Protein AF-A0A7X8IBM8-F1 (afdb_monomer_lite)

pLDDT: mean 83.25, std 12.47, range [42.53, 97.38]

Foldseek 3Di:
DDDDDDDDDDPVVVVVVVVVVVVVVVLVVVLVQLQDAQAEAEADPDLPPPPSNLVSNLVSLVRLNYAYEHEAPAVVSLVSVCVSNVVVVRVRYHYHYDPPDDDDVVNVVVVVVVVCLVPLPDDDDPLQFFFFWADWDFQKTKTKGDLVNPDQWDQDPNDIDGGDDQQAWKWFDDGSKTFIKGFNDKDKDFQDDPDPDDDDDPSSVRIIIMTIIGGQAMAHSLATDGPHGDTDDGGTIMGHDDLSSVLRNQEQDPDQLQWFFQAADPVGRVHTRIHGPCVAVVDDDDQDDDPPPCSVVSVLSVLLRVCVSPVPPPVCVVDDDDDDDPPPSDPVGRDPPDDDFDFDLPDQPGGADEDALVCLLDLVNLCVQLVADPPARSVLVPQLSVQLVCLVVLVVVALQSNLVSVLVLLVVLLLLCQVVFHAPVVNLVLCLVLVVLWFPDSVLVVVLVVQQPQPWDQDPVVRGTTSPPDDPVRCCVRPSVSVSVCSHSVGTDSHFSLSSSLSSSSSSLSVCVSVVVHDCVNHVSSNVSCVVCSSSNSSHYGHDHDD

Sequence (547 aa):
TEQLQIVNPTKEKFDTTIMNIAYHELIRIFSNELEKENSVLLVYGFSFKDEHILEITKRSIVNPTLQIYIFCYDDISAEEMMHHFQVAKNHNIFLVRMQNEEFQLNRLNDILQSIIEDKGIIVLNEFMKLGQVVEVRGQKIRARVFENKNGPILLYKGDIIKNVSVGSFIKIPKGFISIIGKIEGEHISELREQNAAQRFQKESDSIERMIDISVLGVMEHGVFMKGMVEIPLVFSDVYILEEYELQRVFSFFEDKQNAVALGNIAEYKDYKLYVDAQLLFGSHIGIFG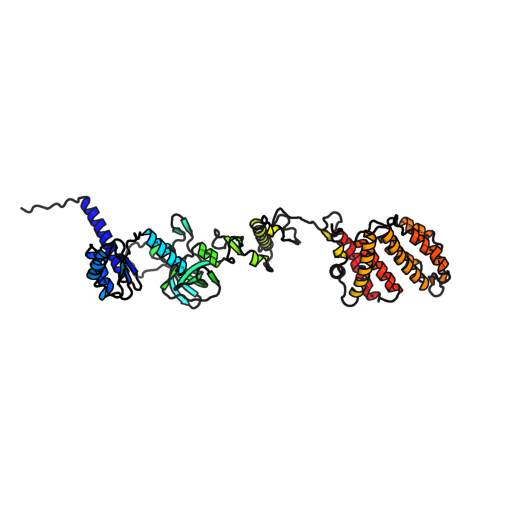NTGSGKSNTLATLYTALFQQYGDRKNFKKSKFLIFDFNGEYEDAFTENKQVYHLSTRCNNKDKICIPLSVLEDMEFWSVLCEISEKTQVPFLERVLKDYQQISHCSFSGKKYLARLLQERVKEVLLYCYRQGRMWEEIRENLTELLGIVLKDMVLLQEQYKNMRIHCQWNELSAKESFSDMEESTFAAQTIEPLMKLLSQENLKDGDGFGFFDFAMKYRFWSETLRRRTQVDFIEPMIKRFEARLPYIRRLFVPVVEV

Radius of gyration: 47.09 Å; chains: 1; bounding box: 102×63×159 Å

Structure (mmCIF, N/CA/C/O backbone):
data_AF-A0A7X8IBM8-F1
#
_entry.id   AF-A0A7X8IBM8-F1
#
loop_
_atom_site.group_PDB
_atom_site.id
_atom_site.type_symbol
_atom_site.label_atom_id
_atom_site.label_alt_id
_atom_site.label_comp_id
_atom_site.label_asym_id
_atom_site.label_entity_id
_atom_site.label_seq_id
_atom_site.pdbx_PDB_ins_code
_atom_site.Cartn_x
_atom_site.Cartn_y
_atom_site.Cartn_z
_atom_site.occupancy
_atom_site.B_iso_or_equiv
_atom_site.auth_seq_id
_atom_site.auth_comp_id
_atom_site.auth_asym_id
_atom_site.auth_atom_id
_atom_site.pdbx_PDB_model_num
ATOM 1 N N . THR A 1 1 ? -41.666 -8.740 99.788 1.00 45.66 1 THR A N 1
ATOM 2 C CA . THR A 1 1 ? -40.910 -9.836 99.148 1.00 45.66 1 THR A CA 1
ATOM 3 C C . THR A 1 1 ? -41.082 -9.689 97.653 1.00 45.66 1 THR A C 1
ATOM 5 O O . THR A 1 1 ? -42.002 -10.256 97.088 1.00 45.66 1 THR A O 1
ATOM 8 N N . GLU A 1 2 ? -40.251 -8.859 97.025 1.00 44.38 2 GLU A N 1
ATOM 9 C CA . GLU A 1 2 ? -40.175 -8.750 95.564 1.00 44.38 2 GLU A CA 1
ATOM 10 C C . GLU A 1 2 ? -38.858 -9.386 95.134 1.00 44.38 2 GLU A C 1
ATOM 12 O O . GLU A 1 2 ? -37.776 -8.935 95.511 1.00 44.38 2 GLU A O 1
ATOM 17 N N . GLN A 1 3 ? -38.962 -10.513 94.437 1.00 42.53 3 GLN A N 1
ATOM 18 C CA . GLN A 1 3 ? -37.823 -11.254 93.921 1.00 42.53 3 GLN A CA 1
ATOM 19 C C . GLN A 1 3 ? -37.391 -10.578 92.614 1.00 42.53 3 GLN A C 1
ATOM 21 O O . GLN A 1 3 ? -38.126 -10.607 91.629 1.00 42.53 3 GLN A O 1
ATOM 26 N N . LEU A 1 4 ? -36.213 -9.949 92.611 1.00 44.28 4 LEU A N 1
ATOM 27 C CA . LEU A 1 4 ? -35.575 -9.446 91.393 1.00 44.28 4 LEU A CA 1
ATOM 28 C C . LEU A 1 4 ? -35.364 -10.612 90.415 1.00 44.28 4 LEU A C 1
ATOM 30 O O . LEU A 1 4 ? -34.523 -11.481 90.650 1.00 44.28 4 LEU A O 1
ATOM 34 N N . GLN A 1 5 ? -36.116 -10.630 89.311 1.00 49.06 5 GLN A N 1
ATOM 35 C CA . GLN A 1 5 ? -35.815 -11.499 88.178 1.00 49.06 5 GLN A CA 1
ATOM 36 C C . GLN A 1 5 ? -34.605 -10.939 87.429 1.00 49.06 5 GLN A C 1
ATOM 38 O O . GLN A 1 5 ? -34.706 -9.989 86.655 1.00 49.06 5 GLN A O 1
ATOM 43 N N . ILE A 1 6 ? -33.445 -11.544 87.664 1.00 57.69 6 ILE A N 1
ATOM 44 C CA . ILE A 1 6 ? -32.247 -11.307 86.864 1.00 57.69 6 ILE A CA 1
ATOM 45 C C . ILE A 1 6 ? -32.352 -12.179 85.612 1.00 57.69 6 ILE A C 1
ATOM 47 O O . ILE A 1 6 ? -32.253 -13.404 85.681 1.00 57.69 6 ILE A O 1
ATOM 51 N N . VAL A 1 7 ? -32.558 -11.544 84.458 1.00 51.00 7 VAL A N 1
ATOM 52 C CA . VAL A 1 7 ? -32.446 -12.198 83.150 1.00 51.00 7 VAL A CA 1
ATOM 53 C C . VAL A 1 7 ? -30.972 -12.197 82.758 1.00 51.00 7 VAL A C 1
ATOM 55 O O . VAL A 1 7 ? -30.441 -11.175 82.327 1.00 51.00 7 VAL A O 1
ATOM 58 N N . ASN A 1 8 ? -30.299 -13.336 82.912 1.00 49.78 8 ASN A N 1
ATOM 59 C CA . ASN A 1 8 ? -28.924 -13.486 82.442 1.00 49.78 8 ASN A CA 1
ATOM 60 C C . ASN A 1 8 ? -28.885 -13.551 80.902 1.00 49.78 8 ASN A C 1
ATOM 62 O O . ASN A 1 8 ? -29.673 -14.293 80.309 1.00 49.78 8 ASN A O 1
ATOM 66 N N . PRO A 1 9 ? -27.980 -12.812 80.233 1.00 44.06 9 PRO A N 1
ATOM 67 C CA . PRO A 1 9 ? -27.778 -12.936 78.796 1.00 44.06 9 PRO A CA 1
ATOM 68 C C . PRO A 1 9 ? -27.162 -14.305 78.478 1.00 44.06 9 PRO A C 1
ATOM 70 O O . PRO A 1 9 ? -25.995 -14.561 78.766 1.00 44.06 9 PRO A O 1
ATOM 73 N N . THR A 1 10 ? -27.947 -15.201 77.885 1.00 52.28 10 THR A N 1
ATOM 74 C CA . THR A 1 10 ? -27.441 -16.420 77.247 1.00 52.28 10 THR A CA 1
ATOM 75 C C . THR A 1 10 ? -27.032 -16.101 75.810 1.00 52.28 10 THR A C 1
ATOM 77 O O . THR A 1 10 ? -27.712 -15.342 75.117 1.00 52.28 10 THR A O 1
ATOM 80 N N . LYS A 1 11 ? -25.916 -16.680 75.339 1.00 54.44 11 LYS A N 1
ATOM 81 C CA . LYS A 1 11 ? -25.445 -16.552 73.942 1.00 54.44 11 LYS A CA 1
ATOM 82 C C . LYS A 1 11 ? -26.532 -16.909 72.912 1.00 54.44 11 LYS A C 1
ATOM 84 O O . LYS A 1 11 ? -26.568 -16.319 71.843 1.00 54.44 11 LYS A O 1
ATOM 89 N N . GLU A 1 12 ? -27.478 -17.764 73.290 1.00 52.88 12 GLU A N 1
ATOM 90 C CA . GLU A 1 12 ? -28.636 -18.169 72.482 1.00 52.88 12 GLU A CA 1
ATOM 91 C C . GLU A 1 12 ? -29.575 -17.010 72.098 1.00 52.88 12 GLU A C 1
ATOM 93 O O . GLU A 1 12 ? -30.192 -17.057 71.033 1.00 52.88 12 GLU A O 1
ATOM 98 N N . LYS A 1 13 ? -29.672 -15.945 72.915 1.00 48.03 13 LYS A N 1
ATOM 99 C CA . LYS A 1 13 ? -30.491 -14.759 72.593 1.00 48.03 13 LYS A CA 1
ATOM 100 C C . LYS A 1 13 ? -29.912 -13.928 71.445 1.00 48.03 13 LYS A C 1
ATOM 102 O O . LYS A 1 13 ? -30.668 -13.256 70.751 1.00 48.03 13 LYS A O 1
ATOM 107 N N . PHE A 1 14 ? -28.595 -13.951 71.236 1.00 50.69 14 PHE A N 1
ATOM 108 C CA . PHE A 1 14 ? -27.966 -13.220 70.131 1.00 50.69 14 PHE A CA 1
ATOM 109 C C . PHE A 1 14 ? -28.212 -13.915 68.790 1.00 50.69 14 PHE A C 1
ATOM 111 O O . PHE A 1 14 ? -28.621 -13.252 67.839 1.00 50.69 14 PHE A O 1
ATOM 118 N N . ASP A 1 15 ? -28.068 -15.241 68.740 1.00 52.94 15 ASP A N 1
ATOM 119 C CA . ASP A 1 15 ? -28.271 -16.019 67.511 1.00 52.94 15 ASP A CA 1
ATOM 120 C C . ASP A 1 15 ? -29.730 -15.963 67.034 1.00 52.94 15 ASP A C 1
ATOM 122 O O . ASP A 1 15 ? -29.995 -15.751 65.851 1.00 52.94 15 ASP A O 1
ATOM 126 N N . THR A 1 16 ? -30.693 -16.050 67.959 1.00 51.81 16 THR A N 1
ATOM 127 C CA . THR A 1 16 ? -32.125 -15.912 67.633 1.00 51.81 16 THR A CA 1
ATOM 128 C C . THR A 1 16 ? -32.498 -14.505 67.172 1.00 51.81 16 THR A C 1
ATOM 130 O O . THR A 1 16 ? -33.312 -14.359 66.263 1.00 51.81 16 THR A O 1
ATOM 133 N N . THR A 1 17 ? -31.899 -13.457 67.746 1.00 57.38 17 THR A N 1
ATOM 134 C CA . THR A 1 17 ? -32.217 -12.072 67.359 1.00 57.38 17 THR A CA 1
ATOM 135 C C . THR A 1 17 ? -31.638 -11.727 65.985 1.00 57.38 17 THR A C 1
ATOM 137 O O . THR A 1 17 ? -32.329 -11.120 65.174 1.00 57.38 17 THR A O 1
ATOM 140 N N . ILE A 1 18 ? -30.408 -12.159 65.684 1.00 54.19 18 ILE A N 1
ATOM 141 C CA . ILE A 1 18 ? -29.760 -11.918 64.384 1.00 54.19 18 ILE A CA 1
ATOM 142 C C . ILE A 1 18 ? -30.466 -12.695 63.263 1.00 54.19 18 ILE A C 1
ATOM 144 O O . ILE A 1 18 ? -30.759 -12.115 62.218 1.00 54.19 18 ILE A O 1
ATOM 148 N N . MET A 1 19 ? -30.804 -13.972 63.493 1.00 58.53 19 MET A N 1
ATOM 149 C CA . MET A 1 19 ? -31.553 -14.780 62.520 1.00 58.53 19 MET A CA 1
ATOM 150 C C . MET A 1 19 ? -32.950 -14.208 62.251 1.00 58.53 19 MET A C 1
ATOM 152 O O . MET A 1 19 ? -33.365 -14.140 61.097 1.00 58.53 19 MET A O 1
ATOM 156 N N . ASN A 1 20 ? -33.649 -13.726 63.285 1.00 66.25 20 ASN A N 1
ATOM 157 C CA . ASN A 1 20 ? -34.955 -13.086 63.110 1.00 66.25 20 ASN A CA 1
ATOM 158 C C . ASN A 1 20 ? -34.853 -11.759 62.345 1.00 66.25 20 ASN A C 1
ATOM 160 O O . ASN A 1 20 ? -35.690 -11.497 61.487 1.00 66.25 20 ASN A O 1
ATOM 164 N N . ILE A 1 21 ? -33.830 -10.934 62.601 1.00 70.56 21 ILE A N 1
ATOM 165 C CA . ILE A 1 21 ? -33.627 -9.677 61.860 1.00 70.56 21 ILE A CA 1
ATOM 166 C C . ILE A 1 21 ? -33.384 -9.961 60.375 1.00 70.56 21 ILE A C 1
ATOM 168 O O . ILE A 1 21 ? -34.076 -9.390 59.534 1.00 70.56 21 ILE A O 1
ATOM 172 N N . ALA A 1 22 ? -32.468 -10.880 60.052 1.00 71.69 22 ALA A N 1
ATOM 173 C CA . ALA A 1 22 ? -32.176 -11.242 58.667 1.00 71.69 22 ALA A CA 1
ATOM 174 C C . ALA A 1 22 ? -33.413 -11.816 57.954 1.00 71.69 22 ALA A C 1
ATOM 176 O O . ALA A 1 22 ? -33.700 -11.451 56.816 1.00 71.69 22 ALA A O 1
ATOM 177 N N . TYR A 1 23 ? -34.190 -12.662 58.637 1.00 77.75 23 TYR A N 1
ATOM 178 C CA . TYR A 1 23 ? -35.437 -13.206 58.101 1.00 77.75 23 TYR A CA 1
ATOM 179 C C . TYR A 1 23 ? -36.471 -12.109 57.801 1.00 77.75 23 TYR A C 1
ATOM 181 O O . TYR A 1 23 ? -37.045 -12.073 56.713 1.00 77.75 23 TYR A O 1
ATOM 189 N N . HIS A 1 24 ? -36.672 -11.167 58.728 1.00 79.75 24 HIS A N 1
ATOM 190 C CA . HIS A 1 24 ? -37.595 -10.048 58.531 1.00 79.75 24 HIS A CA 1
ATOM 191 C C . HIS A 1 24 ? -37.150 -9.098 57.411 1.00 79.75 24 HIS A C 1
ATOM 193 O O . HIS A 1 24 ? -37.994 -8.614 56.655 1.00 79.75 24 HIS A O 1
ATOM 199 N N . GLU A 1 25 ? -35.847 -8.845 57.266 1.00 80.62 2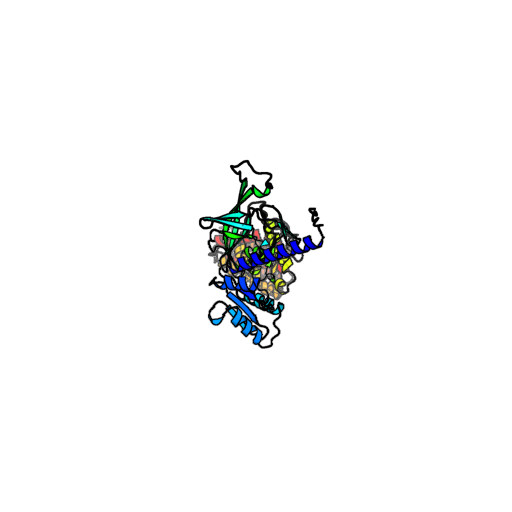5 GLU A N 1
ATOM 200 C CA . GLU A 1 25 ? -35.316 -8.056 56.150 1.00 80.62 25 GLU A CA 1
ATOM 201 C C . GLU A 1 25 ? -35.527 -8.755 54.804 1.00 80.62 25 GLU A C 1
ATOM 203 O O . GLU A 1 25 ? -35.998 -8.117 53.863 1.00 80.62 25 GLU A O 1
ATOM 208 N N . LEU A 1 26 ? -35.267 -10.064 54.718 1.00 84.19 26 LEU A N 1
ATOM 209 C CA . LEU A 1 26 ? -35.503 -10.846 53.500 1.00 84.19 26 LEU A CA 1
ATOM 210 C C . LEU A 1 26 ? -36.981 -10.857 53.103 1.00 84.19 26 LEU A C 1
ATOM 212 O O . LEU A 1 26 ? -37.301 -10.671 51.932 1.00 84.19 26 LEU A O 1
ATOM 216 N N . ILE A 1 27 ? -37.885 -11.001 54.074 1.00 85.56 27 ILE A N 1
ATOM 217 C CA . ILE A 1 27 ? -39.331 -10.902 53.846 1.00 85.56 27 ILE A CA 1
ATOM 218 C C . ILE A 1 27 ? -39.717 -9.520 53.314 1.00 85.56 27 ILE A C 1
ATOM 220 O O . ILE A 1 27 ? -40.533 -9.406 52.398 1.00 85.56 27 ILE A O 1
ATOM 224 N N . ARG A 1 28 ? -39.135 -8.457 53.877 1.00 84.38 28 ARG A N 1
ATOM 225 C CA . ARG A 1 28 ? -39.401 -7.090 53.428 1.00 84.38 28 ARG A CA 1
ATOM 226 C C . ARG A 1 28 ? -38.908 -6.866 52.000 1.00 84.38 28 ARG A C 1
ATOM 228 O O . ARG A 1 28 ? -39.635 -6.279 51.207 1.00 84.38 28 ARG A O 1
ATOM 235 N N . ILE A 1 29 ? -37.707 -7.344 51.666 1.00 87.50 29 ILE A N 1
ATOM 236 C CA . ILE A 1 29 ? -37.170 -7.296 50.299 1.00 87.50 29 ILE A CA 1
ATOM 237 C C . ILE A 1 29 ? -38.101 -8.060 49.357 1.00 87.50 29 ILE A C 1
ATOM 239 O O . ILE A 1 29 ? -38.530 -7.502 48.355 1.00 87.50 29 ILE A O 1
ATOM 243 N N . PHE A 1 30 ? -38.483 -9.288 49.715 1.00 90.69 30 PHE A N 1
ATOM 244 C CA . PHE A 1 30 ? -39.409 -10.103 48.932 1.00 90.69 30 PHE A CA 1
ATOM 245 C C . PHE A 1 30 ? -40.734 -9.376 48.659 1.00 90.69 30 PHE A C 1
ATOM 247 O O . PHE A 1 30 ? -41.139 -9.269 47.506 1.00 90.69 30 PHE A O 1
ATOM 254 N N . SER A 1 31 ? -41.364 -8.800 49.688 1.00 90.62 31 SER A N 1
ATOM 255 C CA . SER A 1 31 ? -42.599 -8.016 49.535 1.00 90.62 31 SER A CA 1
ATOM 256 C C . SER A 1 31 ? -42.416 -6.829 48.587 1.00 90.62 31 SER A C 1
ATOM 258 O O . SER A 1 31 ? -43.234 -6.631 47.693 1.00 90.62 31 SER A O 1
ATOM 260 N N . ASN A 1 32 ? -41.331 -6.065 48.752 1.00 88.44 32 ASN A N 1
ATOM 261 C CA . ASN A 1 32 ? -41.049 -4.899 47.917 1.00 88.44 32 ASN A CA 1
ATOM 262 C C . ASN A 1 32 ? -40.820 -5.279 46.445 1.00 88.44 32 ASN A C 1
ATOM 264 O O . ASN A 1 32 ? -41.217 -4.532 45.556 1.00 88.44 32 ASN A O 1
ATOM 268 N N . GLU A 1 33 ? -40.171 -6.414 46.167 1.00 90.00 33 GLU A N 1
ATOM 269 C CA . GLU A 1 33 ? -39.935 -6.875 44.793 1.00 90.00 33 GLU A CA 1
ATOM 270 C C . GLU A 1 33 ? -41.238 -7.268 44.084 1.00 90.00 33 GLU A C 1
ATOM 272 O O . GLU A 1 33 ? -41.413 -6.946 42.910 1.00 90.00 33 GLU A O 1
ATOM 277 N N . LEU A 1 34 ? -42.181 -7.902 44.789 1.00 90.56 34 LEU A N 1
ATOM 278 C CA . LEU A 1 34 ? -43.474 -8.285 44.209 1.00 90.56 34 LEU A CA 1
ATOM 279 C C . LEU A 1 34 ? -44.393 -7.085 43.917 1.00 90.56 34 LEU A C 1
ATOM 281 O O . LEU A 1 34 ? -45.302 -7.177 43.091 1.00 90.56 34 LEU A O 1
ATOM 285 N N . GLU A 1 35 ? -44.165 -5.948 44.574 1.00 86.38 35 GLU A N 1
ATOM 286 C CA . GLU A 1 35 ? -44.898 -4.703 44.316 1.00 86.38 35 GLU A CA 1
ATOM 287 C C . GLU A 1 35 ? -44.386 -3.942 43.081 1.00 86.38 35 GLU A C 1
ATOM 289 O O . GLU A 1 35 ? -45.078 -3.052 42.587 1.00 86.38 35 GLU A O 1
ATOM 294 N N . LYS A 1 36 ? -43.210 -4.291 42.537 1.00 85.62 36 LYS A N 1
ATOM 295 C CA . LYS A 1 36 ? -42.666 -3.636 41.337 1.00 85.62 36 LYS A CA 1
ATOM 296 C C . LYS A 1 36 ? -43.452 -4.004 40.083 1.00 85.62 36 LYS A C 1
ATOM 298 O O . LYS A 1 36 ? -43.853 -5.156 39.894 1.00 85.62 36 LYS A O 1
ATOM 303 N N . GLU A 1 37 ? -43.614 -3.036 39.185 1.00 82.44 37 GLU A N 1
ATOM 304 C CA . GLU A 1 37 ? -44.228 -3.277 37.880 1.00 82.44 37 GLU A CA 1
ATOM 305 C C . GLU A 1 37 ? -43.366 -4.199 36.999 1.00 82.44 37 GLU A C 1
ATOM 307 O O . GLU A 1 37 ? -42.137 -4.136 37.033 1.00 82.44 37 GLU A O 1
ATOM 312 N N . ASN A 1 38 ? -44.018 -5.030 36.180 1.00 81.81 38 ASN A N 1
ATOM 313 C CA . ASN A 1 38 ? -43.404 -5.987 35.246 1.00 81.81 38 ASN A CA 1
ATOM 314 C C . ASN A 1 38 ? -42.442 -6.989 35.910 1.00 81.81 38 ASN A C 1
ATOM 316 O O . ASN A 1 38 ? -41.437 -7.393 35.321 1.00 81.81 38 ASN A O 1
ATOM 320 N N . SER A 1 39 ? -42.746 -7.389 37.142 1.00 85.88 39 SER A N 1
ATOM 321 C CA . SER A 1 39 ? -41.994 -8.396 37.884 1.00 85.88 39 SER A CA 1
ATOM 322 C C . SER A 1 39 ? -42.478 -9.814 37.563 1.00 85.88 39 SER A C 1
ATOM 324 O O . SER A 1 39 ? -43.640 -10.047 37.221 1.00 85.88 39 SER A O 1
ATOM 326 N N . VAL A 1 40 ? -41.573 -10.789 37.677 1.00 87.75 40 VAL A N 1
ATOM 327 C CA . VAL A 1 40 ? -41.899 -12.214 37.544 1.00 87.75 40 VAL A CA 1
ATOM 328 C C . VAL A 1 40 ? -41.408 -12.958 38.779 1.00 87.75 40 VAL A C 1
ATOM 330 O O . VAL A 1 40 ? -40.221 -12.917 39.097 1.00 87.75 40 VAL A O 1
ATOM 333 N N . LEU A 1 41 ? -42.310 -13.668 39.455 1.00 89.75 41 LEU A N 1
ATOM 334 C CA . LEU A 1 41 ? -41.982 -14.590 40.537 1.00 89.75 41 LEU A CA 1
ATOM 335 C C . LEU A 1 41 ? -41.945 -16.021 39.993 1.00 89.75 41 LEU A C 1
ATOM 337 O O . LEU A 1 41 ? -42.967 -16.551 39.559 1.00 89.75 41 LEU A O 1
ATOM 341 N N . LEU A 1 42 ? -40.778 -16.662 40.056 1.00 87.50 42 LEU A N 1
ATOM 342 C CA . LEU A 1 42 ? -40.610 -18.082 39.744 1.00 87.50 42 LEU A CA 1
ATOM 343 C C . LEU A 1 42 ? -40.516 -18.876 41.049 1.00 87.50 42 LEU A C 1
ATOM 345 O O . LEU A 1 42 ? -39.606 -18.655 41.846 1.00 87.50 42 LEU A O 1
ATOM 349 N N . VAL A 1 43 ? -41.441 -19.809 41.267 1.00 86.38 43 VAL A N 1
ATOM 350 C CA . VAL A 1 43 ? -41.480 -20.643 42.474 1.00 86.38 43 VAL A CA 1
ATOM 351 C C . VAL A 1 43 ? -41.124 -22.073 42.113 1.00 86.38 43 VAL A C 1
ATOM 353 O O . VAL A 1 43 ? -41.872 -22.746 41.405 1.00 86.38 43 VAL A O 1
ATOM 356 N N . TYR A 1 44 ? -39.997 -22.543 42.639 1.00 82.44 44 TYR A N 1
ATOM 357 C CA . TYR A 1 44 ? -39.470 -23.875 42.375 1.00 82.44 44 TYR A CA 1
ATOM 358 C C . TYR A 1 44 ? -39.180 -24.625 43.680 1.00 82.44 44 TYR A C 1
ATOM 360 O O . TYR A 1 44 ? -38.534 -24.078 44.571 1.00 82.44 44 TYR A O 1
ATOM 368 N N . GLY A 1 45 ? -39.653 -25.871 43.806 1.00 73.31 45 GLY A N 1
ATOM 369 C CA . GLY A 1 45 ? -39.371 -26.731 44.968 1.00 73.31 45 GLY A CA 1
ATOM 370 C C . GLY A 1 45 ? -39.916 -26.220 46.310 1.00 73.31 45 GLY A C 1
ATOM 371 O O . GLY A 1 45 ? -39.529 -26.724 47.363 1.00 73.31 45 GLY A O 1
ATOM 372 N N . PHE A 1 46 ? -40.803 -25.221 46.292 1.00 77.19 46 PHE A N 1
ATOM 373 C CA . PHE A 1 46 ? -41.340 -24.579 47.486 1.00 77.19 46 PHE A CA 1
ATOM 374 C C . PHE A 1 46 ? -42.856 -24.760 47.562 1.00 77.19 46 PHE A C 1
ATOM 376 O O . PHE A 1 46 ? -43.601 -24.282 46.714 1.00 77.19 46 PHE A O 1
ATOM 383 N N . SER A 1 47 ? -43.317 -25.439 48.612 1.00 77.12 47 SER A N 1
ATOM 384 C CA . SER A 1 47 ? -44.732 -25.797 48.799 1.00 77.12 47 SER A CA 1
ATOM 385 C C . SER A 1 47 ? -45.602 -24.696 49.425 1.00 77.12 47 SER A C 1
ATOM 387 O O . SER A 1 47 ? -46.740 -24.970 49.786 1.00 77.12 47 SER A O 1
ATOM 389 N N . PHE A 1 48 ? -45.072 -23.484 49.644 1.00 86.81 48 PHE A N 1
ATOM 390 C CA . PHE A 1 48 ? -45.784 -22.403 50.351 1.00 86.81 48 PHE A CA 1
ATOM 391 C C . PHE A 1 48 ? -46.398 -22.819 51.703 1.00 86.81 48 PHE A C 1
ATOM 393 O O . PHE A 1 48 ? -47.465 -22.351 52.088 1.00 86.81 48 PHE A O 1
ATOM 400 N N . LYS A 1 49 ? -45.712 -23.699 52.443 1.00 82.44 49 LYS A N 1
ATOM 401 C CA . LYS A 1 49 ? -46.122 -24.095 53.803 1.00 82.44 49 LYS A CA 1
ATOM 402 C C . LYS A 1 49 ? -45.879 -22.999 54.841 1.00 82.44 49 LYS A C 1
ATOM 404 O O . LYS A 1 49 ? -46.475 -23.045 55.908 1.00 82.44 49 LYS A O 1
ATOM 409 N N . ASP A 1 50 ? -45.002 -22.045 54.536 1.00 85.88 50 ASP A N 1
ATOM 410 C CA . ASP A 1 50 ? -44.797 -20.862 55.367 1.00 85.88 50 ASP A CA 1
ATOM 411 C C . ASP A 1 50 ? -45.953 -19.870 55.163 1.00 85.88 50 ASP A C 1
ATOM 413 O O . ASP A 1 50 ? -46.160 -19.360 54.056 1.00 85.88 50 ASP A O 1
ATOM 417 N N . GLU A 1 51 ? -46.707 -19.606 56.233 1.00 82.81 51 GLU A N 1
ATOM 418 C CA . GLU A 1 51 ? -47.885 -18.736 56.195 1.00 82.81 51 GLU A CA 1
ATOM 419 C C . GLU A 1 51 ? -47.535 -17.282 55.844 1.00 82.81 51 GLU A C 1
ATOM 421 O O . GLU A 1 51 ? -48.300 -16.637 55.125 1.00 82.81 51 GLU A O 1
ATOM 426 N N . HIS A 1 52 ? -46.373 -16.772 56.271 1.00 83.38 52 HIS A N 1
ATOM 427 C CA . HIS A 1 52 ? -45.971 -15.388 56.013 1.00 83.38 52 HIS A CA 1
ATOM 428 C C . HIS A 1 52 ? -45.652 -15.162 54.534 1.00 83.38 52 HIS A C 1
ATOM 430 O O . HIS A 1 52 ? -46.140 -14.201 53.935 1.00 83.38 52 HIS A O 1
ATOM 436 N N . ILE A 1 53 ? -44.869 -16.056 53.924 1.00 87.81 53 ILE A N 1
ATOM 437 C CA . ILE A 1 53 ? -44.529 -15.969 52.494 1.00 87.81 53 ILE A CA 1
ATOM 438 C C . ILE A 1 53 ? -45.787 -16.146 51.639 1.00 87.81 53 ILE A C 1
ATOM 440 O O . ILE A 1 53 ? -45.990 -15.404 50.671 1.00 87.81 53 ILE A O 1
ATOM 444 N N . LEU A 1 54 ? -46.655 -17.096 52.004 1.00 88.38 54 LEU A N 1
ATOM 445 C CA . LEU A 1 54 ? -47.925 -17.322 51.321 1.00 88.38 54 LEU A CA 1
ATOM 446 C C . LEU A 1 54 ? -48.826 -16.080 51.385 1.00 88.38 54 LEU A C 1
ATOM 448 O O . LEU A 1 54 ? -49.390 -15.680 50.367 1.00 88.38 54 LEU A O 1
ATOM 452 N N . GLU A 1 55 ? -48.956 -15.451 52.553 1.00 87.12 55 GLU A N 1
ATOM 453 C CA . GLU A 1 55 ? -49.812 -14.278 52.727 1.00 87.12 55 GLU A CA 1
ATOM 454 C C . GLU A 1 55 ? -49.283 -13.049 51.975 1.00 87.12 55 GLU A C 1
ATOM 456 O O . GLU A 1 55 ? -50.061 -12.365 51.307 1.00 87.12 55 GLU A O 1
ATOM 461 N N . ILE A 1 56 ? -47.972 -12.795 52.013 1.00 89.81 56 ILE A N 1
ATOM 462 C CA . ILE A 1 56 ? -47.346 -11.699 51.256 1.00 89.81 56 ILE A CA 1
ATOM 463 C C . ILE A 1 56 ? -47.554 -11.904 49.762 1.00 89.81 56 ILE A C 1
ATOM 465 O O . ILE A 1 56 ? -48.064 -11.011 49.090 1.00 89.81 56 ILE A O 1
ATOM 469 N N . THR A 1 57 ? -47.272 -13.109 49.264 1.00 90.19 57 THR A N 1
ATOM 470 C CA . THR A 1 57 ? -47.483 -13.438 47.850 1.00 90.19 57 THR A CA 1
ATOM 471 C C . THR A 1 57 ? -48.943 -13.214 47.457 1.00 90.19 57 THR A C 1
ATOM 473 O O . THR A 1 57 ? -49.205 -12.606 46.424 1.00 90.19 57 THR A O 1
ATOM 476 N N . LYS A 1 58 ? -49.909 -13.618 48.301 1.00 87.88 58 LYS A N 1
ATOM 477 C CA . LYS A 1 58 ? -51.340 -13.381 48.049 1.00 87.88 58 LYS A CA 1
ATOM 478 C C . LYS A 1 58 ? -51.707 -11.902 47.985 1.00 87.88 58 LYS A C 1
ATOM 480 O O . LYS A 1 58 ? -52.513 -11.519 47.140 1.00 87.88 58 LYS A O 1
ATOM 485 N N . ARG A 1 59 ? -51.146 -11.079 48.873 1.00 86.38 59 ARG A N 1
ATOM 486 C CA . ARG A 1 59 ? -51.391 -9.628 48.892 1.00 86.38 59 ARG A CA 1
ATOM 487 C C . ARG A 1 59 ? -50.824 -8.952 47.642 1.00 86.38 59 ARG A C 1
ATOM 489 O O . ARG A 1 59 ? -51.472 -8.061 47.101 1.00 86.38 59 ARG A O 1
ATOM 496 N N . SER A 1 60 ? -49.684 -9.420 47.139 1.00 88.56 60 SER A N 1
ATOM 497 C CA . SER A 1 60 ? -49.036 -8.850 45.955 1.00 88.56 60 SER A CA 1
ATOM 498 C C . SER A 1 60 ? -49.697 -9.219 44.621 1.00 88.56 60 SER A C 1
ATOM 500 O O . SER A 1 60 ? -49.442 -8.542 43.632 1.00 88.56 60 SER A O 1
ATOM 502 N N . ILE A 1 61 ? -50.601 -10.213 44.568 1.00 85.75 61 ILE A N 1
ATOM 503 C CA . ILE A 1 61 ? -51.361 -10.575 43.343 1.00 85.75 61 ILE A CA 1
ATOM 504 C C . ILE A 1 61 ? -52.180 -9.397 42.796 1.00 85.75 61 ILE A C 1
ATOM 506 O O . ILE A 1 61 ? -52.497 -9.364 41.608 1.00 85.75 61 ILE A O 1
ATOM 510 N N . VAL A 1 62 ? -52.497 -8.412 43.644 1.00 83.94 62 VAL A N 1
ATOM 511 C CA . VAL A 1 62 ? -53.177 -7.172 43.242 1.00 83.94 62 VAL A CA 1
ATOM 512 C C . VAL A 1 62 ? -52.368 -6.384 42.203 1.00 83.94 62 VAL A C 1
ATOM 514 O O . VAL A 1 62 ? -52.961 -5.632 41.434 1.00 83.94 62 VAL A O 1
ATOM 517 N N . ASN A 1 63 ? -51.045 -6.569 42.134 1.00 84.81 63 ASN A N 1
ATOM 518 C CA . ASN A 1 63 ? -50.213 -6.012 41.074 1.00 84.81 63 ASN A CA 1
ATOM 519 C C . ASN A 1 63 ? -50.556 -6.684 39.723 1.00 84.81 63 ASN A C 1
ATOM 521 O O . ASN A 1 63 ? -50.209 -7.850 39.514 1.00 84.81 63 ASN A O 1
ATOM 525 N N . PRO A 1 64 ? -51.186 -5.968 38.769 1.00 80.38 64 PRO A N 1
ATOM 526 C CA . PRO A 1 64 ? -51.663 -6.565 37.520 1.00 80.38 64 PRO A CA 1
ATOM 527 C C . PRO A 1 64 ? -50.529 -6.957 36.563 1.00 80.38 64 PRO A C 1
ATOM 529 O O . PRO A 1 64 ? -50.760 -7.698 35.611 1.00 80.38 64 PRO A O 1
ATOM 532 N N . THR A 1 65 ? -49.318 -6.449 36.796 1.00 87.00 65 THR A N 1
ATOM 533 C CA . THR A 1 65 ? -48.138 -6.710 35.959 1.00 87.00 65 THR A CA 1
ATOM 534 C C . THR A 1 65 ? -47.206 -7.769 36.546 1.00 87.00 65 THR A C 1
ATOM 536 O O . THR A 1 65 ? -46.321 -8.244 35.837 1.00 87.00 65 THR A O 1
ATOM 539 N N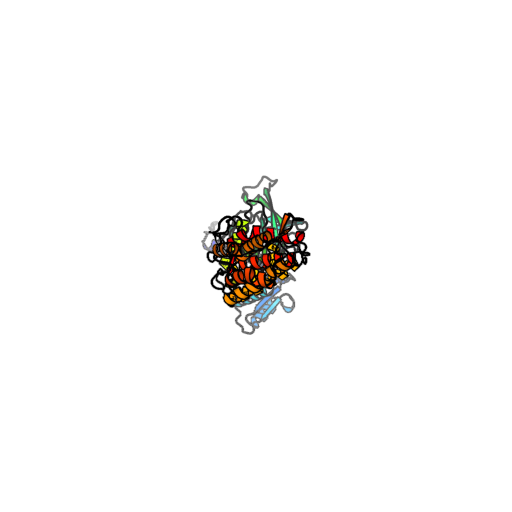 . LEU A 1 66 ? -47.413 -8.161 37.809 1.00 89.88 66 LEU A N 1
ATOM 540 C CA . LEU A 1 66 ? -46.696 -9.267 38.437 1.00 89.88 66 LEU A CA 1
ATOM 541 C C . LEU A 1 66 ? -47.177 -10.579 37.824 1.00 89.88 66 LEU A C 1
ATOM 543 O O . LEU A 1 66 ? -48.350 -10.908 37.973 1.00 89.88 66 LEU A O 1
ATOM 547 N N . GLN A 1 67 ? -46.286 -11.348 37.201 1.00 89.88 67 GLN A N 1
ATOM 548 C CA . GLN A 1 67 ? -46.575 -12.723 36.784 1.00 89.88 67 GLN A CA 1
ATOM 549 C C . GLN A 1 67 ? -45.970 -13.721 37.769 1.00 89.88 67 GLN A C 1
ATOM 551 O O . GLN A 1 67 ? -44.805 -13.607 38.138 1.00 89.88 67 GLN A O 1
ATOM 556 N N . ILE A 1 68 ? -46.731 -14.734 38.170 1.00 89.00 68 ILE A N 1
ATOM 557 C CA . ILE A 1 68 ? -46.273 -15.767 39.102 1.00 89.00 68 ILE A CA 1
ATOM 558 C C . ILE A 1 68 ? -46.310 -17.118 38.394 1.00 89.00 68 ILE A C 1
ATOM 560 O O . ILE A 1 68 ? -47.381 -17.575 38.008 1.00 89.00 68 ILE A O 1
ATOM 564 N N . TYR A 1 69 ? -45.164 -17.780 38.259 1.00 88.19 69 TYR A N 1
ATOM 565 C CA . TYR A 1 69 ? -45.069 -19.143 37.737 1.00 88.19 69 TYR A CA 1
ATOM 566 C C . TYR A 1 69 ? -44.703 -20.093 38.868 1.00 88.19 69 TYR A C 1
ATOM 568 O O . TYR A 1 69 ? -43.634 -19.973 39.469 1.00 88.19 69 TYR A O 1
ATOM 576 N N . ILE A 1 70 ? -45.585 -21.046 39.155 1.00 88.38 70 ILE A N 1
ATOM 577 C CA . ILE A 1 70 ? -45.375 -22.050 40.197 1.00 88.38 70 ILE A CA 1
ATOM 578 C C . ILE A 1 70 ? -45.140 -23.393 39.522 1.00 88.38 70 ILE A C 1
ATOM 580 O O . ILE A 1 70 ? -46.024 -23.922 38.849 1.00 88.38 70 ILE A O 1
ATOM 584 N N . PHE A 1 71 ? -43.939 -23.932 39.699 1.00 84.81 71 PHE A N 1
ATOM 585 C CA . PHE A 1 71 ? -43.548 -25.229 39.168 1.00 84.81 71 PHE A CA 1
ATOM 586 C C . PHE A 1 71 ? -43.950 -26.318 40.160 1.00 84.81 71 PHE A C 1
ATOM 588 O O . PHE A 1 71 ? -43.379 -26.434 41.247 1.00 84.81 71 PHE A O 1
ATOM 595 N N . CYS A 1 72 ? -44.968 -27.092 39.797 1.00 84.06 72 CYS A N 1
ATOM 596 C CA . CYS A 1 72 ? -45.543 -28.122 40.652 1.00 84.06 72 CYS A CA 1
ATOM 597 C C . CYS A 1 72 ? -44.842 -29.464 40.415 1.00 84.06 72 CYS A C 1
ATOM 599 O O . CYS A 1 72 ? -44.665 -29.875 39.267 1.00 84.06 72 CYS A O 1
ATOM 601 N N . TYR A 1 73 ? -44.469 -30.136 41.509 1.00 76.62 73 TYR A N 1
ATOM 602 C CA . TYR A 1 73 ? -43.797 -31.439 41.474 1.00 76.62 73 TYR A CA 1
ATOM 603 C C . TYR A 1 73 ? -44.699 -32.542 40.903 1.00 76.62 73 TYR A C 1
ATOM 605 O O . TYR A 1 73 ? -44.253 -33.348 40.094 1.00 76.62 73 TYR A O 1
ATOM 613 N N . ASP A 1 74 ? -45.973 -32.541 41.293 1.00 80.88 74 ASP A N 1
ATOM 614 C CA . ASP A 1 74 ? -46.996 -33.476 40.836 1.00 80.88 74 ASP A CA 1
ATOM 615 C C . ASP A 1 74 ? -48.358 -32.774 40.678 1.00 80.88 74 ASP A C 1
ATOM 617 O O . ASP A 1 74 ? -48.532 -31.596 41.022 1.00 80.88 74 ASP A O 1
ATOM 621 N N . ASP A 1 75 ? -49.337 -33.499 40.133 1.00 82.62 75 ASP A N 1
ATOM 622 C CA . ASP A 1 75 ? -50.698 -32.985 39.948 1.00 82.62 75 ASP A CA 1
ATOM 623 C C . ASP A 1 75 ? -51.389 -32.648 41.283 1.00 82.62 75 ASP A C 1
ATOM 625 O O . ASP A 1 75 ? -52.185 -31.711 41.332 1.00 82.62 75 ASP A O 1
ATOM 629 N N . ILE A 1 76 ? -51.044 -33.340 42.375 1.00 84.31 76 ILE A N 1
ATOM 630 C CA . ILE A 1 76 ? -51.604 -33.085 43.714 1.00 84.31 76 ILE A CA 1
ATOM 631 C C . ILE A 1 76 ? -51.160 -31.704 44.210 1.00 84.31 76 ILE A C 1
ATOM 633 O O . ILE A 1 76 ? -51.982 -30.874 44.594 1.00 84.31 76 ILE A O 1
ATOM 637 N N . SER A 1 77 ? -49.863 -31.415 44.117 1.00 83.25 77 SER A N 1
ATOM 638 C CA . SER A 1 77 ? -49.281 -30.117 44.461 1.00 83.25 77 SER A CA 1
ATOM 639 C C . SER A 1 77 ? -49.872 -29.000 43.597 1.00 83.25 77 SER A C 1
ATOM 641 O O . SER A 1 77 ? -50.063 -27.878 44.067 1.00 83.25 77 SER A O 1
ATOM 643 N N . ALA A 1 78 ? -50.182 -29.287 42.328 1.00 84.25 78 ALA A N 1
ATOM 644 C CA . ALA A 1 78 ? -50.838 -28.325 41.449 1.00 84.25 78 ALA A CA 1
ATOM 645 C C . ALA A 1 78 ? -52.261 -27.991 41.922 1.00 84.25 78 ALA A C 1
ATOM 647 O O . ALA A 1 78 ? -52.638 -26.818 41.928 1.00 84.25 78 ALA A O 1
ATOM 648 N N . GLU A 1 79 ? -53.037 -28.985 42.357 1.00 86.06 79 GLU A N 1
ATOM 649 C CA . GLU A 1 79 ? -54.370 -28.769 42.931 1.00 86.06 79 GLU A CA 1
ATOM 650 C C . GLU A 1 79 ? -54.313 -27.966 44.240 1.00 86.06 79 GLU A C 1
ATOM 652 O O . GLU A 1 79 ? -55.089 -27.019 44.413 1.00 86.06 79 GLU A O 1
ATOM 657 N N . GLU A 1 80 ? -53.349 -28.260 45.120 1.00 86.25 80 GLU A N 1
ATOM 658 C CA . GLU A 1 80 ? -53.119 -27.495 46.354 1.00 86.25 80 GLU A CA 1
ATOM 659 C C . GLU A 1 80 ? -52.827 -26.014 46.062 1.00 86.25 80 GLU A C 1
ATOM 661 O O . GLU A 1 80 ? -53.452 -25.119 46.642 1.00 86.25 80 GLU A O 1
ATOM 666 N N . MET A 1 81 ? -51.926 -25.733 45.113 1.00 87.75 81 MET A N 1
ATOM 667 C CA . MET A 1 81 ? -51.589 -24.361 44.718 1.00 87.75 81 MET A CA 1
ATOM 668 C C . MET A 1 81 ? -52.765 -23.647 44.043 1.00 87.75 81 MET A C 1
ATOM 670 O O . MET A 1 81 ? -52.987 -22.455 44.285 1.00 87.75 81 MET A O 1
ATOM 674 N N . MET A 1 82 ? -53.564 -24.373 43.252 1.00 85.25 82 MET A N 1
ATOM 675 C CA . MET A 1 82 ? -54.776 -23.839 42.628 1.00 85.25 82 MET A CA 1
ATOM 676 C C . MET A 1 82 ? -55.769 -23.333 43.680 1.00 85.25 82 MET A C 1
ATOM 678 O O . MET A 1 82 ? -56.355 -22.258 43.508 1.00 85.25 82 MET A O 1
ATOM 682 N N . HIS A 1 83 ? -55.912 -24.069 44.787 1.00 84.81 83 HIS A N 1
ATOM 683 C CA . HIS A 1 83 ? -56.746 -23.674 45.917 1.00 84.81 83 HIS A CA 1
ATOM 684 C C . HIS A 1 83 ? -56.126 -22.522 46.722 1.00 84.81 83 HIS A C 1
ATOM 686 O O . HIS A 1 83 ? -56.802 -21.524 46.983 1.00 84.81 83 HIS A O 1
ATOM 692 N N . HIS A 1 84 ? -54.839 -22.613 47.081 1.00 85.62 84 HIS A N 1
ATOM 693 C CA . HIS A 1 84 ? -54.148 -21.582 47.861 1.00 85.62 84 HIS A CA 1
ATOM 694 C C . HIS A 1 84 ? -54.246 -20.199 47.217 1.00 85.62 84 HIS A C 1
ATOM 696 O O . HIS A 1 84 ? -54.588 -19.236 47.907 1.00 85.62 84 HIS A O 1
ATOM 702 N N . PHE A 1 85 ? -54.000 -20.100 45.912 1.00 84.62 85 PHE A N 1
ATOM 703 C CA . PHE A 1 85 ? -53.948 -18.823 45.200 1.00 84.62 85 PHE A CA 1
ATOM 704 C C . PHE A 1 85 ? -55.228 -18.464 44.441 1.00 84.62 85 PHE A C 1
ATOM 706 O O . PHE A 1 85 ? -55.264 -17.433 43.772 1.00 84.62 85 PHE A O 1
ATOM 713 N N . GLN A 1 86 ? -56.285 -19.282 44.544 1.00 80.44 86 GLN A N 1
ATOM 714 C CA . GLN A 1 86 ? -57.532 -19.110 43.786 1.00 80.44 86 GLN A CA 1
ATOM 715 C C . GLN A 1 86 ? -57.258 -18.814 42.301 1.00 80.44 86 GLN A C 1
ATOM 717 O O . GLN A 1 86 ? -57.816 -17.873 41.737 1.00 80.44 86 GLN A O 1
ATOM 722 N N . VAL A 1 87 ? -56.373 -19.600 41.678 1.00 72.56 87 VAL A N 1
ATOM 723 C CA . VAL A 1 87 ? -55.792 -19.317 40.347 1.00 72.56 87 VAL A CA 1
ATOM 724 C C . VAL A 1 87 ? -56.865 -19.059 39.282 1.00 72.56 87 VAL A C 1
ATOM 726 O O . VAL A 1 87 ? -56.699 -18.186 38.442 1.00 72.56 87 VAL A O 1
ATOM 729 N N . ALA A 1 88 ? -58.028 -19.710 39.378 1.00 62.47 88 ALA A N 1
ATOM 730 C CA . ALA A 1 88 ? -59.168 -19.482 38.482 1.00 62.47 88 ALA A CA 1
ATOM 731 C C . ALA A 1 88 ? -59.690 -18.025 38.447 1.00 62.47 88 ALA A C 1
ATOM 733 O O . ALA A 1 88 ? -60.422 -17.665 37.529 1.00 62.47 88 ALA A O 1
ATOM 734 N N . LYS A 1 89 ? -59.351 -17.191 39.438 1.00 72.00 89 LYS A N 1
ATOM 735 C CA . LYS A 1 89 ? -59.707 -15.763 39.501 1.00 72.00 89 LYS A CA 1
ATOM 736 C C . LYS A 1 89 ? -58.542 -14.829 39.154 1.00 72.00 89 LYS A C 1
ATOM 738 O O . LYS A 1 89 ? -58.775 -13.643 38.940 1.00 72.00 89 LYS A O 1
ATOM 743 N N . ASN A 1 90 ? -57.317 -15.348 39.090 1.00 77.12 90 ASN A N 1
ATOM 744 C CA . ASN A 1 90 ? -56.087 -14.571 38.969 1.00 77.12 90 ASN A CA 1
ATOM 745 C C . ASN A 1 90 ? -55.349 -14.963 37.684 1.00 77.12 90 ASN A C 1
ATOM 747 O O . ASN A 1 90 ? -54.643 -15.965 37.634 1.00 77.12 90 ASN A O 1
ATOM 751 N N . HIS A 1 91 ? -55.514 -14.157 36.634 1.00 77.81 91 HIS A N 1
ATOM 752 C CA . HIS A 1 91 ? -54.965 -14.426 35.296 1.00 77.81 91 HIS A CA 1
ATOM 753 C C . HIS A 1 91 ? -53.440 -14.265 35.206 1.00 77.81 91 HIS A C 1
ATOM 755 O O . HIS A 1 91 ? -52.843 -14.569 34.179 1.00 77.81 91 HIS A O 1
ATOM 761 N N . ASN A 1 92 ? -52.818 -13.760 36.266 1.00 82.81 92 ASN A N 1
ATOM 762 C CA . ASN A 1 92 ? -51.391 -13.516 36.372 1.00 82.81 92 ASN A CA 1
ATOM 763 C C . ASN A 1 92 ? -50.630 -14.650 37.082 1.00 82.81 92 ASN A C 1
ATOM 765 O O . ASN A 1 92 ? -49.434 -14.513 37.335 1.00 82.81 92 ASN A O 1
ATOM 769 N N . ILE A 1 93 ? -51.297 -15.770 37.388 1.00 86.94 93 ILE A N 1
ATOM 770 C CA . ILE A 1 93 ? -50.692 -16.944 38.025 1.00 86.94 93 ILE A CA 1
ATOM 771 C C . ILE A 1 93 ? -50.757 -18.138 37.078 1.00 86.94 93 ILE A C 1
ATOM 773 O O . ILE A 1 93 ? -51.825 -18.532 36.613 1.00 86.94 93 ILE A O 1
ATOM 777 N N . PHE A 1 94 ? -49.605 -18.752 36.845 1.00 85.88 94 PHE A N 1
ATOM 778 C CA . PHE A 1 94 ? -49.420 -19.870 35.938 1.00 85.88 94 PHE A CA 1
ATOM 779 C C . PHE A 1 94 ? -48.887 -21.071 36.717 1.00 85.88 94 PHE A C 1
ATOM 781 O O . PHE A 1 94 ? -47.811 -21.025 37.311 1.00 85.88 94 PHE A O 1
ATOM 788 N N . LEU A 1 95 ? -49.646 -22.165 36.709 1.00 85.25 95 LEU A N 1
ATOM 789 C CA . LEU A 1 95 ? -49.197 -23.439 37.262 1.00 85.25 95 LEU A CA 1
ATOM 790 C C . LEU A 1 95 ? -48.504 -24.234 36.158 1.00 85.25 95 LEU A C 1
ATOM 792 O O . LEU A 1 95 ? -49.125 -24.584 35.153 1.00 85.25 95 LEU A O 1
ATOM 796 N N . VAL A 1 96 ? -47.223 -24.526 36.350 1.00 83.44 96 VAL A N 1
ATOM 797 C CA . VAL A 1 96 ? -46.424 -25.322 35.420 1.00 83.44 96 VAL A CA 1
ATOM 798 C C . VAL A 1 96 ? -46.383 -26.754 35.939 1.00 83.44 96 VAL A C 1
ATOM 800 O O . VAL A 1 96 ? -45.758 -27.034 36.961 1.00 83.44 96 VAL A O 1
ATOM 803 N N . ARG A 1 97 ? -47.073 -27.661 35.241 1.00 81.69 97 ARG A N 1
ATOM 804 C CA . ARG A 1 97 ? -47.106 -29.093 35.567 1.00 81.69 97 ARG A CA 1
ATOM 805 C C . ARG A 1 97 ? -45.961 -29.813 34.874 1.00 81.69 97 ARG A C 1
ATOM 807 O O . ARG A 1 97 ? -45.818 -29.715 33.655 1.00 81.69 97 ARG A O 1
ATOM 814 N N . MET A 1 98 ? -45.171 -30.552 35.640 1.00 68.50 98 MET A N 1
ATOM 815 C CA . MET A 1 98 ? -44.043 -31.310 35.109 1.00 68.50 98 MET A CA 1
ATOM 816 C C . MET A 1 98 ? -44.511 -32.730 34.795 1.00 68.50 98 MET A C 1
ATOM 818 O O . MET A 1 98 ? -44.963 -33.446 35.680 1.00 68.50 98 MET A O 1
ATOM 822 N N . GLN A 1 99 ? -44.468 -33.125 33.519 1.00 65.25 99 GLN A N 1
ATOM 823 C CA . GLN A 1 99 ? -44.938 -34.434 33.038 1.00 65.25 99 GLN A CA 1
ATOM 824 C C . GLN A 1 99 ? -43.957 -35.559 33.424 1.00 65.25 99 GLN A C 1
ATOM 826 O O . GLN A 1 99 ? -43.362 -36.191 32.557 1.00 65.25 99 GLN A O 1
ATOM 831 N N . ASN A 1 100 ? -43.752 -35.788 34.724 1.00 59.81 100 ASN A N 1
ATOM 832 C CA . ASN A 1 100 ? -42.779 -36.739 35.284 1.00 59.81 100 ASN A CA 1
ATOM 833 C C . ASN A 1 100 ? -41.309 -36.489 34.883 1.00 59.81 100 ASN A C 1
ATOM 835 O O . ASN A 1 100 ? -40.469 -37.372 35.046 1.00 59.81 100 ASN A O 1
ATOM 839 N N . GLU A 1 101 ? -40.974 -35.302 34.372 1.00 62.66 101 GLU A N 1
ATOM 840 C CA . GLU A 1 101 ? -39.582 -34.905 34.153 1.00 62.66 101 GLU A CA 1
ATOM 841 C C . GLU A 1 101 ? -38.995 -34.291 35.426 1.00 62.66 101 GLU A C 1
ATOM 843 O O . GLU A 1 101 ? -39.567 -33.370 36.009 1.00 62.66 101 GLU A O 1
ATOM 848 N N . GLU A 1 102 ? -37.816 -34.765 35.831 1.00 64.56 102 GLU A N 1
ATOM 849 C CA . GLU A 1 102 ? -37.040 -34.158 36.908 1.00 64.56 102 GLU A CA 1
ATOM 850 C C . GLU A 1 102 ? -36.447 -32.833 36.397 1.00 64.56 102 GLU A C 1
ATOM 852 O O . GLU A 1 102 ? -35.410 -32.786 35.729 1.00 64.56 102 GLU A O 1
ATOM 857 N N . PHE A 1 103 ? -37.151 -31.728 36.634 1.00 66.38 103 PHE A N 1
ATOM 858 C CA . PHE A 1 103 ? -36.595 -30.401 36.401 1.00 66.38 103 PHE A CA 1
ATOM 859 C C . PHE A 1 103 ? -35.583 -30.116 37.505 1.00 66.38 103 PHE A C 1
ATOM 861 O O . PHE A 1 103 ? -35.771 -30.477 38.659 1.00 66.38 103 PHE A O 1
ATOM 868 N N . GLN A 1 104 ? -34.457 -29.514 37.167 1.00 70.75 104 GLN A N 1
ATOM 869 C CA . GLN A 1 104 ? -33.439 -29.146 38.144 1.00 70.75 104 GLN A CA 1
ATOM 870 C C . GLN A 1 104 ? -33.133 -27.668 37.958 1.00 70.75 104 GLN A C 1
ATOM 872 O O . GLN A 1 104 ? -33.299 -27.137 36.859 1.00 70.75 104 GLN A O 1
ATOM 877 N N . LEU A 1 105 ? -32.651 -27.004 39.011 1.00 70.94 105 LEU A N 1
ATOM 878 C CA . LEU A 1 105 ? -32.297 -25.582 38.945 1.00 70.94 105 LEU A CA 1
ATOM 879 C C . LEU A 1 105 ? -31.299 -25.294 37.808 1.00 70.94 105 LEU A C 1
ATOM 881 O O . LEU A 1 105 ? -31.404 -24.272 37.139 1.00 70.94 105 LEU A O 1
ATOM 885 N N . ASN A 1 106 ? -30.394 -26.238 37.531 1.00 72.94 106 ASN A N 1
ATOM 886 C CA . ASN A 1 106 ? -29.455 -26.153 36.412 1.00 72.94 106 ASN A CA 1
ATOM 887 C C . ASN A 1 106 ? -30.181 -26.054 35.062 1.00 72.94 106 ASN A C 1
ATOM 889 O O . ASN A 1 106 ? -29.858 -25.190 34.260 1.00 72.94 106 ASN A O 1
ATOM 893 N N . ARG A 1 107 ? -31.237 -26.849 34.855 1.00 72.06 107 ARG A N 1
ATOM 894 C CA . ARG A 1 107 ? -32.036 -26.828 33.622 1.00 72.06 107 ARG A CA 1
ATOM 895 C C . ARG A 1 107 ? -32.827 -25.524 33.470 1.00 72.06 107 ARG A C 1
ATOM 897 O O . ARG A 1 107 ? -32.998 -25.052 32.352 1.00 72.06 107 ARG A O 1
ATOM 904 N N . LEU A 1 108 ? -33.282 -24.919 34.574 1.00 73.69 108 LEU A N 1
ATOM 905 C CA . LEU A 1 108 ? -33.879 -23.577 34.548 1.00 73.69 108 LEU A CA 1
ATOM 906 C C . LEU A 1 108 ? -32.852 -22.528 34.118 1.00 73.69 108 LEU A C 1
ATOM 908 O O . LEU A 1 108 ? -33.166 -21.694 33.274 1.00 73.69 108 LEU A O 1
ATOM 912 N N . ASN A 1 109 ? -31.638 -22.590 34.669 1.00 73.00 109 ASN A N 1
ATOM 913 C CA . ASN A 1 109 ? -30.553 -21.694 34.278 1.00 73.00 109 ASN A CA 1
ATOM 914 C C . ASN A 1 109 ? -30.213 -21.853 32.793 1.00 73.00 109 ASN A C 1
ATOM 916 O O . ASN A 1 109 ? -30.131 -20.843 32.105 1.00 73.00 109 ASN A O 1
ATOM 920 N N . ASP A 1 110 ? -30.116 -23.084 32.285 1.00 70.38 110 ASP A N 1
ATOM 921 C CA . ASP A 1 110 ? -29.845 -23.353 30.867 1.00 70.38 110 ASP A CA 1
ATOM 922 C C . ASP A 1 110 ? -30.940 -22.765 29.958 1.00 70.38 110 ASP A C 1
ATOM 924 O O . ASP A 1 110 ? -30.651 -22.125 28.946 1.00 70.38 110 ASP A O 1
ATOM 928 N N . ILE A 1 111 ? -32.214 -22.923 30.337 1.00 68.94 111 ILE A N 1
ATOM 929 C CA . ILE A 1 111 ? -33.350 -22.353 29.598 1.00 68.94 111 ILE A CA 1
ATOM 930 C C . ILE A 1 111 ? -33.302 -20.825 29.630 1.00 68.94 111 ILE A C 1
ATOM 932 O O . ILE A 1 111 ? -33.402 -20.192 28.580 1.00 68.94 111 ILE A O 1
ATOM 936 N N . LEU A 1 112 ? -33.132 -20.220 30.808 1.00 67.94 112 LEU A N 1
ATOM 937 C CA . LEU A 1 112 ? -33.044 -18.765 30.941 1.00 67.94 112 LEU A CA 1
ATOM 938 C C . LEU A 1 112 ? -31.868 -18.210 30.136 1.00 67.94 112 LEU A C 1
ATOM 940 O O . LEU A 1 112 ? -32.029 -17.216 29.433 1.00 67.94 112 LEU A O 1
ATOM 944 N N . GLN A 1 113 ? -30.722 -18.885 30.176 1.00 65.62 113 GLN A N 1
ATOM 945 C CA . GLN A 1 113 ? -29.538 -18.508 29.422 1.00 65.62 113 GLN A CA 1
ATOM 946 C C . GLN A 1 113 ? -29.786 -18.593 27.910 1.00 65.62 113 GLN A C 1
ATOM 948 O O . GLN A 1 113 ? -29.508 -17.627 27.203 1.00 65.62 113 GLN A O 1
ATOM 953 N N . SER A 1 114 ? -30.421 -19.666 27.427 1.00 59.81 114 SER A N 1
ATOM 954 C CA . SER A 1 114 ? -30.785 -19.792 26.008 1.00 59.81 114 SER A CA 1
ATOM 955 C C . SER A 1 114 ? -31.754 -18.698 25.539 1.00 59.81 114 SER A C 1
ATOM 957 O O . SER A 1 114 ? -31.595 -18.157 24.451 1.00 59.81 114 SER A O 1
ATOM 959 N N . ILE A 1 115 ? -32.724 -18.302 26.374 1.00 61.38 115 ILE A N 1
ATOM 960 C CA . ILE A 1 115 ? -33.685 -17.236 26.050 1.00 61.38 115 ILE A CA 1
ATOM 961 C C . ILE A 1 115 ? -32.996 -15.867 26.003 1.00 61.38 115 ILE A C 1
ATOM 963 O O . ILE A 1 115 ? -33.346 -15.032 25.167 1.00 61.38 115 ILE A O 1
ATOM 967 N N . ILE A 1 116 ? -32.046 -15.619 26.908 1.00 63.00 116 ILE A N 1
ATOM 968 C CA . ILE A 1 116 ? -31.267 -14.376 26.948 1.00 63.00 116 ILE A CA 1
ATOM 969 C C . ILE A 1 116 ? -30.397 -14.253 25.692 1.00 63.00 116 ILE A C 1
ATOM 971 O O . ILE A 1 116 ? -30.370 -13.183 25.080 1.00 63.00 116 ILE A O 1
ATOM 975 N N . GLU A 1 117 ? -29.740 -15.345 25.291 1.00 54.88 117 GLU A N 1
ATOM 976 C CA . GLU A 1 117 ? -28.901 -15.407 24.090 1.00 54.88 117 GLU A CA 1
ATOM 977 C C . GLU A 1 117 ? -29.719 -15.204 22.801 1.00 54.88 117 GLU A C 1
ATOM 979 O O . GLU A 1 117 ? -29.298 -14.447 21.927 1.00 54.88 117 GLU A O 1
ATOM 984 N N . ASP A 1 118 ? -30.916 -15.792 22.706 1.00 51.47 118 ASP A N 1
ATOM 985 C CA . ASP A 1 118 ? -31.753 -15.758 21.494 1.00 51.47 118 ASP A CA 1
ATOM 986 C C . ASP A 1 118 ? -32.507 -14.422 21.301 1.00 51.47 118 ASP A C 1
ATOM 988 O O . ASP A 1 118 ? -32.855 -14.043 20.184 1.00 51.47 118 ASP A O 1
ATOM 992 N N . LYS A 1 119 ? -32.752 -13.663 22.383 1.00 52.25 119 LYS A N 1
ATOM 993 C CA . LYS A 1 119 ? -33.525 -12.400 22.346 1.00 52.25 119 LYS A CA 1
ATOM 994 C C . LYS A 1 119 ? -32.693 -11.117 22.410 1.00 52.25 119 LYS A C 1
ATOM 996 O O . LYS A 1 119 ? -33.277 -10.036 22.477 1.00 52.25 119 LYS A O 1
ATOM 1001 N N . GLY A 1 120 ? -31.362 -11.207 22.438 1.00 54.81 120 GLY A N 1
ATOM 1002 C CA . GLY A 1 120 ? -30.500 -10.020 22.515 1.00 54.81 120 GLY A CA 1
ATOM 1003 C C . GLY A 1 120 ? -30.706 -9.185 23.786 1.00 54.81 120 GLY A C 1
ATOM 1004 O O . GLY A 1 120 ? -30.525 -7.968 23.764 1.00 54.81 120 GLY A O 1
ATOM 1005 N N . ILE A 1 121 ? -31.129 -9.814 24.889 1.00 61.06 121 ILE A N 1
ATOM 1006 C CA . ILE A 1 121 ? -31.426 -9.114 26.144 1.00 61.06 121 ILE A CA 1
ATOM 1007 C C . ILE A 1 121 ? -30.119 -8.606 26.763 1.00 61.06 121 ILE A C 1
ATOM 1009 O O . ILE A 1 121 ? -29.173 -9.365 26.968 1.00 61.06 121 ILE A O 1
ATOM 1013 N N . ILE A 1 122 ? -30.077 -7.315 27.101 1.00 63.84 122 ILE A N 1
ATOM 1014 C CA . ILE A 1 122 ? -28.917 -6.695 27.748 1.00 63.84 122 ILE A CA 1
ATOM 1015 C C . ILE A 1 122 ? -28.884 -7.126 29.218 1.00 63.84 122 ILE A C 1
ATOM 1017 O O . ILE A 1 122 ? -29.688 -6.666 30.029 1.00 63.84 122 ILE A O 1
ATOM 1021 N N . VAL A 1 123 ? -27.928 -7.982 29.577 1.00 67.00 123 VAL A N 1
ATOM 1022 C CA . VAL A 1 123 ? -27.646 -8.305 30.980 1.00 67.00 123 VAL A CA 1
ATOM 1023 C C . VAL A 1 123 ? -26.810 -7.175 31.574 1.00 67.00 123 VAL A C 1
ATOM 1025 O O . VAL A 1 123 ? -25.669 -6.946 31.171 1.00 67.00 123 VAL A O 1
ATOM 1028 N N . LEU A 1 124 ? -27.390 -6.441 32.521 1.00 75.31 124 LEU A N 1
ATOM 1029 C CA . LEU A 1 124 ? -26.720 -5.328 33.184 1.00 75.31 124 LEU A CA 1
ATOM 1030 C C . LEU A 1 124 ? -26.013 -5.811 34.444 1.00 75.31 124 LEU A C 1
ATOM 1032 O O . LEU A 1 124 ? -26.605 -6.410 35.339 1.00 75.31 124 LEU A O 1
ATOM 1036 N N . ASN A 1 125 ? -24.722 -5.519 34.520 1.00 80.31 125 ASN A N 1
ATOM 1037 C CA . ASN A 1 125 ? -23.939 -5.739 35.718 1.00 80.31 125 ASN A CA 1
ATOM 1038 C C . ASN A 1 125 ? -24.139 -4.549 36.663 1.00 80.31 125 ASN A C 1
ATOM 1040 O O . ASN A 1 125 ? -23.588 -3.474 36.427 1.00 80.31 125 ASN A O 1
ATOM 1044 N N . GLU A 1 126 ? -24.898 -4.738 37.744 1.00 83.25 126 GLU A N 1
ATOM 1045 C CA . GLU A 1 126 ? -25.171 -3.679 38.729 1.00 83.25 126 GLU A CA 1
ATOM 1046 C C . GLU A 1 126 ? -23.895 -3.088 39.343 1.00 83.25 126 GLU A C 1
ATOM 1048 O O . GLU A 1 126 ? -23.866 -1.920 39.722 1.00 83.25 126 GLU A O 1
ATOM 1053 N N . PHE A 1 127 ? -22.787 -3.836 39.370 1.00 84.38 127 PHE A N 1
ATOM 1054 C CA . PHE A 1 127 ? -21.511 -3.258 39.776 1.00 84.38 127 PHE A CA 1
ATOM 1055 C C . PHE A 1 127 ? -21.018 -2.179 38.801 1.00 84.38 127 PHE A C 1
ATOM 1057 O O . PHE A 1 127 ? -20.401 -1.208 39.235 1.00 84.38 127 PHE A O 1
ATOM 1064 N N . MET A 1 128 ? -21.273 -2.325 37.501 1.00 88.06 128 MET A N 1
ATOM 1065 C CA . MET A 1 128 ? -20.860 -1.360 36.476 1.00 88.06 128 MET A CA 1
ATOM 1066 C C . MET A 1 128 ? -21.758 -0.123 36.437 1.00 88.06 128 MET A C 1
ATOM 1068 O O . MET A 1 128 ? -21.444 0.830 35.725 1.00 88.06 128 MET A O 1
ATOM 1072 N N . LYS A 1 129 ? -22.853 -0.108 37.203 1.00 92.62 129 LYS A N 1
ATOM 1073 C CA . LYS A 1 129 ? -23.736 1.044 37.329 1.00 92.62 129 LYS A CA 1
ATOM 1074 C C . LYS A 1 129 ? -22.978 2.208 37.973 1.00 92.62 129 LYS A C 1
ATOM 1076 O O . LYS A 1 129 ? -22.524 2.131 39.114 1.00 92.62 129 LYS A O 1
ATOM 1081 N N . LEU A 1 130 ? -22.799 3.274 37.206 1.00 94.06 130 LEU A N 1
ATOM 1082 C CA . LEU A 1 130 ? -21.976 4.430 37.546 1.00 94.06 130 LEU A CA 1
ATOM 1083 C C . LEU A 1 130 ? -22.800 5.555 38.170 1.00 94.06 130 LEU A C 1
ATOM 1085 O O . LEU A 1 130 ? -22.344 6.226 39.093 1.00 94.06 130 LEU A O 1
ATOM 1089 N N . GLY A 1 131 ? -23.985 5.802 37.627 1.00 94.19 131 GLY A N 1
ATOM 1090 C CA . GLY A 1 131 ? -24.743 7.001 37.936 1.00 94.19 131 GLY A CA 1
ATOM 1091 C C . GLY A 1 131 ? -26.083 7.033 37.229 1.00 94.19 131 GLY A C 1
ATOM 1092 O O . GLY A 1 131 ? -26.534 6.028 36.683 1.00 94.19 131 GLY A O 1
ATOM 1093 N N . GLN A 1 132 ? -26.694 8.210 37.213 1.00 96.19 132 GLN A N 1
ATOM 1094 C CA . GLN A 1 132 ? -28.023 8.406 36.662 1.00 96.19 132 GLN A CA 1
ATOM 1095 C C . GLN A 1 132 ? -28.112 9.713 35.871 1.00 96.19 132 GLN A C 1
ATOM 1097 O O . GLN A 1 132 ? -27.573 10.745 36.275 1.00 96.19 132 GLN A O 1
ATOM 1102 N N . VAL A 1 133 ? -28.803 9.676 34.733 1.00 97.38 133 VAL A N 1
ATOM 1103 C CA . VAL A 1 133 ? -29.052 10.846 33.887 1.00 97.38 133 VAL A CA 1
ATOM 1104 C C . VAL A 1 133 ? -29.922 11.858 34.631 1.00 97.38 133 VAL A C 1
ATOM 1106 O O . VAL A 1 133 ? -31.026 11.534 35.061 1.00 97.38 133 VAL A O 1
ATOM 1109 N N . VAL A 1 134 ? -29.456 13.103 34.724 1.00 96.62 134 VAL A N 1
ATOM 1110 C CA . VAL A 1 134 ? -30.209 14.214 35.329 1.00 96.62 134 VAL A CA 1
ATOM 1111 C C . VAL A 1 134 ? -30.791 15.163 34.290 1.00 96.62 134 VAL A C 1
ATOM 1113 O O . VAL A 1 134 ? -31.802 15.811 34.538 1.00 96.62 134 VAL A O 1
ATOM 1116 N N . GLU A 1 135 ? -30.157 15.267 33.124 1.00 96.50 135 GLU A N 1
ATOM 1117 C CA . GLU A 1 135 ? -30.533 16.240 32.108 1.00 96.50 135 GLU A CA 1
ATOM 1118 C C . GLU A 1 135 ? -30.141 15.745 30.718 1.00 96.50 135 GLU A C 1
ATOM 1120 O O . GLU A 1 135 ? -29.081 15.150 30.519 1.00 96.50 135 GLU A O 1
ATOM 1125 N N . VAL A 1 136 ? -31.003 16.027 29.742 1.00 95.56 136 VAL A N 1
ATOM 1126 C CA . VAL A 1 136 ? -30.802 15.654 28.345 1.00 95.56 136 VAL A CA 1
ATOM 1127 C C . VAL A 1 136 ? -31.097 16.857 27.453 1.00 95.56 136 VAL A C 1
ATOM 1129 O O . VAL A 1 136 ? -32.207 17.385 27.445 1.00 95.56 136 VAL A O 1
ATOM 1132 N N . ARG A 1 137 ? -30.092 17.304 26.694 1.00 93.25 137 ARG A N 1
ATOM 1133 C CA . ARG A 1 137 ? -30.162 18.419 25.737 1.00 93.25 137 ARG A CA 1
ATOM 1134 C C . ARG A 1 137 ? -29.658 17.961 24.369 1.00 93.25 137 ARG A C 1
ATOM 1136 O O . ARG A 1 137 ? -28.483 18.121 24.029 1.00 93.25 137 ARG A O 1
ATOM 1143 N N . GLY A 1 138 ? -30.556 17.392 23.567 1.00 88.69 138 GLY A N 1
ATOM 1144 C CA . GLY A 1 138 ? -30.204 16.808 22.271 1.00 88.69 138 GLY A CA 1
ATOM 1145 C C . GLY A 1 138 ? -29.199 15.666 22.443 1.00 88.69 138 GLY A C 1
ATOM 1146 O O . GLY A 1 138 ? -29.484 14.701 23.140 1.00 88.69 138 GLY A O 1
ATOM 1147 N N . GLN A 1 139 ? -28.013 15.800 21.844 1.00 91.06 139 GLN A N 1
ATOM 1148 C CA . GLN A 1 139 ? -26.918 14.818 21.944 1.00 91.06 139 GLN A CA 1
ATOM 1149 C C . GLN A 1 139 ? -26.014 15.012 23.170 1.00 91.06 139 GLN A C 1
ATOM 1151 O O . GLN A 1 139 ? -25.055 14.264 23.344 1.00 91.06 139 GLN A O 1
ATOM 1156 N N . LYS A 1 140 ? -26.275 16.032 23.996 1.00 95.19 140 LYS A N 1
ATOM 1157 C CA . LYS A 1 140 ? -25.541 16.270 25.240 1.00 95.19 140 LYS A CA 1
ATOM 1158 C C . LYS A 1 140 ? -26.380 15.805 26.417 1.00 95.19 140 LYS A C 1
ATOM 1160 O O . LYS A 1 140 ? -27.514 16.246 26.586 1.00 95.19 140 LYS A O 1
ATOM 1165 N N . ILE A 1 141 ? -25.814 14.933 27.228 1.00 96.88 141 ILE A N 1
ATOM 1166 C CA . ILE A 1 141 ? -26.439 14.342 28.404 1.00 96.88 141 ILE A CA 1
ATOM 1167 C C . ILE A 1 141 ? -25.606 14.745 29.609 1.00 96.88 141 ILE A C 1
ATOM 1169 O O . ILE A 1 141 ? -24.383 14.780 29.534 1.00 96.88 141 ILE A O 1
ATOM 1173 N N . ARG A 1 142 ? -26.257 15.028 30.727 1.00 97.06 142 ARG A N 1
ATOM 1174 C CA . ARG A 1 142 ? -25.586 15.196 32.008 1.00 97.06 142 ARG A CA 1
ATOM 1175 C C . ARG A 1 142 ? -26.068 14.116 32.954 1.00 97.06 142 ARG A C 1
ATOM 1177 O O . ARG A 1 142 ? -27.273 13.890 33.079 1.00 97.06 142 ARG A O 1
ATOM 1184 N N . ALA A 1 143 ? -25.130 13.463 33.623 1.00 97.00 143 ALA A N 1
ATOM 1185 C CA . ALA A 1 143 ? -25.421 12.431 34.604 1.00 97.00 143 ALA A CA 1
ATOM 1186 C C . ALA A 1 143 ? -24.717 12.722 35.928 1.00 97.00 143 ALA A C 1
ATOM 1188 O O . ALA A 1 143 ? -23.605 13.247 35.944 1.00 97.00 143 ALA A O 1
ATOM 1189 N N . ARG A 1 144 ? -25.378 12.376 37.032 1.00 95.19 144 ARG A N 1
ATOM 1190 C CA . ARG A 1 144 ? -24.800 12.383 38.376 1.00 95.19 144 ARG A CA 1
ATOM 1191 C C . ARG A 1 144 ? -24.183 11.017 38.648 1.00 95.19 144 ARG A C 1
ATOM 1193 O O . ARG A 1 144 ? -24.848 10.005 38.446 1.00 95.19 144 ARG A O 1
ATOM 1200 N N . VAL A 1 145 ? -22.936 10.985 39.101 1.00 93.75 145 VAL A N 1
ATOM 1201 C CA . VAL A 1 145 ? -22.249 9.760 39.533 1.00 93.75 145 VAL A CA 1
ATOM 1202 C C . VAL A 1 145 ? -22.691 9.417 40.956 1.00 93.75 145 VAL A C 1
ATOM 1204 O O . VAL A 1 145 ? -22.858 10.312 41.783 1.00 93.75 145 VAL A O 1
ATOM 1207 N N . PHE A 1 146 ? -22.914 8.134 41.244 1.00 90.56 146 PHE A N 1
ATOM 1208 C CA . PHE A 1 146 ? -23.288 7.702 42.591 1.00 90.56 146 PHE A CA 1
ATOM 1209 C C . PHE A 1 146 ? -22.127 7.869 43.578 1.00 90.56 146 PHE A C 1
ATOM 1211 O O . PHE A 1 146 ? -20.962 7.696 43.222 1.00 90.56 146 PHE A O 1
ATOM 1218 N N . GLU A 1 147 ? -22.443 8.152 44.842 1.00 82.06 147 GLU A N 1
ATOM 1219 C CA . GLU A 1 147 ? -21.460 8.444 45.900 1.00 82.06 147 GLU A CA 1
ATOM 1220 C C . GLU A 1 147 ? -20.429 7.318 46.073 1.00 82.06 147 GLU A C 1
ATOM 1222 O O . GLU A 1 147 ? -19.219 7.550 46.135 1.00 82.06 147 GLU A O 1
ATOM 1227 N N . ASN A 1 148 ? -20.888 6.064 46.026 1.00 80.44 148 ASN A N 1
ATOM 1228 C CA . ASN A 1 148 ? -20.041 4.870 46.089 1.00 80.44 148 ASN A CA 1
ATOM 1229 C C . ASN A 1 148 ? -19.164 4.653 44.837 1.00 80.44 148 ASN A C 1
ATOM 1231 O O . ASN A 1 148 ? -18.366 3.715 44.801 1.00 80.44 148 ASN A O 1
ATOM 1235 N N . LYS A 1 149 ? -19.307 5.500 43.812 1.00 85.62 149 LYS A N 1
ATOM 1236 C CA . LYS A 1 149 ? -18.558 5.490 42.549 1.00 85.62 149 LYS A CA 1
ATOM 1237 C C . LYS A 1 149 ? -17.740 6.769 42.335 1.00 85.62 149 LYS A C 1
ATOM 1239 O O . LYS A 1 149 ? -17.242 6.991 41.233 1.00 85.62 149 LYS A O 1
ATOM 1244 N N . ASN A 1 150 ? -17.544 7.592 43.366 1.00 81.69 150 ASN A N 1
ATOM 1245 C CA . ASN A 1 150 ? -16.716 8.800 43.271 1.00 81.69 150 ASN A CA 1
ATOM 1246 C C . ASN A 1 150 ? -15.201 8.515 43.257 1.00 81.69 150 ASN A C 1
ATOM 1248 O O . ASN A 1 150 ? -14.428 9.326 42.754 1.00 81.69 150 ASN A O 1
ATOM 1252 N N . GLY A 1 151 ? -14.758 7.362 43.772 1.00 78.12 151 GLY A N 1
ATOM 1253 C CA . GLY A 1 151 ? -13.336 7.007 43.829 1.00 78.12 151 GLY A CA 1
ATOM 1254 C C . GLY A 1 151 ? -12.700 6.796 42.443 1.00 78.12 151 GLY A C 1
ATOM 1255 O O . GLY A 1 151 ? -13.373 6.333 41.528 1.00 78.12 151 GLY A O 1
ATOM 1256 N N . PRO A 1 152 ? -11.395 7.062 42.256 1.00 75.81 152 PRO A N 1
ATOM 1257 C CA . PRO A 1 152 ? -10.717 6.913 40.958 1.00 75.81 152 PRO A CA 1
ATOM 1258 C C . PRO A 1 152 ? -10.531 5.450 40.515 1.00 75.81 152 PRO A C 1
ATOM 1260 O O . PRO A 1 152 ? -10.213 5.179 39.357 1.00 75.81 152 PRO A O 1
ATOM 1263 N N . ILE A 1 153 ? -10.703 4.503 41.438 1.00 80.56 153 ILE A N 1
ATOM 1264 C CA . ILE A 1 153 ? -10.485 3.071 41.249 1.00 80.56 153 ILE A CA 1
ATOM 1265 C C . ILE A 1 153 ? -11.690 2.316 41.811 1.00 80.56 153 ILE A C 1
ATOM 1267 O O . ILE A 1 153 ? -12.202 2.657 42.877 1.00 80.56 153 ILE A O 1
ATOM 1271 N N . LEU A 1 154 ? -12.103 1.268 41.106 1.00 80.75 154 LEU A N 1
ATOM 1272 C CA . LEU A 1 154 ? -13.141 0.329 41.504 1.00 80.75 154 LEU A CA 1
ATOM 1273 C C . LEU A 1 154 ? -12.520 -1.061 41.682 1.00 80.75 154 LEU A C 1
ATOM 1275 O O . LEU A 1 154 ? -11.742 -1.506 40.846 1.00 80.75 154 LEU A O 1
ATOM 1279 N N . LEU A 1 155 ? -12.867 -1.755 42.765 1.00 72.56 155 LEU A N 1
ATOM 1280 C CA . LEU A 1 155 ? -12.448 -3.139 43.005 1.00 72.56 155 LEU A CA 1
ATOM 1281 C C . LEU A 1 155 ? -13.573 -4.088 42.595 1.00 72.56 155 LEU A C 1
ATOM 1283 O O . LEU A 1 155 ? -14.640 -4.068 43.209 1.00 72.56 155 LEU A O 1
ATOM 1287 N N . TYR A 1 156 ? -13.343 -4.919 41.579 1.00 74.81 156 TYR A N 1
ATOM 1288 C CA . TYR A 1 156 ? -14.334 -5.864 41.064 1.00 74.81 156 TYR A CA 1
ATOM 1289 C C . TYR A 1 156 ? -13.737 -7.259 40.941 1.00 74.81 156 TYR A C 1
ATOM 1291 O O . TYR A 1 156 ? -12.765 -7.448 40.225 1.00 74.81 156 TYR A O 1
ATOM 1299 N N . LYS A 1 157 ? -14.318 -8.247 41.633 1.00 69.38 157 LYS A N 1
ATOM 1300 C CA . LYS A 1 157 ? -13.876 -9.658 41.586 1.00 69.38 157 LYS A CA 1
ATOM 1301 C C . LYS A 1 157 ? -12.371 -9.878 41.859 1.00 69.38 157 LYS A C 1
ATOM 1303 O O . LYS A 1 157 ? -11.812 -10.877 41.430 1.00 69.38 157 LYS A O 1
ATOM 1308 N N . GLY A 1 158 ? -11.737 -8.983 42.620 1.00 65.56 158 GLY A N 1
ATOM 1309 C CA . GLY A 1 158 ? -10.299 -9.030 42.918 1.00 65.56 158 GLY A CA 1
ATOM 1310 C C . GLY A 1 158 ? -9.427 -8.221 41.953 1.00 65.56 158 GLY A C 1
ATOM 1311 O O . GLY A 1 158 ? -8.269 -7.968 42.275 1.00 65.56 158 GLY A O 1
ATOM 1312 N N . ASP A 1 159 ? -9.995 -7.740 40.847 1.00 66.50 159 ASP A N 1
ATOM 1313 C CA . ASP A 1 159 ? -9.315 -6.888 39.880 1.00 66.50 159 ASP A CA 1
ATOM 1314 C C . ASP A 1 159 ? -9.517 -5.401 40.188 1.00 66.50 159 ASP A C 1
ATOM 1316 O O . ASP A 1 159 ? -10.551 -4.956 40.703 1.00 66.50 159 ASP A O 1
ATOM 1320 N N . ILE A 1 160 ? -8.495 -4.619 39.848 1.00 73.75 160 ILE A N 1
ATOM 1321 C CA . ILE A 1 160 ? -8.489 -3.162 39.947 1.00 73.75 160 ILE A CA 1
ATOM 1322 C C . ILE A 1 160 ? -8.972 -2.603 38.609 1.00 73.75 160 ILE A C 1
ATOM 1324 O O . ILE A 1 160 ? -8.262 -2.669 37.609 1.00 73.75 160 ILE A O 1
ATOM 1328 N N . ILE A 1 161 ? -10.166 -2.016 38.595 1.00 76.56 161 ILE A N 1
ATOM 1329 C CA . ILE A 1 161 ? -10.736 -1.342 37.428 1.00 76.56 161 ILE A CA 1
ATOM 1330 C C . ILE A 1 161 ? -10.551 0.164 37.598 1.00 76.56 161 ILE A C 1
ATOM 1332 O O . ILE A 1 161 ? -10.968 0.753 38.598 1.00 76.56 161 ILE A O 1
ATOM 1336 N N . LYS A 1 162 ? -9.941 0.818 36.608 1.00 75.31 162 LYS A N 1
ATOM 1337 C CA . LYS A 1 162 ? -9.876 2.282 36.565 1.00 75.31 162 LYS A CA 1
ATOM 1338 C C . LYS A 1 162 ? -11.291 2.837 36.382 1.00 75.31 162 LYS A C 1
ATOM 1340 O O . LYS A 1 162 ? -11.997 2.423 35.465 1.00 75.31 162 LYS A O 1
ATOM 1345 N N . ASN A 1 163 ? -11.708 3.758 37.248 1.00 84.81 163 ASN A N 1
ATOM 1346 C CA . ASN A 1 163 ? -13.009 4.403 37.100 1.00 84.81 163 ASN A CA 1
ATOM 1347 C C . ASN A 1 163 ? -13.008 5.368 35.899 1.00 84.81 163 ASN A C 1
ATOM 1349 O O . ASN A 1 163 ? -11.956 5.701 35.347 1.00 84.81 163 ASN A O 1
ATOM 1353 N N . VAL A 1 164 ? -14.189 5.827 35.492 1.00 86.94 164 VAL A N 1
ATOM 1354 C CA . VAL A 1 164 ? -14.338 6.710 34.336 1.00 86.94 164 VAL A CA 1
ATOM 1355 C C . VAL A 1 164 ? -13.738 8.095 34.583 1.00 86.94 164 VAL A C 1
ATOM 1357 O O . VAL A 1 164 ? -13.790 8.640 35.690 1.00 86.94 164 VAL A O 1
ATOM 1360 N N . SER A 1 165 ? -13.213 8.679 33.512 1.00 88.25 165 SER A N 1
ATOM 1361 C CA . SER A 1 165 ? -12.700 10.047 33.429 1.00 88.25 165 SER A CA 1
ATOM 1362 C C . SER A 1 165 ? -13.155 10.705 32.126 1.00 88.25 165 SER A C 1
ATOM 1364 O O . SER A 1 165 ? -13.721 10.045 31.250 1.00 88.25 165 SER A O 1
ATOM 1366 N N . VAL A 1 166 ? -12.853 11.992 31.947 1.00 89.94 166 VAL A N 1
ATOM 1367 C CA . VAL A 1 166 ? -12.972 12.647 30.633 1.00 89.94 166 VAL A CA 1
ATOM 1368 C C . VAL A 1 166 ? -12.269 11.796 29.566 1.00 89.94 166 VAL A C 1
ATOM 1370 O O . VAL A 1 166 ? -11.182 11.271 29.800 1.00 89.94 166 VAL A O 1
ATOM 1373 N N . GLY A 1 167 ? -12.929 11.599 28.425 1.00 86.50 167 GLY A N 1
ATOM 1374 C CA . GLY A 1 167 ? -12.489 10.721 27.340 1.00 86.50 167 GLY A CA 1
ATOM 1375 C C . GLY A 1 167 ? -12.996 9.276 27.423 1.00 86.50 167 GLY A C 1
ATOM 1376 O O . GLY A 1 167 ? -12.976 8.590 26.401 1.00 86.50 167 GLY A O 1
ATOM 1377 N N . SER A 1 168 ? -13.482 8.829 28.587 1.00 90.62 168 SER A N 1
ATOM 1378 C CA . SER A 1 168 ? -14.034 7.479 28.772 1.00 90.62 168 SER A CA 1
ATOM 1379 C C . SER A 1 168 ? -15.382 7.308 28.073 1.00 90.62 168 SER A C 1
ATOM 1381 O O . SER A 1 168 ? -16.119 8.276 27.866 1.00 90.62 168 SER A O 1
ATOM 1383 N N . PHE A 1 169 ? -15.722 6.062 27.752 1.00 92.50 169 PHE A N 1
ATOM 1384 C CA . PHE A 1 169 ? -17.004 5.688 27.162 1.00 92.50 169 PHE A CA 1
ATOM 1385 C C . PHE A 1 169 ? -17.904 5.024 28.202 1.00 92.50 169 PHE A C 1
ATOM 1387 O O . PHE A 1 169 ? -17.435 4.291 29.074 1.00 92.50 169 PHE A O 1
ATOM 1394 N N . ILE A 1 170 ? -19.202 5.284 28.089 1.00 95.06 170 ILE A N 1
ATOM 1395 C CA . ILE A 1 170 ? -20.254 4.725 28.939 1.00 95.06 170 ILE A CA 1
ATOM 1396 C C . ILE A 1 170 ? -21.403 4.214 28.069 1.00 95.06 170 ILE A C 1
ATOM 1398 O O . ILE A 1 170 ? -21.524 4.602 26.902 1.00 95.06 170 ILE A O 1
ATOM 1402 N N . LYS A 1 171 ? -22.267 3.370 28.638 1.00 95.50 171 LYS A N 1
ATOM 1403 C CA . LYS A 1 171 ? -23.544 2.983 28.025 1.00 95.50 171 LYS A CA 1
ATOM 1404 C C . LYS A 1 171 ? -24.729 3.444 28.857 1.00 95.50 171 LYS A C 1
ATOM 1406 O O . LYS A 1 171 ? -24.669 3.462 30.086 1.00 95.50 171 LYS A O 1
ATOM 1411 N N . ILE A 1 172 ? -25.815 3.776 28.171 1.00 96.00 172 ILE A N 1
ATOM 1412 C CA . ILE A 1 172 ? -27.119 4.086 28.758 1.00 96.00 172 ILE A CA 1
ATOM 1413 C C . ILE A 1 172 ? -28.142 3.147 28.108 1.00 96.00 172 ILE A C 1
ATOM 1415 O O . ILE A 1 172 ? -28.467 3.333 26.929 1.00 96.00 172 ILE A O 1
ATOM 1419 N N . PRO A 1 173 ? -28.610 2.112 28.822 1.00 92.25 173 PRO A N 1
ATOM 1420 C CA . PRO A 1 173 ? -29.577 1.159 28.292 1.00 92.25 173 PRO A CA 1
ATOM 1421 C C . PRO A 1 173 ? -30.921 1.829 27.987 1.00 92.25 173 PRO A C 1
ATOM 1423 O O . PRO A 1 173 ? -31.417 2.641 28.769 1.00 92.25 173 PRO A O 1
ATOM 1426 N N . LYS A 1 174 ? -31.530 1.469 26.856 1.00 89.19 174 LYS A N 1
ATOM 1427 C CA . LYS A 1 174 ? -32.865 1.912 26.442 1.00 89.19 174 LYS A CA 1
ATOM 1428 C C . LYS A 1 174 ? -33.567 0.767 25.709 1.00 89.19 174 LYS A C 1
ATOM 1430 O O . LYS A 1 174 ? -33.397 0.585 24.508 1.00 89.19 174 LYS A O 1
ATOM 1435 N N . GLY A 1 175 ? -34.368 -0.015 26.431 1.00 84.00 175 GLY A N 1
ATOM 1436 C CA . GLY A 1 175 ? -34.989 -1.220 25.872 1.00 84.00 175 GLY A CA 1
ATOM 1437 C C . GLY A 1 175 ? -33.931 -2.257 25.478 1.00 84.00 175 GLY A C 1
ATOM 1438 O O . GLY A 1 175 ? -33.147 -2.672 26.325 1.00 84.00 175 GLY A O 1
ATOM 1439 N N . PHE A 1 176 ? -33.901 -2.648 24.201 1.00 82.06 176 PHE A N 1
ATOM 1440 C CA . PHE A 1 176 ? -32.964 -3.645 23.651 1.00 82.06 176 PHE A CA 1
ATOM 1441 C C . PHE A 1 176 ? -31.675 -3.041 23.077 1.00 82.06 176 PHE A C 1
ATOM 1443 O O . PHE A 1 176 ? -30.801 -3.767 22.607 1.00 82.06 176 PHE A O 1
ATOM 1450 N N . ILE A 1 177 ? -31.543 -1.714 23.120 1.00 89.88 177 ILE A N 1
ATOM 1451 C CA . ILE A 1 177 ? -30.360 -1.005 22.638 1.00 89.88 177 ILE A CA 1
ATOM 1452 C C . ILE A 1 177 ? -29.613 -0.337 23.792 1.00 89.88 177 ILE A C 1
ATOM 1454 O O . ILE A 1 177 ? -30.188 0.013 24.824 1.00 89.88 177 ILE A O 1
ATOM 1458 N N . SER A 1 178 ? -28.317 -0.124 23.604 1.00 92.44 178 SER A N 1
ATOM 1459 C CA . SER A 1 178 ? -27.471 0.655 24.506 1.00 92.44 178 SER A CA 1
ATOM 1460 C C . SER A 1 178 ? -26.973 1.902 23.795 1.00 92.44 178 SER A C 1
ATOM 1462 O O . SER A 1 178 ? -26.258 1.815 22.800 1.00 92.44 178 SER A O 1
ATOM 1464 N N . ILE A 1 179 ? -27.323 3.078 24.305 1.00 94.88 179 ILE A N 1
ATOM 1465 C CA . ILE A 1 179 ? -26.785 4.342 23.800 1.00 94.88 179 ILE A CA 1
ATOM 1466 C C . ILE A 1 179 ? -25.349 4.457 24.299 1.00 94.88 179 ILE A C 1
ATOM 1468 O O . ILE A 1 179 ? -25.113 4.445 25.507 1.00 94.88 179 ILE A O 1
ATOM 1472 N N . ILE A 1 180 ? -24.393 4.574 23.382 1.00 95.44 180 ILE A N 1
ATOM 1473 C CA . ILE A 1 180 ? -22.979 4.730 23.717 1.00 95.44 180 ILE A CA 1
ATOM 1474 C C . ILE A 1 180 ? -22.646 6.214 23.740 1.00 95.44 180 ILE A C 1
ATOM 1476 O O . ILE A 1 180 ? -22.837 6.930 22.751 1.00 95.44 180 ILE A O 1
ATOM 1480 N N . GLY A 1 181 ? -22.125 6.668 24.875 1.00 94.69 181 GLY A N 1
ATOM 1481 C CA . GLY A 1 181 ? -21.717 8.048 25.085 1.00 94.69 181 GLY A CA 1
ATOM 1482 C C . GLY A 1 181 ? -20.244 8.167 25.445 1.00 94.69 181 GLY A C 1
ATOM 1483 O O . GLY A 1 181 ? -19.654 7.240 25.998 1.00 94.69 181 GLY A O 1
ATOM 1484 N N . LYS A 1 182 ? -19.654 9.324 25.151 1.00 94.25 182 LYS A N 1
ATOM 1485 C CA . LYS A 1 182 ? -18.300 9.694 25.563 1.00 94.25 182 LYS A CA 1
ATOM 1486 C C . LYS A 1 182 ? -18.361 10.826 26.583 1.00 94.25 182 LYS A C 1
ATOM 1488 O O . LYS A 1 182 ? -19.086 11.794 26.387 1.00 94.25 182 LYS A O 1
ATOM 1493 N N . ILE A 1 183 ? -17.593 10.723 27.661 1.00 95.31 183 ILE A N 1
ATOM 1494 C CA . ILE A 1 183 ? -17.483 11.785 28.665 1.00 95.31 183 ILE A CA 1
ATOM 1495 C C . ILE A 1 183 ? -16.612 12.912 28.094 1.00 95.31 183 ILE A C 1
ATOM 1497 O O . ILE A 1 183 ? -15.431 12.709 27.819 1.00 95.31 183 ILE A O 1
ATOM 1501 N N . GLU A 1 184 ? -17.186 14.099 27.916 1.00 94.81 184 GLU A N 1
ATOM 1502 C CA . GLU A 1 184 ? -16.496 15.300 27.416 1.00 94.81 184 GLU A CA 1
ATOM 1503 C C . GLU A 1 184 ? -16.036 16.219 28.551 1.00 94.81 184 GLU A C 1
ATOM 1505 O O . GLU A 1 184 ? -15.100 16.999 28.388 1.00 94.81 184 GLU A O 1
ATOM 1510 N N . GLY A 1 185 ? -16.697 16.137 29.705 1.00 93.25 185 GLY A N 1
ATOM 1511 C CA . GLY A 1 185 ? -16.422 17.000 30.840 1.00 93.25 185 GLY A CA 1
ATOM 1512 C C . GLY A 1 185 ? -16.859 16.378 32.153 1.00 93.25 185 GLY A C 1
ATOM 1513 O O . GLY A 1 185 ? -17.696 15.476 32.198 1.00 93.25 185 GLY A O 1
ATOM 1514 N N . GLU A 1 186 ? -16.275 16.882 33.229 1.00 92.69 186 GLU A N 1
ATOM 1515 C CA . GLU A 1 186 ? -16.557 16.460 34.590 1.00 92.69 186 GLU A CA 1
ATOM 1516 C C . GLU A 1 186 ? -16.594 17.693 35.494 1.00 92.69 186 GLU A C 1
ATOM 1518 O O . GLU A 1 186 ? -15.751 18.585 35.382 1.00 92.69 186 GLU A O 1
ATOM 1523 N N . HIS A 1 187 ? -17.587 17.748 36.375 1.00 91.31 187 HIS A N 1
ATOM 1524 C CA . HIS A 1 187 ? -17.768 18.807 37.352 1.00 91.31 187 HIS A CA 1
ATOM 1525 C C . HIS A 1 187 ? -17.949 18.193 38.736 1.00 91.31 187 HIS A C 1
ATOM 1527 O O . HIS A 1 187 ? -18.824 17.356 38.935 1.00 91.31 187 HIS A O 1
ATOM 1533 N N . ILE A 1 188 ? -17.119 18.616 39.685 1.00 89.31 188 ILE A N 1
ATOM 1534 C CA . ILE A 1 188 ? -17.164 18.155 41.070 1.00 89.31 188 ILE A CA 1
ATOM 1535 C C . ILE A 1 188 ? -17.452 19.367 41.950 1.00 89.31 188 ILE A C 1
ATOM 1537 O O . ILE A 1 188 ? -16.729 20.364 41.885 1.00 89.31 188 ILE A O 1
ATOM 1541 N N . SER A 1 189 ? -18.494 19.278 42.767 1.00 85.94 189 SER A N 1
ATOM 1542 C CA . SER A 1 189 ? -18.896 20.317 43.712 1.00 85.94 189 SER A CA 1
ATOM 1543 C C . SER A 1 189 ? -19.131 19.737 45.098 1.00 85.94 189 SER A C 1
ATOM 1545 O O . SER A 1 189 ? -19.595 18.610 45.241 1.00 85.94 189 SER A O 1
ATOM 1547 N N . GLU A 1 190 ? -18.838 20.525 46.128 1.00 78.44 190 GLU A N 1
ATOM 1548 C CA . GLU A 1 190 ? -19.136 20.162 47.511 1.00 78.44 190 GLU A CA 1
ATOM 1549 C C . GLU A 1 190 ? -20.558 20.621 47.876 1.00 78.44 190 GLU A C 1
ATOM 1551 O O . GLU A 1 190 ? -20.899 21.804 47.762 1.00 78.44 190 GLU A O 1
ATOM 1556 N N . LEU A 1 191 ? -21.392 19.685 48.320 1.00 70.88 191 LEU A N 1
ATOM 1557 C CA . LEU A 1 191 ? -22.703 19.923 48.904 1.00 70.88 191 LEU A CA 1
ATOM 1558 C C . LEU A 1 191 ? -22.510 20.593 50.268 1.00 70.88 191 LEU A C 1
ATOM 1560 O O . LEU A 1 191 ? -22.284 19.948 51.288 1.00 70.88 191 LEU A O 1
ATOM 1564 N N . ARG A 1 192 ? -22.596 21.924 50.294 1.00 61.56 192 ARG A N 1
ATOM 1565 C CA . ARG A 1 192 ? -22.664 22.677 51.550 1.00 61.56 192 ARG A CA 1
ATOM 1566 C C . ARG A 1 192 ? -24.100 22.680 52.059 1.00 61.56 192 ARG A C 1
ATOM 1568 O O . ARG A 1 192 ? -24.928 23.444 51.564 1.00 61.56 192 ARG A O 1
ATOM 1575 N N . GLU A 1 193 ? -24.398 21.864 53.066 1.00 57.59 193 GLU A N 1
ATOM 1576 C CA . GLU A 1 193 ? -25.667 21.978 53.788 1.00 57.59 193 GLU A CA 1
ATOM 1577 C C . GLU A 1 193 ? -25.751 23.321 54.537 1.00 57.59 193 GLU A C 1
ATOM 1579 O O . GLU A 1 193 ? -24.832 23.727 55.249 1.00 57.59 193 GLU A O 1
ATOM 1584 N N . GLN A 1 194 ? -26.890 24.011 54.410 1.00 50.53 194 GLN A N 1
ATOM 1585 C CA . GLN A 1 194 ? -27.178 25.272 55.111 1.00 50.53 194 GLN A CA 1
ATOM 1586 C C . GLN A 1 194 ? -27.591 25.088 56.586 1.00 50.53 194 GLN A C 1
ATOM 1588 O O . GLN A 1 194 ? -27.909 26.072 57.246 1.00 50.53 194 GLN A O 1
ATOM 1593 N N . ASN A 1 195 ? -27.549 23.871 57.141 1.00 48.38 195 ASN A N 1
ATOM 1594 C CA . ASN A 1 195 ? -27.910 23.605 58.536 1.00 48.38 195 ASN A CA 1
ATOM 1595 C C . ASN A 1 195 ? -26.763 22.914 59.281 1.00 48.38 195 ASN A C 1
ATOM 1597 O O . ASN A 1 195 ? -26.678 21.694 59.371 1.00 48.38 195 ASN A O 1
ATOM 1601 N N . ALA A 1 196 ? -25.884 23.736 59.853 1.00 49.59 196 ALA A N 1
ATOM 1602 C CA . ALA A 1 196 ? -24.698 23.352 60.615 1.00 49.59 196 ALA A CA 1
ATOM 1603 C C . ALA A 1 196 ? -25.014 22.742 61.998 1.00 49.59 196 ALA A C 1
ATOM 1605 O O . ALA A 1 196 ? -24.546 23.234 63.026 1.00 49.59 196 ALA A O 1
ATOM 1606 N N . ALA A 1 197 ? -25.812 21.675 62.056 1.00 50.81 197 ALA A N 1
ATOM 1607 C CA . ALA A 1 197 ? -26.126 21.025 63.323 1.00 50.81 197 ALA A CA 1
ATOM 1608 C C . ALA A 1 197 ? -26.358 19.512 63.215 1.00 50.81 197 ALA A C 1
ATOM 1610 O O . ALA A 1 197 ? -27.313 19.016 63.801 1.00 50.81 197 ALA A O 1
ATOM 1611 N N . GLN A 1 198 ? -25.471 18.758 62.549 1.00 48.72 198 GLN A N 1
ATOM 1612 C CA . GLN A 1 198 ? -25.214 17.353 62.908 1.00 48.72 198 GLN A CA 1
ATOM 1613 C C . GLN A 1 198 ? -23.933 16.779 62.265 1.00 48.72 198 GLN A C 1
ATOM 1615 O O . GLN A 1 198 ? -23.893 16.427 61.100 1.00 48.72 198 GLN A O 1
ATOM 1620 N N . ARG A 1 199 ? -22.888 16.687 63.103 1.00 46.81 199 ARG A N 1
ATOM 1621 C CA . ARG A 1 199 ? -21.923 15.576 63.274 1.00 46.81 199 ARG A CA 1
ATOM 1622 C C . ARG A 1 199 ? -21.394 14.838 62.024 1.00 46.81 199 ARG A C 1
ATOM 1624 O O . ARG A 1 199 ? -22.109 14.035 61.448 1.00 46.81 199 ARG A O 1
ATOM 1631 N N . PHE A 1 200 ? -20.081 14.978 61.784 1.00 52.94 200 PHE A N 1
ATOM 1632 C CA . PHE A 1 200 ? -19.170 14.025 61.110 1.00 52.94 200 PHE A CA 1
ATOM 1633 C C . PHE A 1 200 ? -19.817 13.098 60.058 1.00 52.94 200 PHE A C 1
ATOM 1635 O O . PHE A 1 200 ? -19.862 11.881 60.246 1.00 52.94 200 PHE A O 1
ATOM 1642 N N . GLN A 1 201 ? -20.290 13.661 58.947 1.00 52.34 201 GLN A N 1
ATOM 1643 C CA . GLN A 1 201 ? -20.485 12.889 57.717 1.00 52.34 201 GLN A CA 1
ATOM 1644 C C . GLN A 1 201 ? -19.109 12.590 57.104 1.00 52.34 201 GLN A C 1
ATOM 1646 O O . GLN A 1 201 ? -18.173 13.381 57.259 1.00 52.34 201 GLN A O 1
ATOM 1651 N N . LYS A 1 202 ? -18.946 11.424 56.470 1.00 51.12 202 LYS A N 1
ATOM 1652 C CA . LYS A 1 202 ? -17.701 11.097 55.763 1.00 51.12 202 LYS A CA 1
ATOM 1653 C C . LYS A 1 202 ? -17.509 12.124 54.645 1.00 51.12 202 LYS A C 1
ATOM 1655 O O . LYS A 1 202 ? -18.465 12.448 53.956 1.00 51.12 202 LYS A O 1
ATOM 1660 N N . GLU A 1 203 ? -16.282 12.589 54.420 1.00 52.78 203 GLU A N 1
ATOM 1661 C CA . GLU A 1 203 ? -15.946 13.545 53.343 1.00 52.78 203 GLU A CA 1
ATOM 1662 C C . GLU A 1 203 ? -16.373 13.062 51.936 1.00 52.78 203 GLU A C 1
ATOM 1664 O O . GLU A 1 203 ? -16.457 13.857 51.009 1.00 52.78 203 GLU A O 1
ATOM 1669 N N . SER A 1 204 ? -16.669 11.765 51.761 1.00 52.53 204 SER A N 1
ATOM 1670 C CA . SER A 1 204 ? -17.235 11.192 50.531 1.00 52.53 204 SER A CA 1
ATOM 1671 C C . SER A 1 204 ? -18.695 11.566 50.267 1.00 52.53 204 SER A C 1
ATOM 1673 O O . SER A 1 204 ? -19.110 11.546 49.109 1.00 52.53 204 SER A O 1
ATOM 1675 N N . ASP A 1 205 ? -19.455 11.883 51.317 1.00 54.78 205 ASP A N 1
ATOM 1676 C CA . ASP A 1 205 ? -20.911 12.081 51.270 1.00 54.78 205 ASP A CA 1
ATOM 1677 C C . ASP A 1 205 ? -21.267 13.547 50.962 1.00 54.78 205 ASP A C 1
ATOM 1679 O O . ASP A 1 205 ? -22.408 13.871 50.645 1.00 54.78 205 ASP A O 1
ATOM 1683 N N . SER A 1 206 ? -20.282 14.452 51.011 1.00 67.19 206 SER A N 1
ATOM 1684 C CA . SER A 1 206 ? -20.447 15.867 50.671 1.00 67.19 206 SER A CA 1
ATOM 1685 C C . SER A 1 206 ? -20.086 16.187 49.220 1.00 67.19 206 SER A C 1
ATOM 1687 O O . SER A 1 206 ? -20.101 17.355 48.849 1.00 67.19 206 SER A O 1
ATOM 1689 N N . ILE A 1 207 ? -19.743 15.206 48.380 1.00 76.50 207 ILE A N 1
ATOM 1690 C CA . ILE A 1 207 ? -19.236 15.459 47.023 1.00 76.50 207 ILE A CA 1
ATOM 1691 C C . ILE A 1 207 ? -20.272 15.060 45.971 1.00 76.50 207 ILE A C 1
ATOM 1693 O O . ILE A 1 207 ? -20.567 13.882 45.770 1.00 76.50 207 ILE A O 1
ATOM 1697 N N . GLU A 1 208 ? -20.753 16.047 45.219 1.00 86.25 208 GLU A N 1
ATOM 1698 C CA . GLU A 1 208 ? -21.556 15.843 44.018 1.00 86.25 208 GLU A CA 1
ATOM 1699 C C . GLU A 1 208 ? -20.651 15.834 42.780 1.00 86.25 208 GLU A C 1
ATOM 1701 O O . GLU A 1 208 ? -19.995 16.826 42.454 1.00 86.25 208 GLU A O 1
ATOM 1706 N N . ARG A 1 209 ? -20.628 14.700 42.073 1.00 91.00 209 ARG A N 1
ATOM 1707 C CA . ARG A 1 209 ? -19.875 14.508 40.831 1.00 91.00 209 ARG A CA 1
ATOM 1708 C C . ARG A 1 209 ? -20.835 14.404 39.651 1.00 91.00 209 ARG A C 1
ATOM 1710 O O . ARG A 1 209 ? -21.660 13.494 39.578 1.00 91.00 209 ARG A O 1
ATOM 1717 N N . MET A 1 210 ? -20.691 15.317 38.702 1.00 93.94 210 MET A N 1
ATOM 1718 C CA . MET A 1 210 ? -21.475 15.397 37.474 1.00 93.94 210 MET A CA 1
ATOM 1719 C C . MET A 1 210 ? -20.576 15.147 36.267 1.00 93.94 210 MET A C 1
ATOM 1721 O O . MET A 1 210 ? -19.481 15.698 36.176 1.00 93.94 210 MET A O 1
ATOM 1725 N N . ILE A 1 211 ? -21.050 14.354 35.315 1.00 96.19 211 ILE A N 1
ATOM 1726 C CA . ILE A 1 211 ? -20.362 14.094 34.049 1.00 96.19 211 ILE A CA 1
ATOM 1727 C C . ILE A 1 211 ? -21.205 14.599 32.880 1.00 96.19 211 ILE A C 1
ATOM 1729 O O . ILE A 1 211 ? -22.412 14.357 32.817 1.00 96.19 211 ILE A O 1
ATOM 1733 N N . ASP A 1 212 ? -20.553 15.300 31.957 1.00 97.38 212 ASP A N 1
ATOM 1734 C CA . ASP A 1 212 ? -21.134 15.751 30.698 1.00 97.38 212 ASP A CA 1
ATOM 1735 C C . ASP A 1 212 ? -20.760 14.740 29.603 1.00 97.38 212 ASP A C 1
ATOM 1737 O O . ASP A 1 212 ? -19.584 14.495 29.327 1.00 97.38 212 ASP A O 1
ATOM 1741 N N . ILE A 1 213 ? -21.772 14.138 28.988 1.00 97.19 213 ILE A N 1
ATOM 1742 C CA . ILE A 1 213 ? -21.678 13.022 28.047 1.00 97.19 213 ILE A CA 1
ATOM 1743 C C . ILE A 1 213 ? -22.163 13.481 26.664 1.00 97.19 213 ILE A C 1
ATOM 1745 O O . ILE A 1 213 ? -23.233 14.078 26.539 1.00 97.19 213 ILE A O 1
ATOM 1749 N N . SER A 1 214 ? -21.409 13.173 25.611 1.00 95.56 214 SER A N 1
ATOM 1750 C CA . SER A 1 214 ? -21.826 13.304 24.212 1.00 95.56 214 SER A CA 1
ATOM 1751 C C . SER A 1 214 ? -22.278 11.946 23.664 1.00 95.56 214 SER A C 1
ATOM 1753 O O . SER A 1 214 ? -21.601 10.937 23.856 1.00 95.56 214 SER A O 1
ATOM 1755 N N . VAL A 1 215 ? -23.430 11.887 22.989 1.00 94.69 215 VAL A N 1
ATOM 1756 C CA . VAL A 1 215 ? -23.884 10.662 22.306 1.00 94.69 215 VAL A CA 1
ATOM 1757 C C . VAL A 1 215 ? -22.990 10.395 21.096 1.00 94.69 215 VAL A C 1
ATOM 1759 O O . VAL A 1 215 ? -22.813 11.266 20.247 1.00 94.69 215 VAL A O 1
ATOM 1762 N N . LEU A 1 216 ? -22.438 9.184 21.008 1.00 92.38 216 LEU A N 1
ATOM 1763 C CA . LEU A 1 216 ? -21.581 8.752 19.901 1.00 92.38 216 LEU A CA 1
ATOM 1764 C C . LEU A 1 216 ? -22.331 7.872 18.892 1.00 92.38 216 LEU A C 1
ATOM 1766 O O . LEU A 1 216 ? -22.059 7.920 17.687 1.00 92.38 216 LEU A O 1
ATOM 1770 N N . GLY A 1 217 ? -23.233 7.030 19.387 1.00 92.50 217 GLY A N 1
ATOM 1771 C CA . GLY A 1 217 ? -23.950 6.047 18.587 1.00 92.50 217 GLY A CA 1
ATOM 1772 C C . GLY A 1 217 ? -24.767 5.091 19.444 1.00 92.50 217 GLY A C 1
ATOM 1773 O O . GLY A 1 217 ? -24.919 5.286 20.652 1.00 92.50 217 GLY A O 1
ATOM 1774 N N . VAL A 1 218 ? -25.243 4.023 18.816 1.00 92.19 218 VAL A N 1
ATOM 1775 C CA . VAL A 1 218 ? -26.066 2.990 19.453 1.00 92.19 218 VAL A CA 1
ATOM 1776 C C . VAL A 1 218 ? -25.395 1.634 19.295 1.00 92.19 218 VAL A C 1
ATOM 1778 O O . VAL A 1 218 ? -24.840 1.334 18.242 1.00 92.19 218 VAL A O 1
ATOM 1781 N N . MET A 1 219 ? -25.432 0.818 20.342 1.00 89.44 219 MET A N 1
ATOM 1782 C CA . MET A 1 219 ? -25.058 -0.588 20.300 1.00 89.44 219 MET A CA 1
ATOM 1783 C C . MET A 1 219 ? -26.314 -1.454 20.388 1.00 89.44 219 MET A C 1
ATOM 1785 O O . MET A 1 219 ? -27.079 -1.345 21.345 1.00 89.44 219 MET A O 1
ATOM 1789 N N . GLU A 1 220 ? -26.513 -2.313 19.394 1.00 87.31 220 GLU A N 1
ATOM 1790 C CA . GLU A 1 220 ? -27.670 -3.202 19.270 1.00 87.31 220 GLU A CA 1
ATOM 1791 C C . GLU A 1 220 ? -27.182 -4.597 18.860 1.00 87.31 220 GLU A C 1
ATOM 1793 O O . GLU A 1 220 ? -26.384 -4.720 17.933 1.00 87.31 220 GLU A O 1
ATOM 1798 N N . HIS A 1 221 ? -27.591 -5.647 19.583 1.00 79.50 221 HIS A N 1
ATOM 1799 C CA . HIS A 1 221 ? -27.109 -7.028 19.379 1.00 79.50 221 HIS A CA 1
ATOM 1800 C C . HIS A 1 221 ? -25.569 -7.146 19.330 1.00 79.50 221 HIS A C 1
ATOM 1802 O O . HIS A 1 221 ? -24.994 -7.927 18.573 1.00 79.50 221 HIS A O 1
ATOM 1808 N N . GLY A 1 222 ? -24.877 -6.317 20.119 1.00 77.44 222 GLY A N 1
ATOM 1809 C CA . GLY A 1 222 ? -23.419 -6.242 20.122 1.00 77.44 222 GLY A CA 1
ATOM 1810 C C . GLY A 1 222 ? -22.816 -5.598 18.870 1.00 77.44 222 GLY A C 1
ATOM 1811 O O . GLY A 1 222 ? -21.612 -5.661 18.697 1.00 77.44 222 GLY A O 1
ATOM 1812 N N . VAL A 1 223 ? -23.572 -4.973 17.975 1.00 81.50 223 VAL A N 1
ATOM 1813 C CA . VAL A 1 223 ? -23.013 -4.212 16.848 1.00 81.50 223 VAL A CA 1
ATOM 1814 C C . VAL A 1 223 ? -23.083 -2.729 17.174 1.00 81.50 223 VAL A C 1
ATOM 1816 O O . VAL A 1 223 ? -24.135 -2.222 17.557 1.00 81.50 223 VAL A O 1
ATOM 1819 N N . PHE A 1 224 ? -21.956 -2.026 17.045 1.00 87.25 224 PHE A N 1
ATOM 1820 C CA . PHE A 1 224 ? -21.903 -0.588 17.278 1.00 87.25 224 PHE A CA 1
ATOM 1821 C C . PHE A 1 224 ? -22.173 0.194 15.987 1.00 87.25 224 PHE A C 1
ATOM 1823 O O . PHE A 1 224 ? -21.430 0.095 15.012 1.00 87.25 224 PHE A O 1
ATOM 1830 N N . MET A 1 225 ? -23.219 1.015 16.000 1.00 85.56 225 MET A N 1
ATOM 1831 C CA . MET A 1 225 ? -23.629 1.889 14.905 1.00 85.56 225 MET A CA 1
ATOM 1832 C C . MET A 1 225 ? -23.307 3.341 15.254 1.00 85.56 225 MET A C 1
ATOM 1834 O O . MET A 1 225 ? -24.034 4.022 15.986 1.00 85.56 225 MET A O 1
ATOM 1838 N N . LYS A 1 226 ? -22.185 3.831 14.721 1.00 84.38 226 LYS A N 1
ATOM 1839 C CA . LYS A 1 226 ? -21.731 5.208 14.936 1.00 84.38 226 LYS A CA 1
ATOM 1840 C C . LYS A 1 226 ? -22.617 6.210 14.193 1.00 84.38 226 LYS A C 1
ATOM 1842 O O . LYS A 1 226 ? -22.938 6.012 13.026 1.00 84.38 226 LYS A O 1
ATOM 1847 N N . GLY A 1 227 ? -22.948 7.324 14.846 1.00 77.75 227 GLY A N 1
ATOM 1848 C CA . GLY A 1 227 ? -23.715 8.422 14.243 1.00 77.75 227 GLY A CA 1
ATOM 1849 C C . GLY A 1 227 ? -25.232 8.222 14.235 1.00 77.75 227 GLY A C 1
ATOM 1850 O O . GLY A 1 227 ? -25.954 9.161 13.907 1.00 77.75 227 GLY A O 1
ATOM 1851 N N . MET A 1 228 ? -25.729 7.050 14.643 1.00 80.31 228 MET A N 1
ATOM 1852 C CA . MET A 1 228 ? -27.144 6.872 14.956 1.00 80.31 228 MET A CA 1
ATOM 1853 C C . MET A 1 228 ? -27.442 7.594 16.273 1.00 80.31 228 MET A C 1
ATOM 1855 O O . MET A 1 228 ? -26.847 7.284 17.305 1.00 80.31 228 MET A O 1
ATOM 1859 N N . VAL A 1 229 ? -28.314 8.600 16.230 1.00 77.62 229 VAL A N 1
ATOM 1860 C CA . VAL A 1 229 ? -28.607 9.433 17.399 1.00 77.62 229 VAL A CA 1
ATOM 1861 C C . VAL A 1 229 ? -29.881 8.941 18.064 1.00 77.62 229 VAL A C 1
ATOM 1863 O O . VAL A 1 229 ? -30.980 9.200 17.584 1.00 77.62 229 VAL A O 1
ATOM 1866 N N . GLU A 1 230 ? -29.712 8.282 19.204 1.00 88.62 230 GLU A N 1
ATOM 1867 C CA . GLU A 1 230 ? -30.787 7.989 20.145 1.00 88.62 230 GLU A CA 1
ATOM 1868 C C . GLU A 1 230 ? -30.598 8.791 21.427 1.00 88.62 230 GLU A C 1
ATOM 1870 O O . GLU A 1 230 ? -29.479 9.080 21.854 1.00 88.62 230 GLU A O 1
ATOM 1875 N N . ILE A 1 231 ? -31.718 9.171 22.034 1.00 89.94 231 ILE A N 1
ATOM 1876 C CA . ILE A 1 231 ? -31.745 10.045 23.207 1.00 89.94 231 ILE A CA 1
ATOM 1877 C C . ILE A 1 231 ? -32.275 9.239 24.405 1.00 89.94 231 ILE A C 1
ATOM 1879 O O . ILE A 1 231 ? -33.344 8.622 24.282 1.00 89.94 231 ILE A O 1
ATOM 1883 N N . PRO A 1 232 ? -31.562 9.206 25.550 1.00 92.25 232 PRO A N 1
ATOM 1884 C CA . PRO A 1 232 ? -32.029 8.511 26.745 1.00 92.25 232 PRO A CA 1
ATOM 1885 C C . PRO A 1 232 ? -33.119 9.309 27.465 1.00 92.25 232 PRO A C 1
ATOM 1887 O O . PRO A 1 232 ? -33.315 10.500 27.219 1.00 92.25 232 PRO A O 1
ATOM 1890 N N . LEU A 1 233 ? -33.806 8.658 28.402 1.00 91.19 233 LEU A N 1
ATOM 1891 C CA . LEU A 1 233 ? -34.723 9.339 29.312 1.00 91.19 233 LEU A CA 1
ATOM 1892 C C . LEU A 1 233 ? -33.954 9.959 30.485 1.00 91.19 233 LEU A C 1
ATOM 1894 O O . LEU A 1 233 ? -32.893 9.465 30.882 1.00 91.19 233 LEU A O 1
ATOM 1898 N N . VAL A 1 234 ? -34.516 11.008 31.085 1.00 92.94 234 VAL A N 1
ATOM 1899 C CA . VAL A 1 234 ? -34.077 11.447 32.418 1.00 92.94 234 VAL A CA 1
ATOM 1900 C C . VAL A 1 234 ? -34.291 10.293 33.395 1.00 92.94 234 VAL A C 1
ATOM 1902 O O . VAL A 1 234 ? -35.229 9.514 33.237 1.00 92.94 234 VAL A O 1
ATOM 1905 N N . PHE A 1 235 ? -33.399 10.165 34.370 1.00 91.94 235 PHE A N 1
ATOM 1906 C CA . PHE A 1 235 ? -33.337 9.057 35.320 1.00 91.94 235 PHE A CA 1
ATOM 1907 C C . PHE A 1 235 ? -32.902 7.705 34.738 1.00 91.94 235 PHE A C 1
ATOM 1909 O O . PHE A 1 235 ? -32.858 6.722 35.475 1.00 91.94 235 PHE A O 1
ATOM 1916 N N . SER A 1 236 ? -32.507 7.645 33.459 1.00 94.06 236 SER A N 1
ATOM 1917 C CA . SER A 1 236 ? -31.858 6.442 32.922 1.00 94.06 236 SER A CA 1
ATOM 1918 C C . SER A 1 236 ? -30.534 6.194 33.638 1.00 94.06 236 SER A C 1
ATOM 1920 O O . SER A 1 236 ? -29.777 7.131 33.910 1.00 94.06 236 SER A O 1
ATOM 1922 N N . ASP A 1 237 ? -30.241 4.932 33.910 1.00 95.75 237 ASP A N 1
ATOM 1923 C CA . ASP A 1 237 ? -28.995 4.534 34.545 1.00 95.75 237 ASP A CA 1
ATOM 1924 C C . ASP A 1 237 ? -27.829 4.563 33.552 1.00 95.75 237 ASP A C 1
ATOM 1926 O O . ASP A 1 237 ? -27.949 4.172 32.389 1.00 95.75 237 ASP A O 1
ATOM 1930 N N . VAL A 1 238 ? -26.681 5.030 34.028 1.00 96.56 238 VAL A N 1
ATOM 1931 C CA . VAL A 1 238 ? -25.432 5.101 33.269 1.00 96.56 238 VAL A CA 1
ATOM 1932 C C . VAL A 1 238 ? -24.510 3.997 33.759 1.00 96.56 238 VAL A C 1
ATOM 1934 O O . VAL A 1 238 ? -24.290 3.872 34.962 1.00 96.56 238 VAL A O 1
ATOM 1937 N N . TYR A 1 239 ? -23.933 3.230 32.838 1.00 95.00 239 TYR A N 1
ATOM 1938 C CA . TYR A 1 239 ? -23.040 2.115 33.142 1.00 95.00 239 TYR A CA 1
ATOM 1939 C C . TYR A 1 239 ? -21.666 2.307 32.494 1.00 95.00 239 TYR A C 1
ATOM 1941 O O . TYR A 1 239 ? -21.543 2.841 31.390 1.00 95.00 239 TYR A O 1
ATOM 1949 N N . ILE A 1 240 ? -20.627 1.829 33.175 1.00 92.12 240 ILE A N 1
ATOM 1950 C CA . ILE A 1 240 ? -19.282 1.668 32.613 1.00 92.12 240 ILE A CA 1
ATOM 1951 C C . ILE A 1 240 ? -19.341 0.585 31.526 1.00 92.12 240 ILE A C 1
ATOM 1953 O O . ILE A 1 240 ? -20.015 -0.431 31.708 1.00 92.12 240 ILE A O 1
ATOM 1957 N N . LEU A 1 241 ? -18.658 0.805 30.397 1.00 89.38 241 LEU A N 1
ATOM 1958 C CA . LEU A 1 241 ? -18.520 -0.229 29.369 1.00 89.38 241 LEU A CA 1
ATOM 1959 C C . LEU A 1 241 ? -17.634 -1.370 29.859 1.00 89.38 241 LEU A C 1
ATOM 1961 O O . LEU A 1 241 ? -16.553 -1.141 30.404 1.00 89.38 241 LEU A O 1
ATOM 1965 N N . GLU A 1 242 ? -18.063 -2.595 29.591 1.00 84.19 242 GLU A N 1
ATOM 1966 C CA . GLU A 1 242 ? -17.217 -3.769 29.760 1.00 84.19 242 GLU A CA 1
ATOM 1967 C C . GLU A 1 242 ? -16.169 -3.857 28.642 1.00 84.19 242 GLU A C 1
ATOM 1969 O O . GLU A 1 242 ? -16.304 -3.237 27.584 1.00 84.19 242 GLU A O 1
ATOM 1974 N N . GLU A 1 243 ? -15.115 -4.651 28.855 1.00 77.62 243 GLU A N 1
ATOM 1975 C CA . GLU A 1 243 ? -14.004 -4.788 27.903 1.00 77.62 243 GLU A CA 1
ATOM 1976 C C . GLU A 1 243 ? -14.479 -5.149 26.492 1.00 77.62 243 GLU A C 1
ATOM 1978 O O . GLU A 1 243 ? -14.044 -4.538 25.512 1.00 77.62 243 GLU A O 1
ATOM 1983 N N . TYR A 1 244 ? -15.383 -6.125 26.381 1.00 78.88 244 TYR A N 1
ATOM 1984 C CA . TYR A 1 244 ? -15.882 -6.560 25.083 1.00 78.88 244 TYR A CA 1
ATOM 1985 C C . TYR A 1 244 ? -16.674 -5.443 24.388 1.00 78.88 244 TYR A C 1
ATOM 1987 O O . TYR A 1 244 ? -16.521 -5.252 23.186 1.00 78.88 244 TYR A O 1
ATOM 1995 N N . GLU A 1 245 ? -17.474 -4.665 25.124 1.00 85.81 245 GLU A N 1
ATOM 1996 C CA . GLU A 1 245 ? -18.266 -3.558 24.575 1.00 85.81 245 GLU A CA 1
ATOM 1997 C C . GLU A 1 245 ? -17.360 -2.428 24.108 1.00 85.81 245 GLU A C 1
ATOM 1999 O O . GLU A 1 245 ? -17.520 -1.919 23.000 1.00 85.81 245 GLU A O 1
ATOM 2004 N N . LEU A 1 246 ? -16.365 -2.075 24.926 1.00 84.50 246 LEU A N 1
ATOM 2005 C CA . LEU A 1 246 ? -15.371 -1.073 24.581 1.00 84.50 246 LEU A CA 1
ATOM 2006 C C . LEU A 1 246 ? -14.638 -1.464 23.298 1.00 84.50 246 LEU A C 1
ATOM 2008 O O . LEU A 1 246 ? -14.519 -0.635 22.399 1.00 84.50 246 LEU A O 1
ATOM 2012 N N . GLN A 1 247 ? -14.201 -2.723 23.176 1.00 78.38 247 GLN A N 1
ATOM 2013 C CA . GLN A 1 247 ? -13.599 -3.214 21.937 1.00 78.38 247 GLN A CA 1
ATOM 2014 C C . GLN A 1 247 ? -14.541 -2.979 20.761 1.00 78.38 247 GLN A C 1
ATOM 2016 O O . GLN A 1 247 ? -14.105 -2.390 19.784 1.00 78.38 247 GLN A O 1
ATOM 2021 N N . ARG A 1 248 ? -15.833 -3.307 20.884 1.00 81.38 248 ARG A N 1
ATOM 2022 C CA . ARG A 1 248 ? -16.813 -3.131 19.803 1.00 81.38 248 ARG A CA 1
ATOM 2023 C C . ARG A 1 248 ? -17.091 -1.683 19.408 1.00 81.38 248 ARG A C 1
ATOM 2025 O O . ARG A 1 248 ? -17.371 -1.434 18.240 1.00 81.38 248 ARG A O 1
ATOM 2032 N N . VAL A 1 249 ? -16.951 -0.726 20.325 1.00 84.88 249 VAL A N 1
ATOM 2033 C CA . VAL A 1 249 ? -16.994 0.713 19.992 1.00 84.88 249 VAL A CA 1
ATOM 2034 C C . VAL A 1 249 ? -15.847 1.103 19.049 1.00 84.88 249 VAL A C 1
ATOM 2036 O O . VAL A 1 249 ? -16.003 1.991 18.209 1.00 84.88 249 VAL A O 1
ATOM 2039 N N . PHE A 1 250 ? -14.706 0.420 19.166 1.00 77.06 250 PHE A N 1
ATOM 2040 C CA . PHE A 1 250 ? -13.508 0.624 18.349 1.00 77.06 250 PHE A CA 1
ATOM 2041 C C . PHE A 1 250 ? -13.270 -0.474 17.299 1.00 77.06 250 PHE A C 1
ATOM 2043 O O . PHE A 1 250 ? -12.291 -0.393 16.555 1.00 77.06 250 PHE A O 1
ATOM 2050 N N . SER A 1 251 ? -14.127 -1.496 17.230 1.00 67.12 251 SER A N 1
ATOM 2051 C CA . SER A 1 251 ? -13.953 -2.640 16.342 1.00 67.12 251 SER A CA 1
ATOM 2052 C C . SER A 1 251 ? -14.335 -2.252 14.928 1.00 67.12 251 SER A C 1
ATOM 2054 O O . SER A 1 251 ? -15.501 -2.042 14.613 1.00 67.12 251 SER A O 1
ATOM 2056 N N . PHE A 1 252 ? -13.336 -2.243 14.055 1.00 64.88 252 PHE A N 1
ATOM 2057 C CA . PHE A 1 252 ? -13.522 -2.152 12.609 1.00 64.88 252 PHE A CA 1
ATOM 2058 C C . PHE A 1 252 ? -13.537 -3.533 11.936 1.00 64.88 252 PHE A C 1
ATOM 2060 O O . PHE A 1 252 ? -13.194 -3.617 10.766 1.00 64.88 252 PHE A O 1
ATOM 2067 N N . PHE A 1 253 ? -13.842 -4.611 12.666 1.00 66.31 253 PHE A N 1
ATOM 2068 C CA . PHE A 1 253 ? -13.725 -5.996 12.196 1.00 66.31 253 PHE A CA 1
ATOM 2069 C C . PHE A 1 253 ? -14.875 -6.862 12.726 1.00 66.31 253 PHE A C 1
ATOM 2071 O O . PHE A 1 253 ? -15.300 -6.698 13.870 1.00 66.31 253 PHE A O 1
ATOM 2078 N N . GLU A 1 254 ? -15.341 -7.805 11.907 1.00 65.94 254 GLU A N 1
ATOM 2079 C CA . GLU A 1 254 ? -16.323 -8.825 12.311 1.00 65.94 254 GLU A CA 1
ATOM 2080 C C . GLU A 1 254 ? -15.633 -10.070 12.890 1.00 65.94 254 GLU A C 1
ATOM 2082 O O . GLU A 1 254 ? -16.077 -10.623 13.894 1.00 65.94 254 GLU A O 1
ATOM 2087 N N . ASP A 1 255 ? -14.498 -10.468 12.304 1.00 72.50 255 ASP A N 1
ATOM 2088 C CA . ASP A 1 255 ? -13.691 -11.611 12.735 1.00 72.50 255 ASP A CA 1
ATOM 2089 C C . ASP A 1 255 ? -12.307 -11.153 13.209 1.00 72.50 255 ASP A C 1
ATOM 2091 O O . ASP A 1 255 ? -11.493 -10.625 12.446 1.00 72.50 255 ASP A O 1
ATOM 2095 N N . LYS A 1 256 ? -12.008 -11.397 14.490 1.00 75.00 256 LYS A N 1
ATOM 2096 C CA . LYS A 1 256 ? -10.722 -11.047 15.107 1.00 75.00 256 LYS A CA 1
ATOM 2097 C C . LYS A 1 256 ? -9.537 -11.735 14.421 1.00 75.00 256 LYS A C 1
ATOM 2099 O O . LYS A 1 256 ? -8.434 -11.194 14.447 1.00 75.00 256 LYS A O 1
ATOM 2104 N N . GLN A 1 257 ? -9.738 -12.894 13.786 1.00 78.56 257 GLN A N 1
ATOM 2105 C CA . GLN A 1 257 ? -8.683 -13.592 13.040 1.00 78.56 257 GLN A CA 1
ATOM 2106 C C . GLN A 1 257 ? -8.207 -12.815 11.805 1.00 78.56 257 GLN A C 1
ATOM 2108 O O . GLN A 1 257 ? -7.071 -13.025 11.353 1.00 78.56 257 GLN A O 1
ATOM 2113 N N . ASN A 1 258 ? -9.063 -11.918 11.302 1.00 81.62 258 ASN A N 1
ATOM 2114 C CA . ASN A 1 258 ? -8.811 -11.042 10.163 1.00 81.62 258 ASN A CA 1
ATOM 2115 C C . ASN A 1 258 ? -8.373 -9.626 10.581 1.00 81.62 258 ASN A C 1
ATOM 2117 O O . ASN A 1 258 ? -8.124 -8.775 9.727 1.00 81.62 258 ASN A O 1
ATOM 2121 N N . ALA A 1 259 ? -8.201 -9.366 11.879 1.00 87.31 259 ALA A N 1
ATOM 2122 C CA . ALA A 1 259 ? -7.786 -8.063 12.380 1.00 87.31 259 ALA A CA 1
ATOM 2123 C C . ALA A 1 259 ? -6.273 -7.972 12.653 1.00 87.31 259 ALA A C 1
ATOM 2125 O O . ALA A 1 259 ? -5.618 -8.954 13.008 1.00 87.31 259 ALA A O 1
ATOM 2126 N N . VAL A 1 260 ? -5.720 -6.764 12.525 1.00 89.75 260 VAL A N 1
ATOM 2127 C CA . VAL A 1 260 ? -4.362 -6.391 12.954 1.00 89.75 260 VAL A CA 1
ATOM 2128 C C . VAL A 1 260 ? -4.420 -5.482 14.175 1.00 89.75 260 VAL A C 1
ATOM 2130 O O . VAL A 1 260 ? -5.237 -4.565 14.232 1.00 89.75 260 VAL A O 1
ATOM 2133 N N . ALA A 1 261 ? -3.539 -5.714 15.148 1.00 89.12 261 ALA A N 1
ATOM 2134 C CA . ALA A 1 261 ? -3.385 -4.833 16.302 1.00 89.12 261 ALA A CA 1
ATOM 2135 C C . ALA A 1 261 ? -2.423 -3.686 15.959 1.00 89.12 261 ALA A C 1
ATOM 2137 O O . ALA A 1 261 ? -1.244 -3.933 15.718 1.00 89.12 261 ALA A O 1
ATOM 2138 N N . LEU A 1 262 ? -2.910 -2.444 15.947 1.00 88.62 262 LEU A N 1
ATOM 2139 C CA . LEU A 1 262 ? -2.107 -1.276 15.548 1.00 88.62 262 LEU A CA 1
ATOM 2140 C C . LEU A 1 262 ? -1.487 -0.516 16.726 1.00 88.62 262 LEU A C 1
ATOM 2142 O O . LEU A 1 262 ? -0.538 0.239 16.545 1.00 88.62 262 LEU A O 1
ATOM 2146 N N . GLY A 1 263 ? -2.024 -0.683 17.930 1.00 85.94 263 GLY A N 1
ATOM 2147 C CA . GLY A 1 263 ? -1.583 0.051 19.112 1.00 85.94 263 GLY A CA 1
ATOM 2148 C C . GLY A 1 263 ? -2.628 -0.003 20.211 1.00 85.94 263 GLY A C 1
ATOM 2149 O O . GLY A 1 263 ? -3.478 -0.890 20.200 1.00 85.94 263 GLY A O 1
ATOM 2150 N N . ASN A 1 264 ? -2.582 0.956 21.133 1.00 85.38 264 ASN A N 1
ATOM 2151 C CA . ASN A 1 264 ? -3.523 1.041 22.247 1.00 85.38 264 ASN A CA 1
ATOM 2152 C C . ASN A 1 264 ? -4.490 2.210 22.058 1.00 85.38 264 ASN A C 1
ATOM 2154 O O . ASN A 1 264 ? -4.169 3.206 21.405 1.00 85.38 264 ASN A O 1
ATOM 2158 N N . ILE A 1 265 ? -5.665 2.107 22.669 1.00 81.25 265 ILE A N 1
ATOM 2159 C CA . ILE A 1 265 ? -6.623 3.211 22.737 1.00 81.25 265 ILE A CA 1
ATOM 2160 C C . ILE A 1 265 ? -6.123 4.211 23.796 1.00 81.25 265 ILE A C 1
ATOM 2162 O O . ILE A 1 265 ? -5.754 3.815 24.897 1.00 81.25 265 ILE A O 1
ATOM 2166 N N . ALA A 1 266 ? -6.096 5.511 23.477 1.00 73.38 266 ALA A N 1
ATOM 2167 C CA . ALA A 1 266 ? -5.405 6.540 24.274 1.00 73.38 266 ALA A CA 1
ATOM 2168 C C . ALA A 1 266 ? -5.740 6.527 25.783 1.00 73.38 266 ALA A C 1
ATOM 2170 O O . ALA A 1 266 ? -4.830 6.563 26.613 1.00 73.38 266 ALA A O 1
ATOM 2171 N N . GLU A 1 267 ? -7.027 6.418 26.132 1.00 71.75 267 GLU A N 1
ATOM 2172 C CA . GLU A 1 267 ? -7.505 6.390 27.529 1.00 71.75 267 GLU A CA 1
ATOM 2173 C C . GLU A 1 267 ? -7.487 4.995 28.168 1.00 71.75 267 GLU A C 1
ATOM 2175 O O . GLU A 1 267 ? -7.590 4.845 29.387 1.00 71.75 267 GLU A O 1
ATOM 2180 N N . TYR A 1 268 ? -7.308 3.971 27.341 1.00 73.19 268 TYR A N 1
ATOM 2181 C CA . TYR A 1 268 ? -7.437 2.565 27.679 1.00 73.19 268 TYR A CA 1
ATOM 2182 C C . TYR A 1 268 ? -6.146 1.858 27.264 1.00 73.19 268 TYR A C 1
ATOM 2184 O O . TYR A 1 268 ? -6.112 1.083 26.312 1.00 73.19 268 TYR A O 1
ATOM 2192 N N . LYS A 1 269 ? -5.050 2.176 27.967 1.00 70.31 269 LYS A N 1
ATOM 2193 C CA . LYS A 1 269 ? -3.692 1.731 27.605 1.00 70.31 269 LYS A CA 1
ATOM 2194 C C . LYS A 1 269 ? -3.523 0.213 27.571 1.00 70.31 269 LYS A C 1
ATOM 2196 O O . LYS A 1 269 ? -2.675 -0.258 26.823 1.00 70.31 269 LYS A O 1
ATOM 2201 N N . ASP A 1 270 ? -4.326 -0.523 28.328 1.00 72.50 270 ASP A N 1
ATOM 2202 C CA . ASP A 1 270 ? -4.311 -1.990 28.335 1.00 72.50 270 ASP A CA 1
ATOM 2203 C C . ASP A 1 270 ? -5.119 -2.598 27.173 1.00 72.50 270 ASP A C 1
ATOM 2205 O O . ASP A 1 270 ? -5.051 -3.798 26.916 1.00 72.50 270 ASP A O 1
ATOM 2209 N N . TYR A 1 271 ? -5.848 -1.768 26.422 1.00 74.62 271 TYR A N 1
ATOM 2210 C CA . TYR A 1 271 ? -6.762 -2.197 25.372 1.00 74.62 271 TYR A CA 1
ATOM 2211 C C . TYR A 1 271 ? -6.182 -1.912 23.992 1.00 74.62 271 TYR A C 1
ATOM 2213 O O . TYR A 1 271 ? -5.937 -0.764 23.604 1.00 74.62 271 TYR A O 1
ATOM 2221 N N . LYS A 1 272 ? -6.001 -2.989 23.224 1.00 80.25 272 LYS A N 1
ATOM 2222 C CA . LYS A 1 272 ? -5.473 -2.928 21.862 1.00 80.25 272 LYS A CA 1
ATOM 2223 C C . LYS A 1 272 ? -6.541 -2.464 20.871 1.00 80.25 272 LYS A C 1
ATOM 2225 O O . LYS A 1 272 ? -7.659 -2.975 20.865 1.00 80.25 272 LYS A O 1
ATOM 2230 N N . LEU A 1 273 ? -6.159 -1.549 19.986 1.00 84.44 273 LEU A N 1
ATOM 2231 C CA . LEU A 1 273 ? -6.915 -1.173 18.799 1.00 84.44 273 LEU A CA 1
ATOM 2232 C C . LEU A 1 273 ? -6.690 -2.220 17.708 1.00 84.44 273 LEU A C 1
ATOM 2234 O O . LEU A 1 273 ? -5.566 -2.392 17.227 1.00 84.44 273 LEU A O 1
ATOM 2238 N N . TYR A 1 274 ? -7.773 -2.871 17.302 1.00 85.69 274 TYR A N 1
ATOM 2239 C CA . TYR A 1 274 ? -7.786 -3.838 16.214 1.00 85.69 274 TYR A CA 1
ATOM 2240 C C . TYR A 1 274 ? -8.519 -3.261 15.005 1.00 85.69 274 TYR A C 1
ATOM 2242 O O . TYR A 1 274 ? -9.604 -2.693 15.136 1.00 85.69 274 TYR A O 1
ATOM 2250 N N . VAL A 1 275 ? -7.932 -3.430 13.824 1.00 86.12 275 VAL A N 1
ATOM 2251 C CA . VAL A 1 275 ? -8.508 -2.981 12.551 1.00 86.12 275 VAL A CA 1
ATOM 2252 C C . VAL A 1 275 ? -8.558 -4.156 11.588 1.00 86.12 275 VAL A C 1
ATOM 2254 O O . VAL A 1 275 ? -7.612 -4.939 11.540 1.00 86.12 275 VAL A O 1
ATOM 2257 N N . ASP A 1 276 ? -9.643 -4.292 10.829 1.00 86.69 276 ASP A N 1
ATOM 2258 C CA . ASP A 1 276 ? -9.754 -5.328 9.803 1.00 86.69 276 ASP A CA 1
ATOM 2259 C C . ASP A 1 276 ? -8.683 -5.145 8.719 1.00 86.69 276 ASP A C 1
ATOM 2261 O O . ASP A 1 276 ? -8.527 -4.068 8.133 1.00 86.69 276 ASP A O 1
ATOM 2265 N N . ALA A 1 277 ? -7.917 -6.206 8.467 1.00 88.19 277 ALA A N 1
ATOM 2266 C CA . ALA A 1 277 ? -6.812 -6.169 7.524 1.00 88.19 277 ALA A CA 1
ATOM 2267 C C . ALA A 1 277 ? -7.293 -6.029 6.072 1.00 88.19 277 ALA A C 1
ATOM 2269 O O . ALA A 1 277 ? -6.636 -5.361 5.276 1.00 88.19 277 ALA A O 1
ATOM 2270 N N . GLN A 1 278 ? -8.430 -6.623 5.714 1.00 85.38 278 GLN A N 1
ATOM 2271 C CA . GLN A 1 278 ? -8.969 -6.545 4.361 1.00 85.38 278 GLN A CA 1
ATOM 2272 C C . GLN A 1 278 ? -9.483 -5.134 4.061 1.00 85.38 278 GLN A C 1
ATOM 2274 O O . GLN A 1 278 ? -9.190 -4.597 2.994 1.00 85.38 278 GLN A O 1
ATOM 2279 N N . LEU A 1 279 ? -10.200 -4.510 5.000 1.00 84.25 279 LEU A N 1
ATOM 2280 C CA . LEU A 1 279 ? -10.681 -3.134 4.839 1.00 84.25 279 LEU A CA 1
ATOM 2281 C C . LEU A 1 279 ? -9.524 -2.130 4.779 1.00 84.25 279 LEU A C 1
ATOM 2283 O O . LEU A 1 279 ? -9.546 -1.209 3.961 1.00 84.25 279 LEU A O 1
ATOM 2287 N N . LEU A 1 280 ? -8.498 -2.317 5.613 1.00 88.25 280 LEU A N 1
ATOM 2288 C CA . LEU A 1 280 ? -7.353 -1.414 5.672 1.00 88.25 280 LEU A CA 1
ATOM 2289 C C . LEU A 1 280 ? -6.423 -1.585 4.464 1.00 88.25 280 LEU A C 1
ATOM 2291 O O . LEU A 1 280 ? -6.206 -0.635 3.722 1.00 88.25 280 LEU A O 1
ATOM 2295 N N . PHE A 1 281 ? -5.890 -2.789 4.240 1.00 89.06 281 PHE A N 1
ATOM 2296 C CA . PHE A 1 281 ? -4.859 -3.041 3.223 1.00 89.06 281 PHE A CA 1
ATOM 2297 C C . PHE A 1 281 ? -5.418 -3.347 1.831 1.00 89.06 281 PHE A C 1
ATOM 2299 O O . PHE A 1 281 ? -4.683 -3.264 0.849 1.00 89.06 281 PHE A O 1
ATOM 2306 N N . GLY A 1 282 ? -6.703 -3.694 1.728 1.00 86.25 282 GLY A N 1
ATOM 2307 C CA . GLY A 1 282 ? -7.405 -3.827 0.450 1.00 86.25 282 GLY A CA 1
ATOM 2308 C C . GLY A 1 282 ? -7.843 -2.488 -0.152 1.00 86.25 282 GLY A C 1
ATOM 2309 O O . GLY A 1 282 ? -8.384 -2.475 -1.256 1.00 86.25 282 GLY A O 1
ATOM 2310 N N . SER A 1 283 ? -7.623 -1.371 0.550 1.00 86.38 283 SER A N 1
ATOM 2311 C CA . SER A 1 283 ? -7.974 -0.019 0.111 1.00 86.38 283 SER A CA 1
ATOM 2312 C C . SER A 1 283 ? -6.747 0.900 0.021 1.00 86.38 283 SER A C 1
ATOM 2314 O O . SER A 1 283 ? -5.638 0.550 0.429 1.00 86.38 283 SER A O 1
ATOM 2316 N N . HIS A 1 284 ? -6.923 2.091 -0.559 1.00 91.44 284 HIS A N 1
ATOM 2317 C CA . HIS A 1 284 ? -5.873 3.110 -0.584 1.00 91.44 284 HIS A CA 1
ATOM 2318 C C . HIS A 1 284 ? -5.808 3.852 0.757 1.00 91.44 284 HIS A C 1
ATOM 2320 O O . HIS A 1 284 ? -6.803 4.420 1.205 1.00 91.44 284 HIS A O 1
ATOM 2326 N N . ILE A 1 285 ? -4.618 3.901 1.363 1.00 91.12 285 ILE A N 1
ATOM 2327 C CA . ILE A 1 285 ? -4.382 4.547 2.661 1.00 91.12 285 ILE A CA 1
ATOM 2328 C C . ILE A 1 285 ? -3.584 5.841 2.469 1.00 91.12 285 ILE A C 1
ATOM 2330 O O . ILE A 1 285 ? -2.552 5.849 1.799 1.00 91.12 285 ILE A O 1
ATOM 2334 N N . GLY A 1 286 ? -4.024 6.922 3.119 1.00 92.75 286 GLY A N 1
ATOM 2335 C CA . GLY A 1 286 ? -3.251 8.156 3.275 1.00 92.75 286 GLY A CA 1
ATOM 2336 C C . GLY A 1 286 ? -2.886 8.403 4.741 1.00 92.75 286 GLY A C 1
ATOM 2337 O O . GLY A 1 286 ? -3.771 8.468 5.591 1.00 92.75 286 GLY A O 1
ATOM 2338 N N . ILE A 1 287 ? -1.591 8.561 5.041 1.00 93.38 287 ILE A N 1
ATOM 2339 C CA . ILE A 1 287 ? -1.089 8.908 6.382 1.00 93.38 287 ILE A CA 1
ATOM 2340 C C . ILE A 1 287 ? -0.641 10.372 6.373 1.00 93.38 287 ILE A C 1
ATOM 2342 O O . ILE A 1 287 ? 0.355 10.727 5.740 1.00 93.38 287 ILE A O 1
ATOM 2346 N N . PHE A 1 288 ? -1.365 11.224 7.097 1.00 93.44 288 PHE A N 1
ATOM 2347 C CA . PHE A 1 288 ? -1.150 12.672 7.112 1.00 93.44 288 PHE A CA 1
ATOM 2348 C C . PHE A 1 288 ? -0.675 13.154 8.482 1.00 93.44 288 PHE A C 1
ATOM 2350 O O . PHE A 1 288 ? -1.066 12.621 9.516 1.00 93.44 288 PHE A O 1
ATOM 2357 N N . GLY A 1 289 ? 0.160 14.192 8.494 1.00 91.62 289 GLY A N 1
ATOM 2358 C CA . GLY A 1 289 ? 0.627 14.823 9.724 1.00 91.62 289 GLY A CA 1
ATOM 2359 C C . GLY A 1 289 ? 1.826 15.741 9.503 1.00 91.62 289 GLY A C 1
ATOM 2360 O O . GLY A 1 289 ? 2.576 15.596 8.533 1.00 91.62 289 GLY A O 1
ATOM 2361 N N . ASN A 1 290 ? 2.051 16.674 10.425 1.00 91.38 290 ASN A N 1
ATOM 2362 C CA . ASN A 1 290 ? 3.203 17.580 10.380 1.00 91.38 290 ASN A CA 1
ATOM 2363 C C . ASN A 1 290 ? 4.531 16.827 10.598 1.00 91.38 290 ASN A C 1
ATOM 2365 O O . ASN A 1 290 ? 4.552 15.646 10.966 1.00 91.38 290 ASN A O 1
ATOM 2369 N N . THR A 1 291 ? 5.668 17.468 10.342 1.00 87.56 291 THR A N 1
ATOM 2370 C CA . THR A 1 291 ? 6.985 16.901 10.684 1.00 87.56 291 THR A CA 1
ATOM 2371 C C . THR A 1 291 ? 7.047 16.584 12.182 1.00 87.56 291 THR A C 1
ATOM 2373 O O . THR A 1 291 ? 6.576 17.371 12.996 1.00 87.56 291 THR A O 1
ATOM 2376 N N . GLY A 1 292 ? 7.555 15.401 12.543 1.00 87.88 292 GLY A N 1
ATOM 2377 C CA . GLY A 1 292 ? 7.618 14.938 13.937 1.00 87.88 292 GLY A CA 1
ATOM 2378 C C . GLY A 1 292 ? 6.317 14.361 14.518 1.00 87.88 292 GLY A C 1
ATOM 2379 O O . GLY A 1 292 ? 6.339 13.847 15.627 1.00 87.88 292 GLY A O 1
ATOM 2380 N N . SER A 1 293 ? 5.198 14.363 13.781 1.00 90.19 293 SER A N 1
ATOM 2381 C CA . SER A 1 293 ? 3.913 13.801 14.259 1.00 90.19 293 SER A CA 1
ATOM 2382 C C . SER A 1 293 ? 3.828 12.266 14.254 1.00 90.19 293 SER A C 1
ATOM 2384 O O . SER A 1 293 ? 2.803 11.711 14.632 1.00 90.19 293 SER A O 1
ATOM 2386 N N . GLY A 1 294 ? 4.883 11.572 13.811 1.00 92.00 294 GLY A N 1
ATOM 2387 C CA . GLY A 1 294 ? 4.926 10.107 13.800 1.00 92.00 294 GLY A CA 1
ATOM 2388 C C . GLY A 1 294 ? 4.393 9.434 12.530 1.00 92.00 294 GLY A C 1
ATOM 2389 O O . GLY A 1 294 ? 3.996 8.275 12.596 1.00 92.00 294 GLY A O 1
ATOM 2390 N N . LYS A 1 295 ? 4.402 10.105 11.365 1.00 93.75 295 LYS A N 1
ATOM 2391 C CA . LYS A 1 295 ? 4.001 9.499 10.074 1.00 93.75 295 LYS A CA 1
ATOM 2392 C C . LYS A 1 295 ? 4.773 8.211 9.752 1.00 93.75 295 LYS A C 1
ATOM 2394 O O . LYS A 1 295 ? 4.154 7.169 9.563 1.00 93.75 295 LYS A O 1
ATOM 2399 N N . SER A 1 296 ? 6.107 8.278 9.743 1.00 92.62 296 SER A N 1
ATOM 2400 C CA . SER A 1 296 ? 6.975 7.132 9.444 1.00 92.62 296 SER A CA 1
ATOM 2401 C C . SER A 1 296 ? 6.810 6.016 10.471 1.00 92.62 296 SER A C 1
ATOM 2403 O O . SER A 1 296 ? 6.697 4.851 10.106 1.00 92.62 296 SER A O 1
ATOM 2405 N N . ASN A 1 297 ? 6.673 6.382 11.751 1.00 92.88 297 ASN A N 1
ATOM 2406 C CA . ASN A 1 297 ? 6.369 5.431 12.817 1.00 92.88 297 ASN A CA 1
ATOM 2407 C C . ASN A 1 297 ? 5.026 4.726 12.578 1.00 92.88 297 ASN A C 1
ATOM 2409 O O . ASN A 1 297 ? 4.951 3.511 12.675 1.00 92.88 297 ASN A O 1
ATOM 2413 N N . THR A 1 298 ? 3.983 5.465 12.193 1.00 93.44 298 THR A N 1
ATOM 2414 C CA . THR A 1 298 ? 2.658 4.896 11.899 1.00 93.44 298 THR A CA 1
ATOM 2415 C C . THR A 1 298 ? 2.723 3.915 10.729 1.00 93.44 298 THR A C 1
ATOM 2417 O O . THR A 1 298 ? 2.184 2.815 10.830 1.00 93.44 298 THR A O 1
ATOM 2420 N N . LEU A 1 299 ? 3.418 4.273 9.641 1.00 93.81 299 LEU A N 1
ATOM 2421 C CA . LEU A 1 299 ? 3.630 3.382 8.498 1.00 93.81 299 LEU A CA 1
ATOM 2422 C C . LEU A 1 299 ? 4.383 2.108 8.917 1.00 93.81 299 LEU A C 1
ATOM 2424 O O . LEU A 1 299 ? 3.944 1.000 8.603 1.00 93.81 299 LEU A O 1
ATOM 2428 N N . ALA A 1 300 ? 5.483 2.267 9.659 1.00 94.38 300 ALA A N 1
ATOM 2429 C CA . ALA A 1 300 ? 6.289 1.166 10.174 1.00 94.38 300 ALA A CA 1
ATOM 2430 C C . ALA A 1 300 ? 5.464 0.229 11.060 1.00 94.38 300 ALA A C 1
ATOM 2432 O O . ALA A 1 300 ? 5.453 -0.976 10.820 1.00 94.38 300 ALA A O 1
ATOM 2433 N N . THR A 1 301 ? 4.723 0.762 12.034 1.00 93.81 301 THR A N 1
ATOM 2434 C CA . THR A 1 301 ? 3.857 -0.023 12.923 1.00 93.81 301 THR A CA 1
ATOM 2435 C C . THR A 1 301 ? 2.789 -0.782 12.141 1.00 93.81 301 THR A C 1
ATOM 2437 O O . THR A 1 301 ? 2.614 -1.978 12.358 1.00 93.81 301 THR A O 1
ATOM 2440 N N . LEU A 1 302 ? 2.116 -0.120 11.198 1.00 94.31 302 LEU A N 1
ATOM 2441 C CA . LEU A 1 302 ? 1.014 -0.691 10.425 1.00 94.31 302 LEU A CA 1
ATOM 2442 C C . LEU A 1 302 ? 1.457 -1.902 9.595 1.00 94.31 302 LEU A C 1
ATOM 2444 O O . LEU A 1 302 ? 0.856 -2.972 9.689 1.00 94.31 302 LEU A O 1
ATOM 2448 N N . TYR A 1 303 ? 2.549 -1.776 8.841 1.00 94.44 303 TYR A N 1
ATOM 2449 C CA . TYR A 1 303 ? 3.061 -2.893 8.046 1.00 94.44 303 TYR A CA 1
ATOM 2450 C C . TYR A 1 303 ? 3.779 -3.943 8.902 1.00 94.44 303 TYR A C 1
ATOM 2452 O O . TYR A 1 303 ? 3.646 -5.129 8.619 1.00 94.44 303 TYR A O 1
ATOM 2460 N N . THR A 1 304 ? 4.464 -3.561 9.986 1.00 95.06 304 THR A N 1
ATOM 2461 C CA . THR A 1 304 ? 5.053 -4.535 10.926 1.00 95.06 304 THR A CA 1
ATOM 2462 C C . THR A 1 304 ? 3.970 -5.420 11.547 1.00 95.06 304 THR A C 1
ATOM 2464 O O . THR A 1 304 ? 4.110 -6.641 11.555 1.00 95.06 304 THR A O 1
ATOM 2467 N N . ALA A 1 305 ? 2.851 -4.835 11.989 1.00 93.94 305 ALA A N 1
ATOM 2468 C CA . ALA A 1 305 ? 1.713 -5.585 12.516 1.00 93.94 305 ALA A CA 1
ATOM 2469 C C . ALA A 1 305 ? 1.105 -6.528 11.463 1.00 93.94 305 ALA A C 1
ATOM 2471 O O . ALA A 1 305 ? 0.773 -7.673 11.776 1.00 93.94 305 ALA A O 1
ATOM 2472 N N . LEU A 1 306 ? 1.006 -6.084 10.203 1.00 93.94 306 LEU A N 1
ATOM 2473 C CA . LEU A 1 306 ? 0.560 -6.932 9.095 1.00 93.94 306 LEU A CA 1
ATOM 2474 C C . LEU A 1 306 ? 1.484 -8.141 8.897 1.00 93.94 306 LEU A C 1
ATOM 2476 O O . LEU A 1 306 ? 1.005 -9.275 8.855 1.00 93.94 306 LEU A O 1
ATOM 2480 N N . PHE A 1 307 ? 2.796 -7.921 8.782 1.00 94.06 307 PHE A N 1
ATOM 2481 C CA . PHE A 1 307 ? 3.755 -9.004 8.559 1.00 94.06 307 PHE A CA 1
ATOM 2482 C C . PHE A 1 307 ? 3.831 -9.963 9.750 1.00 94.06 307 PHE A C 1
ATOM 2484 O O . PHE A 1 307 ? 3.915 -11.167 9.534 1.00 94.06 307 PHE A O 1
ATOM 2491 N N . GLN A 1 308 ? 3.728 -9.473 10.988 1.00 92.12 308 GLN A N 1
ATOM 2492 C CA . GLN A 1 308 ? 3.675 -10.331 12.176 1.00 92.12 308 GLN A CA 1
ATOM 2493 C C . GLN A 1 308 ? 2.419 -11.216 12.202 1.00 92.12 308 GLN A C 1
ATOM 2495 O O . GLN A 1 308 ? 2.502 -12.390 12.548 1.00 92.12 308 GLN A O 1
ATOM 2500 N N . GLN A 1 309 ? 1.259 -10.679 11.811 1.00 91.19 309 GLN A N 1
ATOM 2501 C CA . GLN A 1 309 ? -0.013 -11.409 11.853 1.00 91.19 309 GLN A CA 1
ATOM 2502 C C . GLN A 1 309 ? -0.200 -12.377 10.667 1.00 91.19 309 GLN A C 1
ATOM 2504 O O . GLN A 1 309 ? -0.838 -13.428 10.805 1.00 91.19 309 GLN A O 1
ATOM 2509 N N . TYR A 1 310 ? 0.315 -12.020 9.485 1.00 92.06 310 TYR A N 1
ATOM 2510 C CA . TYR A 1 310 ? 0.031 -12.733 8.234 1.00 92.06 310 TYR A CA 1
ATOM 2511 C C . TYR A 1 310 ? 1.255 -13.297 7.511 1.00 92.06 310 TYR A C 1
ATOM 2513 O O . TYR A 1 310 ? 1.066 -14.156 6.651 1.00 92.06 310 TYR A O 1
ATOM 2521 N N . GLY A 1 311 ? 2.479 -12.879 7.846 1.00 89.50 311 GLY A N 1
ATOM 2522 C CA . GLY A 1 311 ? 3.710 -13.199 7.108 1.00 89.50 311 GLY A CA 1
ATOM 2523 C C . GLY A 1 311 ? 3.931 -14.690 6.849 1.00 89.50 311 GLY A C 1
ATOM 2524 O O . GLY A 1 311 ? 4.348 -15.086 5.757 1.00 89.50 311 GLY A O 1
ATOM 2525 N N . ASP A 1 312 ? 3.561 -15.532 7.814 1.00 89.75 312 ASP A N 1
ATOM 2526 C CA . ASP A 1 312 ? 3.726 -16.984 7.723 1.00 89.75 312 ASP A CA 1
ATOM 2527 C C . ASP A 1 312 ? 2.584 -17.702 6.989 1.00 89.75 312 ASP A C 1
ATOM 2529 O O . ASP A 1 312 ? 2.715 -18.872 6.608 1.00 89.75 312 ASP A O 1
ATOM 2533 N N . ARG A 1 313 ? 1.460 -17.023 6.724 1.00 90.50 313 ARG A N 1
ATOM 2534 C CA . ARG A 1 313 ? 0.306 -17.634 6.053 1.00 90.50 313 ARG A CA 1
ATOM 2535 C C . ARG A 1 313 ? 0.622 -17.888 4.576 1.00 90.50 313 ARG A C 1
ATOM 2537 O O . ARG A 1 313 ? 1.047 -16.996 3.845 1.00 90.50 313 ARG A O 1
ATOM 2544 N N . LYS A 1 314 ? 0.315 -19.097 4.085 1.00 89.62 314 LYS A N 1
ATOM 2545 C CA . LYS A 1 314 ? 0.593 -19.514 2.692 1.00 89.62 314 LYS A CA 1
ATOM 2546 C C . LYS A 1 314 ? 0.058 -18.541 1.636 1.00 89.62 314 LYS A C 1
ATOM 2548 O O . LYS A 1 314 ? 0.738 -18.288 0.648 1.00 89.62 314 LYS A O 1
ATOM 2553 N N . ASN A 1 315 ? -1.145 -18.003 1.836 1.00 87.69 315 ASN A N 1
ATOM 2554 C CA . ASN A 1 315 ? -1.751 -17.070 0.884 1.00 87.69 315 ASN A CA 1
ATOM 2555 C C . ASN A 1 315 ? -1.093 -15.687 0.918 1.00 87.69 315 ASN A C 1
ATOM 2557 O O . ASN A 1 315 ? -0.967 -15.066 -0.131 1.00 87.69 315 ASN A O 1
ATOM 2561 N N . PHE A 1 316 ? -0.616 -15.237 2.081 1.00 89.06 316 PHE A N 1
ATOM 2562 C CA . PHE A 1 316 ? 0.056 -13.946 2.218 1.00 89.06 316 PHE A CA 1
ATOM 2563 C C . PHE A 1 316 ? 1.406 -13.920 1.493 1.00 89.06 316 PHE A C 1
ATOM 2565 O O . PHE A 1 316 ? 1.780 -12.901 0.928 1.00 89.06 316 PHE A O 1
ATOM 2572 N N . LYS A 1 317 ? 2.091 -15.068 1.391 1.00 87.38 317 LYS A N 1
ATOM 2573 C CA . LYS A 1 317 ? 3.332 -15.205 0.604 1.00 87.38 317 LYS A CA 1
ATOM 2574 C C . LYS A 1 317 ? 3.157 -14.937 -0.899 1.00 87.38 317 LYS A C 1
ATOM 2576 O O . LYS A 1 317 ? 4.151 -14.822 -1.607 1.00 87.38 317 LYS A O 1
ATOM 2581 N N . LYS A 1 318 ? 1.917 -14.858 -1.400 1.00 90.56 318 LYS A N 1
ATOM 2582 C CA . LYS A 1 318 ? 1.617 -14.446 -2.782 1.00 90.56 318 LYS A CA 1
ATOM 2583 C C . LYS A 1 318 ? 1.564 -12.922 -2.947 1.00 90.56 318 LYS A C 1
ATOM 2585 O O . LYS A 1 318 ? 1.640 -12.443 -4.076 1.00 90.56 318 LYS A O 1
ATOM 2590 N N . SER A 1 319 ? 1.414 -12.175 -1.855 1.00 90.44 319 SER A N 1
ATOM 2591 C CA . SER A 1 319 ? 1.365 -10.715 -1.863 1.00 90.44 319 SER A CA 1
ATOM 2592 C C . SER A 1 319 ? 2.750 -10.133 -2.136 1.00 90.44 319 SER A C 1
ATOM 2594 O O . SER A 1 319 ? 3.754 -10.617 -1.615 1.00 90.44 319 SER A O 1
ATOM 2596 N N . LYS A 1 320 ? 2.804 -9.075 -2.951 1.00 90.44 320 LYS A N 1
ATOM 2597 C CA . LYS A 1 320 ? 4.036 -8.348 -3.270 1.0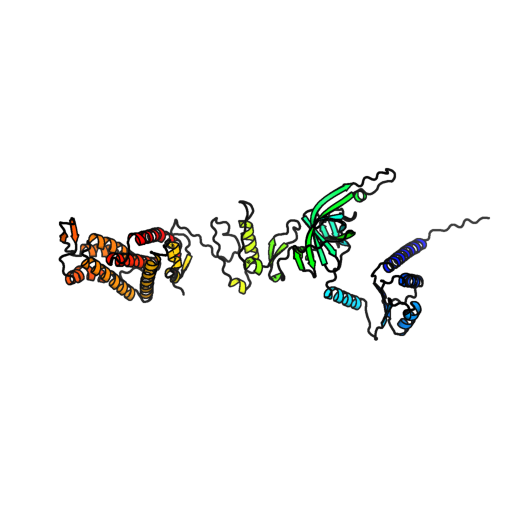0 90.44 320 LYS A CA 1
ATOM 2598 C C . LYS A 1 320 ? 3.972 -6.956 -2.659 1.00 90.44 320 LYS A C 1
ATOM 2600 O O . LYS A 1 320 ? 2.983 -6.253 -2.838 1.00 90.44 320 LYS A O 1
ATOM 2605 N N . PHE A 1 321 ? 5.042 -6.567 -1.979 1.00 92.94 321 PHE A N 1
ATOM 2606 C CA . PHE A 1 321 ? 5.180 -5.258 -1.355 1.00 92.94 321 PHE A CA 1
ATOM 2607 C C . PHE A 1 321 ? 6.395 -4.558 -1.956 1.00 92.94 321 PHE A C 1
ATOM 2609 O O . PHE A 1 321 ? 7.469 -5.152 -2.044 1.00 92.94 321 PHE A O 1
ATOM 2616 N N . LEU A 1 322 ? 6.214 -3.309 -2.381 1.00 93.50 322 LEU A N 1
ATOM 2617 C CA . LEU A 1 322 ? 7.278 -2.451 -2.891 1.00 93.50 322 LEU A CA 1
ATOM 2618 C C . LEU A 1 322 ? 7.239 -1.138 -2.118 1.00 93.50 322 LEU A C 1
ATOM 2620 O O . LEU A 1 322 ? 6.205 -0.475 -2.076 1.00 93.50 322 LEU A O 1
ATOM 2624 N N . ILE A 1 323 ? 8.360 -0.785 -1.494 1.00 93.38 323 ILE A N 1
ATOM 2625 C CA . ILE A 1 323 ? 8.473 0.398 -0.644 1.00 93.38 323 ILE A CA 1
ATOM 2626 C C . ILE A 1 323 ? 9.561 1.294 -1.218 1.00 93.38 323 ILE A C 1
ATOM 2628 O O . ILE A 1 323 ? 10.702 0.869 -1.390 1.00 93.38 323 ILE A O 1
ATOM 2632 N N . PHE A 1 324 ? 9.192 2.538 -1.512 1.00 93.62 324 PHE A N 1
ATOM 2633 C CA . PHE A 1 324 ? 10.123 3.575 -1.939 1.00 93.62 324 PHE A CA 1
ATOM 2634 C C . PHE A 1 324 ? 10.538 4.400 -0.725 1.00 93.62 324 PHE A C 1
ATOM 2636 O O . PHE A 1 324 ? 9.799 5.273 -0.270 1.00 93.62 324 PHE A O 1
ATOM 2643 N N . ASP A 1 325 ? 11.719 4.100 -0.193 1.00 93.94 325 ASP A N 1
ATOM 2644 C CA . ASP A 1 325 ? 12.271 4.797 0.961 1.00 93.94 325 ASP A CA 1
ATOM 2645 C C . ASP A 1 325 ? 13.226 5.913 0.527 1.00 93.94 325 ASP A C 1
ATOM 2647 O O . ASP A 1 325 ? 14.409 5.695 0.270 1.00 93.94 325 ASP A O 1
ATOM 2651 N N . PHE A 1 326 ? 12.698 7.131 0.422 1.00 88.50 326 PHE A N 1
ATOM 2652 C CA . PHE A 1 326 ? 13.492 8.295 0.028 1.00 88.50 326 PHE A CA 1
ATOM 2653 C C . PHE A 1 326 ? 14.434 8.796 1.131 1.00 88.50 326 PHE A C 1
ATOM 2655 O O . PHE A 1 326 ? 15.423 9.456 0.813 1.00 88.50 326 PHE A O 1
ATOM 2662 N N . ASN A 1 327 ? 14.136 8.502 2.402 1.00 89.38 327 ASN A N 1
ATOM 2663 C CA . ASN A 1 327 ? 14.876 9.030 3.552 1.00 89.38 327 ASN A CA 1
ATOM 2664 C C . ASN A 1 327 ? 15.777 7.982 4.226 1.00 89.38 327 ASN A C 1
ATOM 2666 O O . ASN A 1 327 ? 16.605 8.357 5.052 1.00 89.38 327 ASN A O 1
ATOM 2670 N N . GLY A 1 328 ? 15.640 6.700 3.877 1.00 89.88 328 GLY A N 1
ATOM 2671 C CA . GLY A 1 328 ? 16.368 5.600 4.514 1.00 89.88 328 GLY A CA 1
ATOM 2672 C C . GLY A 1 328 ? 15.856 5.268 5.920 1.00 89.88 328 GLY A C 1
ATOM 2673 O O . GLY A 1 328 ? 16.627 4.809 6.753 1.00 89.88 328 GLY A O 1
ATOM 2674 N N . GLU A 1 329 ? 14.586 5.555 6.223 1.00 90.94 329 GLU A N 1
ATOM 2675 C CA . GLU A 1 329 ? 13.998 5.353 7.558 1.00 90.94 329 GLU A CA 1
ATOM 2676 C C . GLU A 1 329 ? 13.486 3.922 7.792 1.00 90.94 329 GLU A C 1
ATOM 2678 O O . GLU A 1 329 ? 13.170 3.560 8.926 1.00 90.94 329 GLU A O 1
ATOM 2683 N N . TYR A 1 330 ? 13.368 3.111 6.739 1.00 94.25 330 TYR A N 1
ATOM 2684 C CA . TYR A 1 330 ? 12.635 1.846 6.766 1.00 94.25 330 TYR A CA 1
ATOM 2685 C C . TYR A 1 330 ? 13.485 0.604 6.472 1.00 94.25 330 TYR A C 1
ATOM 2687 O O . TYR A 1 330 ? 12.940 -0.499 6.389 1.00 94.25 330 TYR A O 1
ATOM 2695 N N . GLU A 1 331 ? 14.802 0.750 6.328 1.00 92.38 331 GLU A N 1
ATOM 2696 C CA . GLU A 1 331 ? 15.720 -0.362 6.046 1.00 92.38 331 GLU A CA 1
ATOM 2697 C C . GLU A 1 331 ? 15.610 -1.491 7.081 1.00 92.38 331 GLU A C 1
ATOM 2699 O O . GLU A 1 331 ? 15.539 -2.662 6.718 1.00 92.38 331 GLU A O 1
ATOM 2704 N N . ASP A 1 332 ? 15.459 -1.151 8.360 1.00 91.38 332 ASP A N 1
ATOM 2705 C CA . ASP A 1 332 ? 15.315 -2.125 9.448 1.00 91.38 332 ASP A CA 1
ATOM 2706 C C . ASP A 1 332 ? 13.846 -2.399 9.830 1.00 91.38 332 ASP A C 1
ATOM 2708 O O . ASP A 1 332 ? 13.563 -3.120 10.784 1.00 91.38 332 ASP A O 1
ATOM 2712 N N . ALA A 1 333 ? 12.880 -1.852 9.084 1.00 93.12 333 ALA A N 1
ATOM 2713 C CA . ALA A 1 333 ? 11.458 -1.936 9.419 1.00 93.12 333 ALA A CA 1
ATOM 2714 C C . ALA A 1 333 ? 10.735 -3.137 8.768 1.00 93.12 333 ALA A C 1
ATOM 2716 O O . ALA A 1 333 ? 11.267 -3.839 7.898 1.00 93.12 333 ALA A O 1
ATOM 2717 N N . PHE A 1 334 ? 9.472 -3.325 9.178 1.00 93.12 334 PHE A N 1
ATOM 2718 C CA . PHE A 1 334 ? 8.448 -4.227 8.624 1.00 93.12 334 PHE A CA 1
ATOM 2719 C C . PHE A 1 334 ? 8.659 -5.730 8.841 1.00 93.12 334 PHE A C 1
ATOM 2721 O O . PHE A 1 334 ? 7.808 -6.387 9.437 1.00 93.12 334 PHE A O 1
ATOM 2728 N N . THR A 1 335 ? 9.745 -6.291 8.312 1.00 92.19 335 THR A N 1
ATOM 2729 C CA . THR A 1 335 ? 10.071 -7.723 8.381 1.00 92.19 335 THR A CA 1
ATOM 2730 C C . THR A 1 335 ? 11.543 -7.959 8.037 1.00 92.19 335 THR A C 1
ATOM 2732 O O . THR A 1 335 ? 12.152 -7.180 7.301 1.00 92.19 335 THR A O 1
ATOM 2735 N N . GLU A 1 336 ? 12.119 -9.047 8.542 1.00 90.19 336 GLU A N 1
ATOM 2736 C CA . GLU A 1 336 ? 13.453 -9.515 8.145 1.00 90.19 336 GLU A CA 1
ATOM 2737 C C . GLU A 1 336 ? 13.443 -10.162 6.751 1.00 90.19 336 GLU A C 1
ATOM 2739 O O . GLU A 1 336 ? 14.442 -10.132 6.039 1.00 90.19 336 GLU A O 1
ATOM 2744 N N . ASN A 1 337 ? 12.301 -10.710 6.321 1.00 89.50 337 ASN A N 1
ATOM 2745 C CA . ASN A 1 337 ? 12.162 -11.361 5.021 1.00 89.50 337 ASN A CA 1
ATOM 2746 C C . ASN A 1 337 ? 11.889 -10.333 3.912 1.00 89.50 337 ASN A C 1
ATOM 2748 O O . ASN A 1 337 ? 10.783 -10.252 3.371 1.00 89.50 337 ASN A O 1
ATOM 2752 N N . LYS A 1 338 ? 12.898 -9.518 3.601 1.00 92.00 338 LYS A N 1
ATOM 2753 C CA . LYS A 1 338 ? 12.839 -8.501 2.549 1.00 92.00 338 LYS A CA 1
ATOM 2754 C C . LYS A 1 338 ? 14.154 -8.398 1.787 1.00 92.00 338 LYS A C 1
ATOM 2756 O O . LYS A 1 338 ? 15.212 -8.766 2.288 1.00 92.00 338 LYS A O 1
ATOM 2761 N N . GLN A 1 339 ? 14.077 -7.865 0.573 1.00 92.31 339 GLN A N 1
ATOM 2762 C CA . GLN A 1 339 ? 15.248 -7.469 -0.201 1.00 92.31 339 GLN A CA 1
ATOM 2763 C C . GLN A 1 339 ? 15.349 -5.947 -0.209 1.00 92.31 339 GLN A C 1
ATOM 2765 O O . GLN A 1 339 ? 14.373 -5.263 -0.519 1.00 92.31 339 GLN A O 1
ATOM 2770 N N . VAL A 1 340 ? 16.525 -5.434 0.143 1.00 93.56 340 VAL A N 1
ATOM 2771 C CA . VAL A 1 340 ? 16.833 -4.001 0.154 1.00 93.56 340 VAL A CA 1
ATOM 2772 C C . VAL A 1 340 ? 17.745 -3.703 -1.031 1.00 93.56 340 VAL A C 1
ATOM 27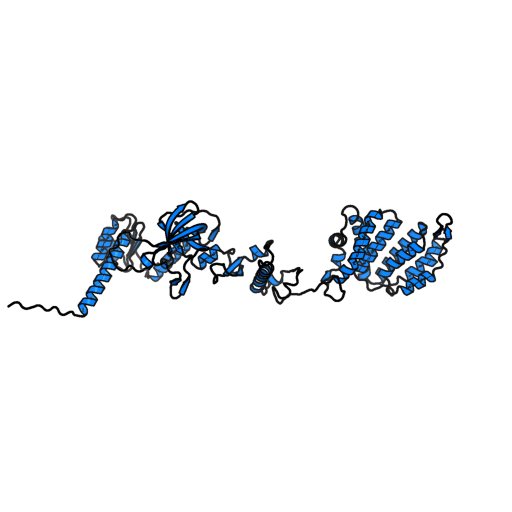74 O O . VAL A 1 340 ? 18.734 -4.400 -1.242 1.00 93.56 340 VAL A O 1
ATOM 2777 N N . TYR A 1 341 ? 17.391 -2.683 -1.812 1.00 93.62 341 TYR A N 1
ATOM 2778 C CA . TYR A 1 341 ? 18.182 -2.210 -2.947 1.00 93.62 341 TYR A CA 1
ATOM 2779 C C . TYR A 1 341 ? 18.668 -0.788 -2.669 1.00 93.62 341 TYR A C 1
ATOM 2781 O O . TYR A 1 341 ? 17.876 0.157 -2.669 1.00 93.62 341 TYR A O 1
ATOM 2789 N N . HIS A 1 342 ? 19.973 -0.606 -2.485 1.00 93.31 342 HIS A N 1
ATOM 2790 C CA . HIS A 1 342 ? 20.578 0.713 -2.327 1.00 93.31 342 HIS A CA 1
ATOM 2791 C C . HIS A 1 342 ? 20.901 1.315 -3.690 1.00 93.31 342 HIS A C 1
ATOM 2793 O O . HIS A 1 342 ? 22.004 1.162 -4.215 1.00 93.31 342 HIS A O 1
ATOM 2799 N N . LEU A 1 343 ? 19.934 2.026 -4.260 1.00 92.44 343 LEU A N 1
ATOM 2800 C CA . LEU A 1 343 ? 20.040 2.609 -5.594 1.00 92.44 343 LEU A CA 1
ATOM 2801 C C . LEU A 1 343 ? 20.810 3.936 -5.579 1.00 92.44 343 LEU A C 1
ATOM 2803 O O . LEU A 1 343 ? 20.656 4.762 -4.681 1.00 92.44 343 LEU A O 1
ATOM 2807 N N . SER A 1 344 ? 21.629 4.180 -6.604 1.00 91.62 344 SER A N 1
ATOM 2808 C CA . SER A 1 344 ? 22.332 5.456 -6.773 1.00 91.62 344 SER A CA 1
ATOM 2809 C C . SER A 1 344 ? 22.506 5.807 -8.239 1.00 91.62 344 SER A C 1
ATOM 2811 O O . SER A 1 344 ? 23.008 5.020 -9.034 1.00 91.62 344 SER A O 1
ATOM 2813 N N . THR A 1 345 ? 22.175 7.047 -8.589 1.00 90.81 345 THR A N 1
ATOM 2814 C CA . THR A 1 345 ? 22.462 7.610 -9.912 1.00 90.81 345 THR A CA 1
ATOM 2815 C C . THR A 1 345 ? 23.848 8.240 -9.994 1.00 90.81 345 THR A C 1
ATOM 2817 O O . THR A 1 345 ? 24.249 8.662 -11.074 1.00 90.81 345 THR A O 1
ATOM 2820 N N . ARG A 1 346 ? 24.608 8.324 -8.893 1.00 90.25 346 ARG A N 1
ATOM 2821 C CA . ARG A 1 346 ? 25.915 9.011 -8.849 1.00 90.25 346 ARG A CA 1
ATOM 2822 C C . ARG A 1 346 ? 27.104 8.078 -9.065 1.00 90.25 346 ARG A C 1
ATOM 2824 O O . ARG A 1 346 ? 28.157 8.537 -9.493 1.00 90.25 346 ARG A O 1
ATOM 2831 N N . CYS A 1 347 ? 26.945 6.787 -8.790 1.00 88.19 347 CYS A N 1
ATOM 2832 C CA . CYS A 1 347 ? 28.013 5.796 -8.881 1.00 88.19 347 CYS A CA 1
ATOM 2833 C C . CYS A 1 347 ? 27.518 4.499 -9.535 1.00 88.19 347 CYS A C 1
ATOM 2835 O O . CYS A 1 347 ? 26.324 4.225 -9.562 1.00 88.19 347 CYS A O 1
ATOM 2837 N N . ASN A 1 348 ? 28.446 3.713 -10.089 1.00 84.00 348 ASN A N 1
ATOM 2838 C CA . ASN A 1 348 ? 28.131 2.486 -10.836 1.00 84.00 348 ASN A CA 1
ATOM 2839 C C . ASN A 1 348 ? 28.204 1.206 -9.979 1.00 84.00 348 ASN A C 1
ATOM 2841 O O . ASN A 1 348 ? 27.926 0.126 -10.489 1.00 84.00 348 ASN A O 1
ATOM 2845 N N . ASN A 1 349 ? 28.625 1.315 -8.717 1.00 86.12 349 ASN A N 1
ATOM 2846 C CA . ASN A 1 349 ? 28.939 0.200 -7.813 1.00 86.12 349 ASN A CA 1
ATOM 2847 C C . ASN A 1 349 ? 27.840 -0.079 -6.773 1.00 86.12 349 ASN A C 1
ATOM 2849 O O . ASN A 1 349 ? 28.106 -0.708 -5.752 1.00 86.12 349 ASN A O 1
ATOM 2853 N N . LYS A 1 350 ? 26.648 0.470 -6.992 1.00 92.00 350 LYS A N 1
ATOM 2854 C CA . LYS A 1 350 ? 25.482 0.315 -6.127 1.00 92.00 350 LYS A CA 1
ATOM 2855 C C . LYS A 1 350 ? 24.513 -0.704 -6.719 1.00 92.00 350 LYS A C 1
ATOM 2857 O O . LYS A 1 350 ? 24.713 -1.153 -7.851 1.00 92.00 350 LYS A O 1
ATOM 2862 N N . ASP A 1 351 ? 23.507 -1.078 -5.937 1.00 93.94 351 ASP A N 1
ATOM 2863 C CA . ASP A 1 351 ? 22.549 -2.100 -6.341 1.00 93.94 351 ASP A CA 1
ATOM 2864 C C . ASP A 1 351 ? 21.759 -1.654 -7.568 1.00 93.94 351 ASP A C 1
ATOM 2866 O O . ASP A 1 351 ? 21.586 -0.460 -7.834 1.00 93.94 351 ASP A O 1
ATOM 2870 N N . LYS A 1 352 ? 21.274 -2.641 -8.320 1.00 92.69 352 LYS A N 1
ATOM 2871 C CA . LYS A 1 352 ? 20.481 -2.425 -9.525 1.00 92.69 352 LYS A CA 1
ATOM 2872 C C . LYS A 1 352 ? 19.235 -3.288 -9.500 1.00 92.69 352 LYS A C 1
ATOM 2874 O O . LYS A 1 352 ? 19.269 -4.432 -9.051 1.00 92.69 352 LYS A O 1
ATOM 2879 N N . ILE A 1 353 ? 18.155 -2.750 -10.044 1.00 91.88 353 ILE A N 1
ATOM 2880 C CA . ILE A 1 353 ? 16.899 -3.464 -10.227 1.00 91.88 353 ILE A CA 1
ATOM 2881 C C . ILE A 1 353 ? 17.004 -4.298 -11.503 1.00 91.88 353 ILE A C 1
ATOM 2883 O O . ILE A 1 353 ? 17.289 -3.775 -12.583 1.00 91.88 353 ILE A O 1
ATOM 2887 N N . CYS A 1 354 ? 16.754 -5.599 -11.383 1.00 91.06 354 CYS A N 1
ATOM 2888 C CA . CYS A 1 354 ? 16.602 -6.465 -12.546 1.00 91.06 354 CYS A CA 1
ATOM 2889 C C . CYS A 1 354 ? 15.236 -6.202 -13.185 1.00 91.06 354 CYS A C 1
ATOM 2891 O O . CYS A 1 354 ? 14.212 -6.305 -12.509 1.00 91.06 354 CYS A O 1
ATOM 2893 N N . ILE A 1 355 ? 15.225 -5.865 -14.472 1.00 91.31 355 ILE A N 1
ATOM 2894 C CA . ILE A 1 355 ? 13.997 -5.677 -15.249 1.00 91.31 355 ILE A CA 1
ATOM 2895 C C . ILE A 1 355 ? 13.957 -6.692 -16.391 1.00 91.31 355 ILE A C 1
ATOM 2897 O O . ILE A 1 355 ? 14.992 -6.929 -17.018 1.00 91.31 355 ILE A O 1
ATOM 2901 N N . PRO A 1 356 ? 12.799 -7.295 -16.690 1.00 91.25 356 PRO A N 1
ATOM 2902 C CA . PRO A 1 356 ? 12.649 -8.105 -17.889 1.00 91.25 356 PRO A CA 1
ATOM 2903 C C . PRO A 1 356 ? 13.009 -7.323 -19.153 1.00 91.25 356 PRO A C 1
ATOM 2905 O O . PRO A 1 356 ? 12.706 -6.134 -19.261 1.00 91.25 356 PRO A O 1
ATOM 2908 N N . LEU A 1 357 ? 13.611 -7.986 -20.141 1.00 88.06 357 LEU A N 1
ATOM 2909 C CA . LEU A 1 357 ? 13.888 -7.367 -21.445 1.00 88.06 357 LEU A CA 1
ATOM 2910 C C . LEU A 1 357 ? 12.621 -6.860 -22.150 1.00 88.06 357 LEU A C 1
ATOM 2912 O O . LEU A 1 357 ? 12.694 -5.855 -22.852 1.00 88.06 357 LEU A O 1
ATOM 2916 N N . SER A 1 358 ? 11.466 -7.483 -21.901 1.00 90.12 358 SER A N 1
ATOM 2917 C CA . SER A 1 358 ? 10.158 -7.037 -22.397 1.00 90.12 358 SER A CA 1
ATOM 2918 C C . SER A 1 358 ? 9.792 -5.617 -21.944 1.00 90.12 358 SER A C 1
ATOM 2920 O O . SER A 1 358 ? 9.128 -4.899 -22.684 1.00 90.12 358 SER A O 1
ATOM 2922 N N . VAL A 1 359 ? 10.294 -5.151 -20.791 1.00 92.94 359 VAL A N 1
ATOM 2923 C CA . VAL A 1 359 ? 10.104 -3.761 -20.326 1.00 92.94 359 VAL A CA 1
ATOM 2924 C C . VAL A 1 359 ? 10.750 -2.758 -21.283 1.00 92.94 359 VAL A C 1
ATOM 2926 O O . VAL A 1 359 ? 10.256 -1.649 -21.445 1.00 92.94 359 VAL A O 1
ATOM 2929 N N . LEU A 1 360 ? 11.838 -3.132 -21.961 1.00 92.56 360 LEU A N 1
ATOM 2930 C CA . LEU A 1 360 ? 12.478 -2.258 -22.949 1.00 92.56 360 LEU A CA 1
ATOM 2931 C C . LEU A 1 360 ? 11.725 -2.213 -24.283 1.00 92.56 360 LEU A C 1
ATOM 2933 O O . LEU A 1 360 ? 12.028 -1.363 -25.119 1.00 92.56 360 LEU A O 1
ATOM 2937 N N . GLU A 1 361 ? 10.760 -3.108 -24.487 1.00 92.38 361 GLU A N 1
ATOM 2938 C CA . GLU A 1 361 ? 9.846 -3.087 -25.630 1.00 92.38 361 GLU A CA 1
ATOM 2939 C C . GLU A 1 361 ? 8.581 -2.265 -25.340 1.00 92.38 361 GLU A C 1
ATOM 2941 O O . GLU A 1 361 ? 7.802 -1.991 -26.254 1.00 92.38 361 GLU A O 1
ATOM 2946 N N . ASP A 1 362 ? 8.390 -1.843 -24.087 1.00 93.06 362 ASP A N 1
ATOM 2947 C CA . ASP A 1 362 ? 7.238 -1.065 -23.658 1.00 93.06 362 ASP A CA 1
ATOM 2948 C C . ASP A 1 362 ? 7.372 0.408 -24.074 1.00 93.06 362 ASP A C 1
ATOM 2950 O O . ASP A 1 362 ? 8.339 1.109 -23.755 1.00 93.06 362 ASP A O 1
ATOM 2954 N N . MET A 1 363 ? 6.356 0.895 -24.782 1.00 92.12 363 MET A N 1
ATOM 2955 C CA . MET A 1 363 ? 6.250 2.295 -25.166 1.00 92.12 363 MET A CA 1
ATOM 2956 C C . MET A 1 363 ? 6.100 3.212 -23.955 1.00 92.12 363 MET A C 1
ATOM 2958 O O . MET A 1 363 ? 6.682 4.299 -23.957 1.00 92.12 363 MET A O 1
ATOM 2962 N N . GLU A 1 364 ? 5.323 2.825 -22.946 1.00 91.88 364 GLU A N 1
ATOM 2963 C CA . GLU A 1 364 ? 5.036 3.678 -21.792 1.00 91.88 364 GLU A CA 1
ATOM 2964 C C . GLU A 1 364 ? 6.305 3.925 -20.971 1.00 91.88 364 GLU A C 1
ATOM 2966 O O . GLU A 1 364 ? 6.610 5.071 -20.626 1.00 91.88 364 GLU A O 1
ATOM 2971 N N . PHE A 1 365 ? 7.120 2.881 -20.786 1.00 92.19 365 PHE A N 1
ATOM 2972 C CA . PHE A 1 365 ? 8.430 2.966 -20.142 1.00 92.19 365 PHE A CA 1
ATOM 2973 C C . PHE A 1 365 ? 9.309 4.058 -20.766 1.00 92.19 365 PHE A C 1
ATOM 2975 O O . PHE A 1 365 ? 9.782 4.968 -20.077 1.00 92.19 365 PHE A O 1
ATOM 2982 N N . TRP A 1 366 ? 9.485 4.021 -22.089 1.00 91.12 366 TRP A N 1
ATOM 2983 C CA . TRP A 1 366 ? 10.279 5.026 -22.798 1.00 91.12 366 TRP A CA 1
ATOM 2984 C C . TRP A 1 366 ? 9.591 6.386 -22.876 1.00 91.12 366 TRP A C 1
ATOM 2986 O O . TRP A 1 366 ? 10.278 7.409 -22.886 1.00 91.12 366 TRP A O 1
ATOM 2996 N N . SER A 1 367 ? 8.259 6.414 -22.880 1.00 90.69 367 SER A N 1
ATOM 2997 C CA . SER A 1 367 ? 7.478 7.651 -22.920 1.00 90.69 367 SER A CA 1
ATOM 2998 C C . SER A 1 367 ? 7.672 8.489 -21.666 1.00 90.69 367 SER A C 1
ATOM 3000 O O . SER A 1 367 ? 7.942 9.689 -21.761 1.00 90.69 367 SER A O 1
ATOM 3002 N N . VAL A 1 368 ? 7.642 7.840 -20.503 1.00 89.88 368 VAL A N 1
ATOM 3003 C CA . VAL A 1 368 ? 7.937 8.465 -19.210 1.00 89.88 368 VAL A CA 1
ATOM 3004 C C . VAL A 1 368 ? 9.422 8.817 -19.112 1.00 89.88 368 VAL A C 1
ATOM 3006 O O . VAL A 1 368 ? 9.776 9.951 -18.782 1.00 89.88 368 VAL A O 1
ATOM 3009 N N . LEU A 1 369 ? 10.317 7.881 -19.450 1.00 88.12 369 LEU A N 1
ATOM 3010 C CA . LEU A 1 369 ? 11.759 8.102 -19.312 1.00 88.12 369 LEU A CA 1
ATOM 3011 C C . LEU A 1 369 ? 12.320 9.160 -20.251 1.00 88.12 369 LEU A C 1
ATOM 3013 O O . LEU A 1 369 ? 13.298 9.803 -19.885 1.00 88.12 369 LEU A O 1
ATOM 3017 N N . CYS A 1 370 ? 11.747 9.362 -21.433 1.00 86.50 370 CYS A N 1
ATOM 3018 C CA . CYS A 1 370 ? 12.225 10.352 -22.398 1.00 86.50 370 CYS A CA 1
ATOM 3019 C C . CYS A 1 370 ? 11.319 11.587 -22.486 1.00 86.50 370 CYS A C 1
ATOM 3021 O O . CYS A 1 370 ? 11.590 12.452 -23.321 1.00 86.50 370 CYS A O 1
ATOM 3023 N N . GLU A 1 371 ? 10.280 11.696 -21.646 1.00 88.25 371 GLU A N 1
ATOM 3024 C CA . GLU A 1 371 ? 9.289 12.788 -21.669 1.00 88.25 371 GLU A CA 1
ATOM 3025 C C . GLU A 1 371 ? 8.764 13.038 -23.088 1.00 88.25 371 GLU A C 1
ATOM 3027 O O . GLU A 1 371 ? 8.961 14.098 -23.687 1.00 88.25 371 GLU A O 1
ATOM 3032 N N . ILE A 1 372 ? 8.193 11.990 -23.671 1.00 87.12 372 ILE A N 1
ATOM 3033 C CA . ILE A 1 372 ? 7.774 11.955 -25.070 1.00 87.12 372 ILE A CA 1
ATOM 3034 C C . ILE A 1 372 ? 6.518 12.806 -25.275 1.00 87.12 372 ILE A C 1
ATOM 3036 O O . ILE A 1 372 ? 5.538 12.672 -24.549 1.00 87.12 372 ILE A O 1
ATOM 3040 N N . SER A 1 373 ? 6.515 13.659 -26.302 1.00 84.88 373 SER A N 1
ATOM 3041 C CA . SER A 1 373 ? 5.306 14.368 -26.730 1.00 84.88 373 SER A CA 1
ATOM 3042 C C . SER A 1 373 ? 4.372 13.454 -27.536 1.00 84.88 373 SER A C 1
ATOM 3044 O O . SER A 1 373 ? 4.774 12.849 -28.535 1.00 84.88 373 SER A O 1
ATOM 3046 N N . GLU A 1 374 ? 3.090 13.416 -27.155 1.00 79.00 374 GLU A N 1
ATOM 3047 C CA . GLU A 1 374 ? 2.086 12.513 -27.746 1.00 79.00 374 GLU A CA 1
ATOM 3048 C C . GLU A 1 374 ? 1.948 12.649 -29.271 1.00 79.00 374 GLU A C 1
ATOM 3050 O O . GLU A 1 374 ? 1.832 11.659 -29.986 1.00 79.00 374 GLU A O 1
ATOM 3055 N N . LYS A 1 375 ? 1.972 13.879 -29.800 1.00 78.44 375 LYS A N 1
ATOM 3056 C CA . LYS A 1 375 ? 1.619 14.139 -31.208 1.00 78.44 375 LYS A CA 1
ATOM 3057 C C . LYS A 1 375 ? 2.747 13.892 -32.211 1.00 78.44 375 LYS A C 1
ATOM 3059 O O . LYS A 1 375 ? 2.460 13.561 -33.357 1.00 78.44 375 LYS A O 1
ATOM 3064 N N . THR A 1 376 ? 4.007 14.105 -31.830 1.00 78.25 376 THR A N 1
ATOM 3065 C CA . THR A 1 376 ? 5.138 14.111 -32.780 1.00 78.25 376 THR A CA 1
ATOM 3066 C C . THR A 1 376 ? 6.182 13.040 -32.492 1.00 78.25 376 THR A C 1
ATOM 3068 O O . THR A 1 376 ? 6.748 12.491 -33.435 1.00 78.25 376 THR A O 1
ATOM 3071 N N . GLN A 1 377 ? 6.422 12.707 -31.223 1.00 89.31 377 GLN A N 1
ATOM 3072 C CA . GLN A 1 377 ? 7.500 11.798 -30.831 1.00 89.31 377 GLN A CA 1
ATOM 3073 C C . GLN A 1 377 ? 7.023 10.346 -30.661 1.00 89.31 377 GLN A C 1
ATOM 3075 O O . GLN A 1 377 ? 7.775 9.431 -30.993 1.00 89.31 377 GLN A O 1
ATOM 3080 N N . VAL A 1 378 ? 5.765 10.113 -30.260 1.00 90.56 378 VAL A N 1
ATOM 3081 C CA . VAL A 1 378 ? 5.199 8.750 -30.140 1.00 90.56 378 VAL A CA 1
ATOM 3082 C C . VAL A 1 378 ? 5.287 7.950 -31.449 1.00 90.56 378 VAL A C 1
ATOM 3084 O O . VAL A 1 378 ? 5.841 6.850 -31.418 1.00 90.56 378 VAL A O 1
ATOM 3087 N N . PRO A 1 379 ? 4.871 8.472 -32.627 1.00 91.06 379 PRO A N 1
ATOM 3088 C CA . PRO A 1 379 ? 4.953 7.694 -33.866 1.00 91.06 379 PRO A CA 1
ATOM 3089 C C . PRO A 1 379 ? 6.393 7.344 -34.260 1.00 91.06 379 PRO A C 1
ATOM 3091 O O . PRO A 1 379 ? 6.638 6.325 -34.907 1.00 91.06 379 PRO A O 1
ATOM 3094 N N . PHE A 1 380 ? 7.357 8.203 -33.917 1.00 92.06 380 PHE A N 1
ATOM 3095 C CA . PHE A 1 380 ? 8.775 7.922 -34.128 1.00 92.06 380 PHE A CA 1
ATOM 3096 C C . PHE A 1 380 ? 9.238 6.781 -33.216 1.00 92.06 380 PHE A C 1
ATOM 3098 O O . PHE A 1 380 ? 9.829 5.814 -33.700 1.00 92.06 380 PHE A O 1
ATOM 3105 N N . LEU A 1 381 ? 8.898 6.849 -31.926 1.00 93.75 381 LEU A N 1
ATOM 3106 C CA . LEU A 1 381 ? 9.218 5.820 -30.940 1.00 93.75 381 LEU A CA 1
ATOM 3107 C C . LEU A 1 381 ? 8.623 4.450 -31.308 1.00 93.75 381 LEU A C 1
ATOM 3109 O O . LEU A 1 381 ? 9.320 3.448 -31.193 1.00 93.75 381 LEU A O 1
ATOM 3113 N N . GLU A 1 382 ? 7.403 4.384 -31.852 1.00 94.12 382 GLU A N 1
ATOM 3114 C CA . GLU A 1 382 ? 6.817 3.131 -32.369 1.00 94.12 382 GLU A CA 1
ATOM 3115 C C . GLU A 1 382 ? 7.712 2.435 -33.397 1.00 94.12 382 GLU A C 1
ATOM 3117 O O . GLU A 1 382 ? 7.837 1.210 -33.425 1.00 94.12 382 GLU A O 1
ATOM 3122 N N . ARG A 1 383 ? 8.328 3.217 -34.288 1.00 93.88 383 ARG A N 1
ATOM 3123 C CA . ARG A 1 383 ? 9.205 2.683 -35.333 1.00 93.88 383 ARG A CA 1
ATOM 3124 C C . ARG A 1 383 ? 10.560 2.278 -34.766 1.00 93.88 383 ARG A C 1
ATOM 3126 O O . ARG A 1 383 ? 11.090 1.259 -35.202 1.00 93.88 383 ARG A O 1
ATOM 3133 N N . VAL A 1 384 ? 11.074 3.020 -33.783 1.00 95.38 384 VAL A N 1
ATOM 3134 C CA . VAL A 1 384 ? 12.270 2.633 -33.017 1.00 95.38 384 VAL A CA 1
ATOM 3135 C C . VAL A 1 384 ? 12.043 1.299 -32.309 1.00 95.38 384 VAL A C 1
ATOM 3137 O O . VAL A 1 384 ? 12.882 0.412 -32.419 1.00 95.38 384 VAL A O 1
ATOM 3140 N N . LEU A 1 385 ? 10.897 1.116 -31.651 1.00 95.94 385 LEU A N 1
ATOM 3141 C CA . LEU A 1 385 ? 10.563 -0.130 -30.958 1.00 95.94 385 LEU A CA 1
ATOM 3142 C C . LEU A 1 385 ? 10.464 -1.320 -31.916 1.00 95.94 385 LEU A C 1
ATOM 3144 O O . LEU A 1 385 ? 10.970 -2.393 -31.605 1.00 95.94 385 LEU A O 1
ATOM 3148 N N . LYS A 1 386 ? 9.912 -1.126 -33.120 1.00 96.00 386 LYS A N 1
ATOM 3149 C CA . LYS A 1 386 ? 9.909 -2.171 -34.161 1.00 96.00 386 LYS A CA 1
ATOM 3150 C C . LYS A 1 386 ? 11.321 -2.572 -34.589 1.00 96.00 386 LYS A C 1
ATOM 3152 O O . LYS A 1 386 ? 11.583 -3.758 -34.775 1.00 96.00 386 LYS A O 1
ATOM 3157 N N . ASP A 1 387 ? 12.229 -1.610 -34.753 1.00 95.19 387 ASP A N 1
ATOM 3158 C CA . ASP A 1 387 ? 13.631 -1.922 -35.053 1.00 95.19 387 ASP A CA 1
ATOM 3159 C C . ASP A 1 387 ? 14.302 -2.634 -33.879 1.00 95.19 387 ASP A C 1
ATOM 3161 O O . ASP A 1 387 ? 14.998 -3.628 -34.078 1.00 95.19 387 ASP A O 1
ATOM 3165 N N . TYR A 1 388 ? 14.056 -2.158 -32.657 1.00 95.44 388 TYR A N 1
ATOM 3166 C CA . TYR A 1 388 ? 14.577 -2.753 -31.435 1.00 95.44 388 TYR A CA 1
ATOM 3167 C C . TYR A 1 388 ? 14.156 -4.218 -31.290 1.00 95.44 388 TYR A C 1
ATOM 3169 O O . TYR A 1 388 ? 15.017 -5.064 -31.083 1.00 95.44 388 TYR A O 1
ATOM 3177 N N . GLN A 1 389 ? 12.875 -4.534 -31.496 1.00 93.69 389 GLN A N 1
ATOM 3178 C CA . GLN A 1 389 ? 12.343 -5.901 -31.455 1.00 93.69 389 GLN A CA 1
ATOM 3179 C C . GLN A 1 389 ? 13.002 -6.823 -32.492 1.00 93.69 389 GLN A C 1
ATOM 3181 O O . GLN A 1 389 ? 13.299 -7.985 -32.222 1.00 93.69 389 GLN A O 1
ATOM 3186 N N . GLN A 1 390 ? 13.277 -6.316 -33.697 1.00 93.44 390 GLN A N 1
ATOM 3187 C CA . GLN A 1 390 ? 13.991 -7.094 -34.714 1.00 93.44 390 GLN A CA 1
ATOM 3188 C C . GLN A 1 390 ? 15.442 -7.362 -34.303 1.00 93.44 390 GLN A C 1
ATOM 3190 O O . GLN A 1 390 ? 15.947 -8.473 -34.492 1.00 93.44 390 GLN A O 1
ATOM 3195 N N . ILE A 1 391 ? 16.108 -6.353 -33.735 1.00 92.00 391 ILE A N 1
ATOM 3196 C CA . ILE A 1 391 ? 17.485 -6.452 -33.246 1.00 92.00 391 ILE A CA 1
ATOM 3197 C C . ILE A 1 391 ? 17.565 -7.418 -32.062 1.00 92.00 391 ILE A C 1
ATOM 3199 O O . ILE A 1 391 ? 18.417 -8.309 -32.079 1.00 92.00 391 ILE A O 1
ATOM 3203 N N . SER A 1 392 ? 16.671 -7.292 -31.076 1.00 89.31 392 SER A N 1
ATOM 3204 C CA . SER A 1 392 ? 16.617 -8.159 -29.896 1.00 89.31 392 SER A CA 1
ATOM 3205 C C . SER A 1 392 ? 16.399 -9.614 -30.316 1.00 89.31 392 SER A C 1
ATOM 3207 O O . SER A 1 392 ? 17.220 -10.472 -29.987 1.00 89.31 392 SER A O 1
ATOM 3209 N N . HIS A 1 393 ? 15.397 -9.886 -31.159 1.00 89.50 393 HIS A N 1
ATOM 3210 C CA . HIS A 1 393 ? 15.110 -11.222 -31.686 1.00 89.50 393 HIS A CA 1
ATOM 3211 C C . HIS A 1 393 ? 16.305 -11.839 -32.434 1.00 89.50 393 HIS A C 1
ATOM 3213 O O . HIS A 1 393 ? 16.655 -13.006 -32.227 1.00 89.50 393 HIS A O 1
ATOM 3219 N N . CYS A 1 394 ? 16.971 -11.067 -33.299 1.00 89.19 394 CYS A N 1
ATOM 3220 C CA . CYS A 1 394 ? 18.159 -11.545 -34.009 1.00 89.19 394 CYS A CA 1
ATOM 3221 C C . CYS A 1 394 ? 19.337 -11.783 -33.062 1.00 89.19 394 CYS A C 1
ATOM 3223 O O . CYS A 1 394 ? 20.099 -12.727 -33.272 1.00 89.19 394 CYS A O 1
ATOM 3225 N N . SER A 1 395 ? 19.479 -10.969 -32.013 1.00 86.06 395 SER A N 1
ATOM 3226 C CA . SER A 1 395 ? 20.509 -11.178 -30.999 1.00 86.06 395 SER A CA 1
ATOM 3227 C C . SER A 1 395 ? 20.298 -12.485 -30.235 1.00 86.06 395 SER A C 1
ATOM 3229 O O . SER A 1 395 ? 21.272 -13.206 -30.023 1.00 86.06 395 SER A O 1
ATOM 3231 N N . PHE A 1 396 ? 19.055 -12.817 -29.874 1.00 85.12 396 PHE A N 1
ATOM 3232 C CA . PHE A 1 396 ? 18.706 -14.104 -29.259 1.00 85.12 396 PHE A CA 1
ATOM 3233 C C . PHE A 1 396 ? 18.929 -15.290 -30.199 1.00 85.12 396 PHE A C 1
ATOM 3235 O O . PHE A 1 396 ? 19.417 -16.335 -29.780 1.00 85.12 396 PHE A O 1
ATOM 3242 N N . SER A 1 397 ? 18.622 -15.113 -31.486 1.00 86.19 397 SER A N 1
ATOM 3243 C CA . SER A 1 397 ? 18.821 -16.144 -32.514 1.00 86.19 397 SER A CA 1
ATOM 3244 C C . SER A 1 397 ? 20.305 -16.422 -32.805 1.00 86.19 397 SER A C 1
ATOM 3246 O O . SER A 1 397 ? 20.646 -17.446 -33.400 1.00 86.19 397 SER A O 1
ATOM 3248 N N . GLY A 1 398 ? 21.199 -15.513 -32.403 1.00 88.56 398 GLY A N 1
ATOM 3249 C CA . GLY A 1 398 ? 22.650 -15.655 -32.478 1.00 88.56 398 GLY A CA 1
ATOM 3250 C C . GLY A 1 398 ? 23.339 -14.518 -33.237 1.00 88.56 398 GLY A C 1
ATOM 3251 O O . GLY A 1 398 ? 22.802 -13.941 -34.185 1.00 88.56 398 GLY A O 1
ATOM 3252 N N . LYS A 1 399 ? 24.599 -14.237 -32.870 1.00 88.81 399 LYS A N 1
ATOM 3253 C CA . LYS A 1 399 ? 25.386 -13.100 -33.393 1.00 88.81 399 LYS A CA 1
ATOM 3254 C C . LYS A 1 399 ? 25.495 -13.040 -34.919 1.00 88.81 399 LYS A C 1
ATOM 3256 O O . LYS A 1 399 ? 25.614 -11.950 -35.468 1.00 88.81 399 LYS A O 1
ATOM 3261 N N . LYS A 1 400 ? 25.420 -14.180 -35.615 1.00 92.56 400 LYS A N 1
ATOM 3262 C CA . LYS A 1 400 ? 25.387 -14.238 -37.085 1.00 92.56 400 LYS A CA 1
ATOM 3263 C C . LYS A 1 400 ? 24.171 -13.514 -37.671 1.00 92.56 400 LYS A C 1
ATOM 3265 O O . LYS A 1 400 ? 24.313 -12.765 -38.635 1.00 92.56 400 LYS A O 1
ATOM 3270 N N . TYR A 1 401 ? 22.987 -13.749 -37.105 1.00 92.31 401 TYR A N 1
ATOM 3271 C CA . TYR A 1 401 ? 21.741 -13.130 -37.560 1.00 92.31 401 TYR A CA 1
ATOM 3272 C C . TYR A 1 401 ? 21.722 -11.643 -37.222 1.00 92.31 401 TYR A C 1
ATOM 3274 O O . TYR A 1 401 ? 21.385 -10.829 -38.078 1.00 92.31 401 TYR A O 1
ATOM 3282 N N . LEU A 1 402 ? 22.178 -11.288 -36.015 1.00 93.00 402 LEU A N 1
ATOM 3283 C CA . LEU A 1 402 ? 22.359 -9.895 -35.612 1.00 93.00 402 LEU A CA 1
ATOM 3284 C C . LEU A 1 402 ? 23.304 -9.148 -36.565 1.00 93.00 402 LEU A C 1
ATOM 3286 O O . LEU A 1 402 ? 22.938 -8.096 -37.077 1.00 93.00 402 LEU A O 1
ATOM 3290 N N . ALA A 1 403 ? 24.481 -9.709 -36.862 1.00 93.94 403 ALA A N 1
ATOM 3291 C CA . ALA A 1 403 ? 25.443 -9.117 -37.792 1.00 93.94 403 ALA A CA 1
ATOM 3292 C C . ALA A 1 403 ? 24.820 -8.851 -39.164 1.00 93.94 403 ALA A C 1
ATOM 3294 O O . ALA A 1 403 ? 24.932 -7.743 -39.680 1.00 93.94 403 ALA A O 1
ATOM 3295 N N . ARG A 1 404 ? 24.094 -9.828 -39.718 1.00 95.00 404 ARG A N 1
ATOM 3296 C CA . ARG A 1 404 ? 23.398 -9.668 -40.998 1.00 95.00 404 ARG A CA 1
ATOM 3297 C C . ARG A 1 404 ? 22.376 -8.528 -40.967 1.00 95.00 404 ARG A C 1
ATOM 3299 O O . ARG A 1 404 ? 22.363 -7.713 -41.883 1.00 95.00 404 ARG A O 1
ATOM 3306 N N . LEU A 1 405 ? 21.553 -8.445 -39.921 1.00 94.06 405 LEU A N 1
ATOM 3307 C CA . LEU A 1 405 ? 20.572 -7.367 -39.787 1.00 94.06 405 LEU A CA 1
ATOM 3308 C C . LEU A 1 405 ? 21.262 -5.997 -39.703 1.00 94.06 405 LEU A C 1
ATOM 3310 O O . LEU A 1 405 ? 20.890 -5.075 -40.424 1.00 94.06 405 LEU A O 1
ATOM 3314 N N . LEU A 1 406 ? 22.290 -5.858 -38.860 1.00 94.19 406 LEU A N 1
ATOM 3315 C CA . LEU A 1 406 ? 23.035 -4.602 -38.715 1.00 94.19 406 LEU A CA 1
ATOM 3316 C C . LEU A 1 406 ? 23.719 -4.197 -40.030 1.00 94.19 406 LEU A C 1
ATOM 3318 O O . LEU A 1 406 ? 23.670 -3.028 -40.407 1.00 94.19 406 LEU A O 1
ATOM 3322 N N . GLN A 1 407 ? 24.295 -5.158 -40.759 1.00 95.12 407 GLN A N 1
ATOM 3323 C CA . GLN A 1 407 ? 24.857 -4.949 -42.096 1.00 95.12 407 GLN A CA 1
ATOM 3324 C C . GLN A 1 407 ? 23.807 -4.406 -43.072 1.00 95.12 407 GLN A C 1
ATOM 3326 O O . GLN A 1 407 ? 24.052 -3.399 -43.731 1.00 95.12 407 GLN A O 1
ATOM 3331 N N . GLU A 1 408 ? 22.626 -5.029 -43.146 1.00 94.75 408 GLU A N 1
ATOM 3332 C CA . GLU A 1 408 ? 21.530 -4.587 -44.020 1.00 94.75 408 GLU A CA 1
ATOM 3333 C C . GLU A 1 408 ? 21.115 -3.136 -43.710 1.00 94.75 408 GLU A C 1
ATOM 3335 O O . GLU A 1 408 ? 21.003 -2.313 -44.622 1.00 94.75 408 GLU A O 1
ATOM 3340 N N . ARG A 1 409 ? 20.985 -2.794 -42.422 1.00 94.06 409 ARG A N 1
ATOM 3341 C CA . ARG A 1 409 ? 20.606 -1.456 -41.934 1.00 94.06 409 ARG A CA 1
ATOM 3342 C C . ARG A 1 409 ? 21.667 -0.394 -42.235 1.00 94.06 409 ARG A C 1
ATOM 3344 O O . ARG A 1 409 ? 21.348 0.678 -42.749 1.00 94.06 409 ARG A O 1
ATOM 3351 N N . VAL A 1 410 ? 22.936 -0.689 -41.955 1.00 93.50 410 VAL A N 1
ATOM 3352 C CA . VAL A 1 410 ? 24.055 0.235 -42.202 1.00 93.50 410 VAL A CA 1
ATOM 3353 C C . VAL A 1 410 ? 24.282 0.425 -43.702 1.00 93.50 410 VAL A C 1
ATOM 3355 O O . VAL A 1 410 ? 24.428 1.557 -44.160 1.00 93.50 410 VAL A O 1
ATOM 3358 N N . LYS A 1 411 ? 24.240 -0.656 -44.491 1.00 94.06 411 LYS A N 1
ATOM 3359 C CA . LYS A 1 411 ? 24.340 -0.601 -45.956 1.00 94.06 411 LYS A CA 1
ATOM 3360 C C . LYS A 1 411 ? 23.262 0.291 -46.561 1.00 94.06 411 LYS A C 1
ATOM 3362 O O . LYS A 1 411 ? 23.565 1.110 -47.424 1.00 94.06 411 LYS A O 1
ATOM 3367 N N . GLU A 1 412 ? 22.018 0.132 -46.116 1.00 91.88 412 GLU A N 1
ATOM 3368 C CA . GLU A 1 412 ? 20.896 0.949 -46.570 1.00 91.88 412 GLU A CA 1
ATOM 3369 C C . GLU A 1 412 ? 21.176 2.442 -46.349 1.00 91.88 412 GLU A C 1
ATOM 3371 O O . GLU A 1 412 ? 21.094 3.225 -47.294 1.00 91.88 412 GLU A O 1
ATOM 3376 N N . VAL A 1 413 ? 21.566 2.832 -45.132 1.00 91.62 413 VAL A N 1
ATOM 3377 C CA . VAL A 1 413 ? 21.864 4.233 -44.791 1.00 91.62 413 VAL A CA 1
ATOM 3378 C C . VAL A 1 413 ? 23.027 4.784 -45.614 1.00 91.62 413 VAL A C 1
ATOM 3380 O O . VAL A 1 413 ? 22.909 5.879 -46.161 1.00 91.62 413 VAL A O 1
ATOM 3383 N N . LEU A 1 414 ? 24.111 4.022 -45.780 1.00 90.19 414 LEU A N 1
ATOM 3384 C CA . LEU A 1 414 ? 25.267 4.447 -46.577 1.00 90.19 414 LEU A CA 1
ATOM 3385 C C . LEU A 1 414 ? 24.916 4.676 -48.051 1.00 90.19 414 LEU A C 1
ATOM 3387 O O . LEU A 1 414 ? 25.333 5.681 -48.623 1.00 90.19 414 LEU A O 1
ATOM 3391 N N . LEU A 1 415 ? 24.108 3.796 -48.654 1.00 89.88 415 LEU A N 1
ATOM 3392 C CA . LEU A 1 415 ? 23.623 3.986 -50.026 1.00 89.88 415 LEU A CA 1
ATOM 3393 C C . LEU A 1 415 ? 22.740 5.233 -50.148 1.00 89.88 415 LEU A C 1
ATOM 3395 O O . LEU A 1 415 ? 22.845 5.965 -51.131 1.00 89.88 415 LEU A O 1
ATOM 3399 N N . TYR A 1 416 ? 21.890 5.511 -49.153 1.00 88.94 416 TYR A N 1
ATOM 3400 C CA . TYR A 1 416 ? 21.113 6.753 -49.125 1.00 88.94 416 TYR A CA 1
ATOM 3401 C C . TYR A 1 416 ? 22.009 7.988 -49.013 1.00 88.94 416 TYR A C 1
ATOM 3403 O O . TYR A 1 416 ? 21.796 8.945 -49.754 1.00 88.94 416 TYR A O 1
ATOM 3411 N N . CYS A 1 417 ? 23.014 7.972 -48.136 1.00 87.75 417 CYS A N 1
ATOM 3412 C CA . CYS A 1 417 ? 23.968 9.069 -47.997 1.00 87.75 417 CYS A CA 1
ATOM 3413 C C . CYS A 1 417 ? 24.709 9.355 -49.308 1.00 87.75 417 CYS A C 1
ATOM 3415 O O . CYS A 1 417 ? 24.787 10.512 -49.720 1.00 87.75 417 CYS A O 1
ATOM 3417 N N . TYR A 1 418 ? 25.187 8.302 -49.978 1.00 85.12 418 TYR A N 1
ATOM 3418 C CA . TYR A 1 418 ? 25.849 8.395 -51.276 1.00 85.12 418 TYR A CA 1
ATOM 3419 C C . TYR A 1 418 ? 24.924 9.010 -52.339 1.00 85.12 418 TYR A C 1
ATOM 3421 O O . TYR A 1 418 ? 25.266 10.028 -52.936 1.00 85.12 418 TYR A O 1
ATOM 3429 N N . ARG A 1 419 ? 23.700 8.487 -52.501 1.00 85.44 419 ARG A N 1
ATOM 3430 C CA . ARG A 1 419 ? 22.727 8.993 -53.492 1.00 85.44 419 ARG A CA 1
ATOM 3431 C C . ARG A 1 419 ? 22.272 10.431 -53.237 1.00 85.44 419 ARG A C 1
ATOM 3433 O O . ARG A 1 419 ? 21.836 11.105 -54.162 1.00 85.44 419 ARG A O 1
ATOM 3440 N N . GLN A 1 420 ? 22.323 10.889 -51.987 1.00 82.88 420 GLN A N 1
ATOM 3441 C CA . GLN A 1 420 ? 21.998 12.266 -51.600 1.00 82.88 420 GLN A CA 1
ATOM 3442 C C . GLN A 1 420 ? 23.217 13.203 -51.651 1.00 82.88 420 GLN A C 1
ATOM 3444 O O . GLN A 1 420 ? 23.078 14.376 -51.310 1.00 82.88 420 GLN A O 1
ATOM 3449 N N . GLY A 1 421 ? 24.403 12.710 -52.030 1.00 81.00 421 GLY A N 1
ATOM 3450 C CA . GLY A 1 421 ? 25.625 13.513 -52.097 1.00 81.00 421 GLY A CA 1
ATOM 3451 C C . GLY A 1 421 ? 26.054 14.081 -50.741 1.00 81.00 421 GLY A C 1
ATOM 3452 O O . GLY A 1 421 ? 26.563 15.199 -50.675 1.00 81.00 421 GLY A O 1
ATOM 3453 N N . ARG A 1 422 ? 25.806 13.353 -49.643 1.00 82.44 422 ARG A N 1
ATOM 3454 C CA . ARG A 1 422 ? 26.196 13.790 -48.292 1.00 82.44 422 ARG A CA 1
ATOM 3455 C C . ARG A 1 422 ? 27.717 13.875 -48.155 1.00 82.44 422 ARG A C 1
ATOM 3457 O O . ARG A 1 422 ? 28.452 13.137 -48.807 1.00 82.44 422 ARG A O 1
ATOM 3464 N N . MET A 1 423 ? 28.181 14.757 -47.273 1.00 82.25 423 MET A N 1
ATOM 3465 C CA . MET A 1 423 ? 29.606 14.885 -46.975 1.00 82.25 423 MET A CA 1
ATOM 3466 C C . MET A 1 423 ? 30.121 13.643 -46.253 1.00 82.25 423 MET A C 1
ATOM 3468 O O . MET A 1 423 ? 29.469 13.154 -45.330 1.00 82.25 423 MET A O 1
ATOM 3472 N N . TRP A 1 424 ? 31.316 13.172 -46.612 1.00 82.81 424 TRP A N 1
ATOM 3473 C CA . TRP A 1 424 ? 31.923 12.035 -45.917 1.00 82.81 424 TRP A CA 1
ATOM 3474 C C . TRP A 1 424 ? 32.118 12.292 -44.427 1.00 82.81 424 TRP A C 1
ATOM 3476 O O . TRP A 1 424 ? 31.837 11.406 -43.630 1.00 82.81 424 TRP A O 1
ATOM 3486 N N . GLU A 1 425 ? 32.537 13.496 -44.044 1.00 82.44 425 GLU A N 1
ATOM 3487 C CA . GLU A 1 425 ? 32.804 13.814 -42.640 1.00 82.44 425 GLU A CA 1
ATOM 3488 C C . GLU A 1 425 ? 31.548 13.648 -41.767 1.00 82.44 425 GLU A C 1
ATOM 3490 O O . GLU A 1 425 ? 31.597 12.977 -40.738 1.00 82.44 425 GLU A O 1
ATOM 3495 N N . GLU A 1 426 ? 30.395 14.129 -42.253 1.00 83.75 426 GLU A N 1
ATOM 3496 C CA . GLU A 1 426 ? 29.081 13.949 -41.613 1.00 83.75 426 GLU A CA 1
ATOM 3497 C C . GLU A 1 426 ? 28.697 12.462 -41.524 1.00 83.75 426 GLU A C 1
ATOM 3499 O O . GLU A 1 426 ? 28.185 11.998 -40.504 1.00 83.75 426 GLU A O 1
ATOM 3504 N N . ILE A 1 427 ? 28.941 11.688 -42.587 1.00 87.81 427 ILE A N 1
ATOM 3505 C CA . ILE A 1 427 ? 28.663 10.244 -42.594 1.00 87.81 427 ILE A CA 1
ATOM 3506 C C . ILE A 1 427 ? 29.553 9.532 -41.578 1.00 87.81 427 ILE A C 1
ATOM 3508 O O . ILE A 1 427 ? 29.064 8.696 -40.823 1.00 87.81 427 ILE A O 1
ATOM 3512 N N . ARG A 1 428 ? 30.847 9.856 -41.555 1.00 88.31 428 ARG A N 1
ATOM 3513 C CA . ARG A 1 428 ? 31.847 9.229 -40.694 1.00 88.31 428 ARG A CA 1
ATOM 3514 C C . ARG A 1 428 ? 31.539 9.484 -39.225 1.00 88.31 428 ARG A C 1
ATOM 3516 O O . ARG A 1 428 ? 31.633 8.547 -38.438 1.00 88.31 428 ARG A O 1
ATOM 3523 N N . GLU A 1 429 ? 31.166 10.705 -38.850 1.00 90.25 429 GLU A N 1
ATOM 3524 C CA . GLU A 1 429 ? 30.778 11.046 -37.476 1.00 90.25 429 GLU A CA 1
ATOM 3525 C C . GLU A 1 429 ? 29.569 10.219 -37.016 1.00 90.25 429 GLU A C 1
ATOM 3527 O O . GLU A 1 429 ? 29.688 9.444 -36.063 1.00 90.25 429 GLU A O 1
ATOM 3532 N N . ASN A 1 430 ? 28.460 10.274 -37.762 1.00 90.75 430 ASN A N 1
ATOM 3533 C CA . ASN A 1 430 ? 27.236 9.526 -37.444 1.00 90.75 430 ASN A CA 1
ATOM 3534 C C . ASN A 1 430 ? 27.458 8.004 -37.442 1.00 90.75 430 ASN A C 1
ATOM 3536 O O . ASN A 1 430 ? 26.941 7.280 -36.589 1.00 90.75 430 ASN A O 1
ATOM 3540 N N . LEU A 1 431 ? 28.253 7.495 -38.387 1.00 91.81 431 LEU A N 1
ATOM 3541 C CA . LEU A 1 431 ? 28.580 6.076 -38.469 1.00 91.81 431 LEU A CA 1
ATOM 3542 C C . LEU A 1 431 ? 29.463 5.634 -37.297 1.00 91.81 431 LEU A C 1
ATOM 3544 O O . LEU A 1 431 ? 29.260 4.550 -36.762 1.00 91.81 431 LEU A O 1
ATOM 3548 N N . THR A 1 432 ? 30.422 6.459 -36.874 1.00 93.38 432 THR A N 1
ATOM 3549 C CA . THR A 1 432 ? 31.280 6.163 -35.715 1.00 93.38 432 THR A CA 1
ATOM 3550 C C . THR A 1 432 ? 30.454 6.061 -34.443 1.00 93.38 432 THR A C 1
ATOM 3552 O O . THR A 1 432 ? 30.645 5.132 -33.661 1.00 93.38 432 THR A O 1
ATOM 3555 N N . GLU A 1 433 ? 29.509 6.977 -34.257 1.00 92.12 433 GLU A N 1
ATOM 3556 C CA . GLU A 1 433 ? 28.593 6.951 -33.126 1.00 92.12 433 GLU A CA 1
ATOM 3557 C C . GLU A 1 433 ? 27.708 5.696 -33.140 1.00 92.12 433 GLU A C 1
ATOM 3559 O O . GLU A 1 433 ? 27.663 4.955 -32.157 1.00 92.12 433 GLU A O 1
ATOM 3564 N N . LEU A 1 434 ? 27.072 5.404 -34.279 1.00 93.25 434 LEU A N 1
ATOM 3565 C CA . LEU A 1 434 ? 26.182 4.256 -34.430 1.00 93.25 434 LEU A CA 1
ATOM 3566 C C . LEU A 1 434 ? 26.922 2.918 -34.253 1.00 93.25 434 LEU A C 1
ATOM 3568 O O . LEU A 1 434 ? 26.467 2.031 -33.528 1.00 93.25 434 LEU A O 1
ATOM 3572 N N . LEU A 1 435 ? 28.078 2.759 -34.901 1.00 92.69 435 LEU A N 1
ATOM 3573 C CA . LEU A 1 435 ? 28.867 1.529 -34.834 1.00 92.69 435 LEU A CA 1
ATOM 3574 C C . LEU A 1 435 ? 29.584 1.363 -33.492 1.00 92.69 435 LEU A C 1
ATOM 3576 O O . LEU A 1 435 ? 29.781 0.229 -33.052 1.00 92.69 435 LEU A O 1
ATOM 3580 N N . GLY A 1 436 ? 29.904 2.459 -32.799 1.00 91.69 436 GLY A N 1
ATOM 3581 C CA . GLY A 1 436 ? 30.497 2.432 -31.461 1.00 91.69 436 GLY A CA 1
ATOM 3582 C C . GLY A 1 436 ? 29.618 1.776 -30.404 1.00 91.69 436 GLY A C 1
ATOM 3583 O O . GLY A 1 436 ? 30.132 1.259 -29.408 1.00 91.69 436 GLY A O 1
ATOM 3584 N N . ILE A 1 437 ? 28.310 1.708 -30.643 1.00 91.75 437 ILE A N 1
ATOM 3585 C CA . ILE A 1 437 ? 27.370 1.000 -29.775 1.00 91.75 437 ILE A CA 1
ATOM 3586 C C . ILE A 1 437 ? 27.567 -0.518 -29.887 1.00 91.75 437 ILE A C 1
ATOM 3588 O O . ILE A 1 437 ? 27.570 -1.207 -28.868 1.00 91.75 437 ILE A O 1
ATOM 3592 N N . VAL A 1 438 ? 27.806 -1.036 -31.098 1.00 91.81 438 VAL A N 1
ATOM 3593 C CA . VAL A 1 438 ? 27.750 -2.478 -31.404 1.00 91.81 438 VAL A CA 1
ATOM 3594 C C . VAL A 1 438 ? 29.110 -3.148 -31.630 1.00 91.81 438 VAL A C 1
ATOM 3596 O O . VAL A 1 438 ? 29.204 -4.360 -31.455 1.00 91.81 438 VAL A O 1
ATOM 3599 N N . LEU A 1 439 ? 30.169 -2.413 -31.983 1.00 92.00 439 LEU A N 1
ATOM 3600 C CA . LEU A 1 439 ? 31.505 -2.969 -32.257 1.00 92.00 439 LEU A CA 1
ATOM 3601 C C . LEU A 1 439 ? 32.390 -3.036 -31.009 1.00 92.00 439 LEU A C 1
ATOM 3603 O O . LEU A 1 439 ? 32.535 -2.048 -30.297 1.00 92.00 439 LEU A O 1
ATOM 3607 N N . LYS A 1 440 ? 33.038 -4.181 -30.765 1.00 89.88 440 LYS A N 1
ATOM 3608 C CA . LYS A 1 440 ? 33.974 -4.371 -29.638 1.00 89.88 440 LYS A CA 1
ATOM 3609 C C . LYS A 1 440 ? 35.180 -3.442 -29.705 1.00 89.88 440 LYS A C 1
ATOM 3611 O O . LYS A 1 440 ? 35.562 -2.884 -28.681 1.00 89.88 440 LYS A O 1
ATOM 3616 N N . ASP A 1 441 ? 35.768 -3.315 -30.891 1.00 87.06 441 ASP A N 1
ATOM 3617 C CA . ASP A 1 441 ? 37.016 -2.595 -31.107 1.00 87.06 441 ASP A CA 1
ATOM 3618 C C . ASP A 1 441 ? 36.826 -1.459 -32.116 1.00 87.06 441 ASP A C 1
ATOM 3620 O O . ASP A 1 441 ? 36.613 -1.673 -33.312 1.00 87.06 441 ASP A O 1
ATOM 3624 N N . MET A 1 442 ? 36.910 -0.232 -31.608 1.00 89.56 442 MET A N 1
ATOM 3625 C CA . MET A 1 442 ? 36.816 0.980 -32.416 1.00 89.56 442 MET A CA 1
ATOM 3626 C C . MET A 1 442 ? 38.113 1.294 -33.160 1.00 89.56 442 MET A C 1
ATOM 3628 O O . MET A 1 442 ? 38.069 2.045 -34.131 1.00 89.56 442 MET A O 1
ATOM 3632 N N . VAL A 1 443 ? 39.254 0.721 -32.762 1.00 89.94 443 VAL A N 1
ATOM 3633 C CA . VAL A 1 443 ? 40.536 0.913 -33.454 1.00 89.94 443 VAL A CA 1
ATOM 3634 C C . VAL A 1 443 ? 40.450 0.342 -34.863 1.00 89.94 443 VAL A C 1
ATOM 3636 O O . VAL A 1 443 ? 40.787 1.038 -35.817 1.00 89.94 443 VAL A O 1
ATOM 3639 N N . LEU A 1 444 ? 39.882 -0.860 -35.009 1.00 87.62 444 LEU A N 1
ATOM 3640 C CA . LEU A 1 444 ? 39.651 -1.475 -36.317 1.00 87.62 444 LEU A CA 1
ATOM 3641 C C . LEU A 1 444 ? 38.778 -0.592 -37.215 1.00 87.62 444 LEU A C 1
ATOM 3643 O O . LEU A 1 444 ? 39.080 -0.439 -38.394 1.00 87.62 444 LEU A O 1
ATOM 3647 N N . LEU A 1 445 ? 37.728 0.034 -36.673 1.00 90.00 445 LEU A N 1
ATOM 3648 C CA . LEU A 1 445 ? 36.889 0.962 -37.439 1.00 90.00 445 LEU A CA 1
ATOM 3649 C C . LEU A 1 445 ? 37.690 2.178 -37.931 1.00 90.00 445 LEU A C 1
ATOM 3651 O O . LEU A 1 445 ? 37.581 2.557 -39.096 1.00 90.00 445 LEU A O 1
ATOM 3655 N N . GLN A 1 446 ? 38.531 2.758 -37.070 1.00 88.81 446 GLN A N 1
ATOM 3656 C CA . GLN A 1 446 ? 39.387 3.892 -37.431 1.00 88.81 446 GLN A CA 1
ATOM 3657 C C . GLN A 1 446 ? 40.448 3.514 -38.473 1.00 88.81 446 GLN A C 1
ATOM 3659 O O . GLN A 1 446 ? 40.723 4.292 -39.387 1.00 88.81 446 GLN A O 1
ATOM 3664 N N . GLU A 1 447 ? 41.036 2.321 -38.375 1.00 87.06 447 GLU A N 1
ATOM 3665 C CA . GLU A 1 447 ? 41.945 1.793 -39.397 1.00 87.06 447 GLU A CA 1
ATOM 3666 C C . GLU A 1 447 ? 41.228 1.582 -40.731 1.00 87.06 447 GLU A C 1
ATOM 3668 O O . GLU A 1 447 ? 41.756 1.967 -41.775 1.00 87.06 447 GLU A O 1
ATOM 3673 N N . GLN A 1 448 ? 40.005 1.040 -40.710 1.00 87.25 448 GLN A N 1
ATOM 3674 C CA . GLN A 1 448 ? 39.199 0.906 -41.921 1.00 87.25 448 GLN A CA 1
ATOM 3675 C C . GLN A 1 448 ? 38.928 2.270 -42.563 1.00 87.25 448 GLN A C 1
ATOM 3677 O O . GLN A 1 448 ? 39.138 2.405 -43.764 1.00 87.25 448 GLN A O 1
ATOM 3682 N N . TYR A 1 449 ? 38.563 3.302 -41.794 1.00 87.12 449 TYR A N 1
ATOM 3683 C CA . TYR A 1 449 ? 38.378 4.651 -42.342 1.00 87.12 449 TYR A CA 1
ATOM 3684 C C . TYR A 1 449 ? 39.637 5.222 -43.000 1.00 87.12 449 TYR A C 1
ATOM 3686 O O . TYR A 1 449 ? 39.528 5.858 -44.044 1.00 87.12 449 TYR A O 1
ATOM 3694 N N . LYS A 1 450 ? 40.828 4.979 -42.438 1.00 83.31 450 LYS A N 1
ATOM 3695 C CA . LYS A 1 450 ? 42.103 5.418 -43.041 1.00 83.31 450 LYS A CA 1
ATOM 3696 C C . LYS A 1 450 ? 42.418 4.690 -44.348 1.00 83.31 450 LYS A C 1
ATOM 3698 O O . LYS A 1 450 ? 43.021 5.273 -45.243 1.00 83.31 450 LYS A O 1
ATOM 3703 N N . ASN A 1 451 ? 42.035 3.419 -44.440 1.00 79.88 451 ASN A N 1
ATOM 3704 C CA . ASN A 1 451 ? 42.298 2.572 -45.603 1.00 79.88 451 ASN A CA 1
ATOM 3705 C C . ASN A 1 451 ? 41.272 2.760 -46.731 1.00 79.88 451 ASN A C 1
ATOM 3707 O O . ASN A 1 451 ? 41.524 2.341 -47.864 1.00 79.88 451 ASN A O 1
ATOM 3711 N N . MET A 1 452 ? 40.125 3.382 -46.449 1.00 78.31 452 MET A N 1
ATOM 3712 C CA . MET A 1 452 ? 39.130 3.709 -47.464 1.00 78.31 452 MET A CA 1
ATOM 3713 C C . MET A 1 452 ? 39.662 4.798 -48.395 1.00 78.31 452 MET A C 1
ATOM 3715 O O . MET A 1 452 ? 39.924 5.929 -47.989 1.00 78.31 452 MET A O 1
ATOM 3719 N N . ARG A 1 453 ? 39.782 4.465 -49.683 1.00 65.19 453 ARG A N 1
ATOM 3720 C CA . ARG A 1 453 ? 40.065 5.440 -50.740 1.00 65.19 453 ARG A CA 1
ATOM 3721 C C . ARG A 1 453 ? 38.789 6.203 -51.066 1.00 65.19 453 ARG A C 1
ATOM 3723 O O . ARG A 1 453 ? 38.058 5.862 -51.988 1.00 65.19 453 ARG A O 1
ATOM 3730 N N . ILE A 1 454 ? 38.492 7.209 -50.261 1.00 64.69 454 ILE A N 1
ATOM 3731 C CA . ILE A 1 454 ? 37.324 8.055 -50.473 1.00 64.69 454 ILE A CA 1
ATOM 3732 C C . ILE A 1 454 ? 37.694 9.107 -51.516 1.00 64.69 454 ILE A C 1
ATOM 3734 O O . ILE A 1 454 ? 38.407 10.065 -51.229 1.00 64.69 454 ILE A O 1
ATOM 3738 N N . HIS A 1 455 ? 37.233 8.908 -52.750 1.00 57.97 455 HIS A N 1
ATOM 3739 C CA . HIS A 1 455 ? 37.320 9.925 -53.793 1.00 57.97 455 HIS A CA 1
ATOM 3740 C C . HIS A 1 455 ? 36.204 10.954 -53.575 1.00 57.97 455 HIS A C 1
ATOM 3742 O O . HIS A 1 455 ? 35.163 10.911 -54.226 1.00 57.97 455 HIS A O 1
ATOM 3748 N N . CYS A 1 456 ? 36.406 11.849 -52.611 1.00 60.66 456 CYS A N 1
ATOM 3749 C CA . CYS A 1 456 ? 35.584 13.041 -52.460 1.00 60.66 456 CYS A CA 1
ATOM 3750 C C . CYS A 1 456 ? 36.026 14.099 -53.473 1.00 60.66 456 CYS A C 1
ATOM 3752 O O . CYS A 1 456 ? 37.222 14.350 -53.622 1.00 60.66 456 CYS A O 1
ATOM 3754 N N . GLN A 1 457 ? 35.075 14.754 -54.136 1.00 58.31 457 GLN A N 1
ATOM 3755 C CA . GLN A 1 457 ? 35.369 15.962 -54.898 1.00 58.31 457 GLN A CA 1
ATOM 3756 C C . GLN A 1 457 ? 35.053 17.210 -54.089 1.00 58.31 457 GLN A C 1
ATOM 3758 O O . GLN A 1 457 ? 34.029 17.289 -53.404 1.00 58.31 457 GLN A O 1
ATOM 3763 N N . TRP A 1 458 ? 35.943 18.194 -54.207 1.00 58.50 458 TRP A N 1
ATOM 3764 C CA . TRP A 1 458 ? 35.739 19.528 -53.674 1.00 58.50 458 TRP A CA 1
ATOM 3765 C C . TRP A 1 458 ? 34.675 20.248 -54.498 1.00 58.50 458 TRP A C 1
ATOM 3767 O O . TRP A 1 458 ? 34.883 20.573 -55.664 1.00 58.50 458 TRP A O 1
ATOM 3777 N N . ASN A 1 459 ? 33.533 20.522 -53.882 1.00 60.75 459 ASN A N 1
ATOM 3778 C CA . ASN A 1 459 ? 32.529 21.386 -54.471 1.00 60.75 459 ASN A CA 1
ATOM 3779 C C . ASN A 1 459 ? 32.889 22.846 -54.158 1.00 60.75 459 ASN A C 1
ATOM 3781 O O . ASN A 1 459 ? 32.770 23.290 -53.012 1.00 60.75 459 ASN A O 1
ATOM 3785 N N . GLU A 1 460 ? 33.312 23.587 -55.184 1.00 57.06 460 GLU A N 1
ATOM 3786 C CA . GLU A 1 460 ? 33.730 24.992 -55.082 1.00 57.06 460 GLU A CA 1
ATOM 3787 C C . GLU A 1 460 ? 32.615 25.928 -54.587 1.00 57.06 460 GLU A C 1
ATOM 3789 O O . GLU A 1 460 ? 32.901 26.903 -53.896 1.00 57.06 460 GLU A O 1
ATOM 3794 N N . LEU A 1 461 ? 31.343 25.618 -54.870 1.00 59.16 461 LEU A N 1
ATOM 3795 C CA . LEU A 1 461 ? 30.194 26.440 -54.467 1.00 59.16 461 LEU A CA 1
ATOM 3796 C C . LEU A 1 461 ? 29.831 26.265 -52.988 1.00 59.16 461 LEU A C 1
ATOM 3798 O O . LEU A 1 461 ? 29.358 27.206 -52.354 1.00 59.16 461 LEU A O 1
ATOM 3802 N N . SER A 1 462 ? 30.033 25.066 -52.435 1.00 58.53 462 SER A N 1
ATOM 3803 C CA . SER A 1 462 ? 29.742 24.768 -51.027 1.00 58.53 462 SER A CA 1
ATOM 3804 C C . SER A 1 462 ? 30.979 24.721 -50.128 1.00 58.53 462 SER A C 1
ATOM 3806 O O . SER A 1 462 ? 30.815 24.526 -48.926 1.00 58.53 462 SER A O 1
ATOM 3808 N N . ALA A 1 463 ? 32.185 24.868 -50.693 1.00 57.75 463 ALA A N 1
ATOM 3809 C CA . ALA A 1 463 ? 33.481 24.700 -50.025 1.00 57.75 463 ALA A CA 1
ATOM 3810 C C . ALA A 1 463 ? 33.584 23.385 -49.225 1.00 57.75 463 ALA A C 1
ATOM 3812 O O . ALA A 1 463 ? 34.020 23.369 -48.072 1.00 57.75 463 ALA A O 1
ATOM 3813 N N . LYS A 1 464 ? 33.078 22.289 -49.805 1.00 58.34 464 LYS A N 1
ATOM 3814 C CA . LYS A 1 464 ? 32.850 21.015 -49.104 1.00 58.34 464 LYS A CA 1
ATOM 3815 C C . LYS A 1 464 ? 33.119 19.817 -50.008 1.00 58.34 464 LYS A C 1
ATOM 3817 O O . LYS A 1 464 ? 32.810 19.852 -51.194 1.00 58.34 464 LYS A O 1
ATOM 3822 N N . GLU A 1 465 ? 33.645 18.751 -49.417 1.00 61.19 465 GLU A N 1
ATOM 3823 C CA . GLU A 1 465 ? 33.893 17.462 -50.066 1.00 61.19 465 GLU A CA 1
ATOM 3824 C C . GLU A 1 465 ? 32.623 16.590 -50.126 1.00 61.19 465 GLU A C 1
ATOM 3826 O O . GLU A 1 465 ? 31.972 16.371 -49.101 1.00 61.19 465 GLU A O 1
ATOM 3831 N N . SER A 1 466 ? 32.265 16.080 -51.312 1.00 61.62 466 SER A N 1
ATOM 3832 C CA . SER A 1 466 ? 31.096 15.199 -51.523 1.00 61.62 466 SER A CA 1
ATOM 3833 C C . SER A 1 466 ? 31.387 14.040 -52.494 1.00 61.62 466 SER A C 1
ATOM 3835 O O . SER A 1 466 ? 32.315 14.118 -53.297 1.00 61.62 466 SER A O 1
ATOM 3837 N N . PHE A 1 467 ? 30.597 12.959 -52.427 1.00 64.94 467 PHE A N 1
ATOM 3838 C CA . PHE A 1 467 ? 30.767 11.709 -53.201 1.00 64.94 467 PHE A CA 1
ATOM 3839 C C . PHE A 1 467 ? 30.371 11.781 -54.695 1.00 64.94 467 PHE A C 1
ATOM 3841 O O . PHE A 1 467 ? 30.128 10.745 -55.311 1.00 64.94 467 PHE A O 1
ATOM 3848 N N . SER A 1 468 ? 30.262 12.973 -55.283 1.00 57.62 468 SER A N 1
ATOM 3849 C CA . SER A 1 468 ? 29.450 13.219 -56.488 1.00 57.62 468 SER A CA 1
ATOM 3850 C C . SER A 1 468 ? 29.849 12.467 -57.767 1.00 57.62 468 SER A C 1
ATOM 3852 O O . SER A 1 468 ? 28.990 12.297 -58.629 1.00 57.62 468 SER A O 1
ATOM 3854 N N . ASP A 1 469 ? 31.088 11.977 -57.886 1.00 61.00 469 ASP A N 1
ATOM 3855 C CA . ASP A 1 469 ? 31.649 11.524 -59.173 1.00 61.00 469 ASP A CA 1
ATOM 3856 C C . ASP A 1 469 ? 32.094 10.046 -59.196 1.00 61.00 469 ASP A C 1
ATOM 3858 O O . ASP A 1 469 ? 32.562 9.543 -60.217 1.00 61.00 469 ASP A O 1
ATOM 3862 N N . MET A 1 470 ? 31.960 9.319 -58.082 1.00 72.69 470 MET A N 1
ATOM 3863 C CA . MET A 1 470 ? 32.266 7.881 -58.009 1.00 72.69 470 MET A CA 1
ATOM 3864 C C . MET A 1 470 ? 31.041 7.064 -58.430 1.00 72.69 470 MET A C 1
ATOM 3866 O O . MET A 1 470 ? 29.957 7.365 -57.954 1.00 72.69 470 MET A O 1
ATOM 3870 N N . GLU A 1 471 ? 31.175 6.005 -59.240 1.00 82.56 471 GLU A N 1
ATOM 3871 C CA . GLU A 1 471 ? 30.054 5.088 -59.527 1.00 82.56 471 GLU A CA 1
ATOM 3872 C C . GLU A 1 471 ? 29.573 4.342 -58.265 1.00 82.56 471 GLU A C 1
ATOM 3874 O O . GLU A 1 471 ? 30.386 3.924 -57.437 1.00 82.56 471 GLU A O 1
ATOM 3879 N N . GLU A 1 472 ? 28.262 4.081 -58.141 1.00 84.31 472 GLU A N 1
ATOM 3880 C CA . GLU A 1 472 ? 27.674 3.385 -56.975 1.00 84.31 472 GLU A CA 1
ATOM 3881 C C . GLU A 1 472 ? 28.308 1.998 -56.750 1.00 84.31 472 GLU A C 1
ATOM 3883 O O . GLU A 1 472 ? 28.524 1.586 -55.610 1.00 84.31 472 GLU A O 1
ATOM 3888 N N . SER A 1 473 ? 28.665 1.301 -57.834 1.00 85.31 473 SER A N 1
ATOM 3889 C CA . SER A 1 473 ? 29.391 0.021 -57.828 1.00 85.31 473 SER A CA 1
ATOM 3890 C C . SER A 1 473 ? 30.760 0.134 -57.142 1.00 85.31 473 SER A C 1
ATOM 3892 O O . SER A 1 473 ? 31.137 -0.713 -56.331 1.00 85.31 473 SER A O 1
ATOM 3894 N N . THR A 1 474 ? 31.480 1.218 -57.428 1.00 84.06 474 THR A N 1
ATOM 3895 C CA . THR A 1 474 ? 32.804 1.510 -56.879 1.00 84.06 474 THR A CA 1
ATOM 3896 C C . THR A 1 474 ? 32.696 1.921 -55.414 1.00 84.06 474 THR A C 1
ATOM 3898 O O . THR A 1 474 ? 33.460 1.422 -54.588 1.00 84.06 474 THR A O 1
ATOM 3901 N N . PHE A 1 475 ? 31.702 2.742 -55.060 1.00 84.19 475 PHE A N 1
ATOM 3902 C CA . PHE A 1 475 ? 31.412 3.103 -53.668 1.00 84.19 475 PHE A CA 1
ATOM 3903 C C . PHE A 1 475 ? 31.047 1.876 -52.824 1.00 84.19 475 PHE A C 1
ATOM 3905 O O . PHE A 1 475 ? 31.550 1.691 -51.711 1.00 84.19 475 PHE A O 1
ATOM 3912 N N . ALA A 1 476 ? 30.215 0.985 -53.369 1.00 86.56 476 ALA A N 1
ATOM 3913 C CA . ALA A 1 476 ? 29.849 -0.254 -52.701 1.00 86.56 476 ALA A CA 1
ATOM 3914 C C . ALA A 1 476 ? 31.080 -1.134 -52.418 1.00 86.56 476 ALA A C 1
ATOM 3916 O O . ALA A 1 476 ? 31.249 -1.592 -51.286 1.00 86.56 476 ALA A O 1
ATOM 3917 N N . ALA A 1 477 ? 31.965 -1.308 -53.402 1.00 86.06 477 ALA A N 1
ATOM 3918 C CA . ALA A 1 477 ? 33.170 -2.122 -53.258 1.00 86.06 477 ALA A CA 1
ATOM 3919 C C . ALA A 1 477 ? 34.223 -1.495 -52.321 1.00 86.06 477 ALA A C 1
ATOM 3921 O O . ALA A 1 477 ? 34.849 -2.202 -51.533 1.00 86.06 477 ALA A O 1
ATOM 3922 N N . GLN A 1 478 ? 34.433 -0.174 -52.386 1.00 84.50 478 GLN A N 1
ATOM 3923 C CA . GLN A 1 478 ? 35.520 0.503 -51.663 1.00 84.50 478 GLN A CA 1
ATOM 3924 C C . GLN A 1 478 ? 35.140 0.980 -50.254 1.00 84.50 478 GLN A C 1
ATOM 3926 O O . GLN A 1 478 ? 36.027 1.135 -49.415 1.00 84.50 478 GLN A O 1
ATOM 3931 N N . THR A 1 479 ? 33.852 1.197 -49.970 1.00 84.25 479 THR A N 1
ATOM 3932 C CA . THR A 1 479 ? 33.386 1.744 -48.682 1.00 84.25 479 THR A CA 1
ATOM 3933 C C . THR A 1 479 ? 32.442 0.791 -47.954 1.00 84.25 479 THR A C 1
ATOM 3935 O O . THR A 1 479 ? 32.660 0.490 -46.780 1.00 84.25 479 THR A O 1
ATOM 3938 N N . ILE A 1 480 ? 31.410 0.270 -48.627 1.00 89.06 480 ILE A N 1
ATOM 3939 C CA . ILE A 1 480 ? 30.393 -0.567 -47.969 1.00 89.06 480 ILE A CA 1
ATOM 3940 C C . ILE A 1 480 ? 30.956 -1.949 -47.621 1.00 89.06 480 ILE A C 1
ATOM 3942 O O . ILE A 1 480 ? 30.860 -2.367 -46.470 1.00 89.06 480 ILE A O 1
ATOM 3946 N N . GLU A 1 481 ? 31.547 -2.670 -48.576 1.00 90.75 481 GLU A N 1
ATOM 3947 C CA . GLU A 1 481 ? 32.038 -4.038 -48.348 1.00 90.75 481 GLU A CA 1
ATOM 3948 C C . GLU A 1 481 ? 33.054 -4.164 -47.195 1.00 90.75 481 GLU A C 1
ATOM 3950 O O . GLU A 1 481 ? 32.888 -5.080 -46.379 1.00 90.75 481 GLU A O 1
ATOM 3955 N N . PRO A 1 482 ? 34.060 -3.274 -47.047 1.00 90.31 482 PRO A N 1
ATOM 3956 C CA . PRO A 1 482 ? 34.961 -3.296 -45.893 1.00 90.31 482 PRO A CA 1
ATOM 3957 C C . PRO A 1 482 ? 34.228 -3.128 -44.555 1.00 90.31 482 PRO A C 1
ATOM 3959 O O . PRO A 1 482 ? 34.500 -3.865 -43.607 1.00 90.31 482 PRO A O 1
ATOM 3962 N N . LEU A 1 483 ? 33.244 -2.222 -44.487 1.00 90.81 483 LEU A N 1
ATOM 3963 C CA . LEU A 1 483 ? 32.426 -2.021 -43.286 1.00 90.81 483 LEU A CA 1
ATOM 3964 C C . LEU A 1 483 ? 31.536 -3.229 -42.981 1.00 90.81 483 LEU A C 1
ATOM 3966 O O . LEU A 1 483 ? 31.370 -3.586 -41.817 1.00 90.81 483 LEU A O 1
ATOM 3970 N N . MET A 1 484 ? 30.992 -3.895 -44.004 1.00 93.25 484 MET A N 1
ATOM 3971 C CA . MET A 1 484 ? 30.199 -5.112 -43.804 1.00 93.25 484 MET A CA 1
ATOM 3972 C C . MET A 1 484 ? 31.065 -6.252 -43.260 1.00 93.25 484 MET A C 1
ATOM 3974 O O . MET A 1 484 ? 30.641 -6.959 -42.349 1.00 93.25 484 MET A O 1
ATOM 3978 N N . LYS A 1 485 ? 32.299 -6.403 -43.764 1.00 91.19 485 LYS A N 1
ATOM 3979 C CA . LYS A 1 485 ? 33.273 -7.370 -43.229 1.00 91.19 485 LYS A CA 1
ATOM 3980 C C . LYS A 1 485 ? 33.632 -7.068 -41.775 1.00 91.19 485 LYS A C 1
ATOM 3982 O O . LYS A 1 485 ? 33.771 -7.999 -40.986 1.00 91.19 485 LYS A O 1
ATOM 3987 N N . LEU A 1 486 ? 33.749 -5.787 -41.417 1.00 91.31 486 LEU A N 1
ATOM 3988 C CA . LEU A 1 486 ? 33.981 -5.369 -40.036 1.00 91.31 486 LEU A CA 1
ATOM 3989 C C . LEU A 1 486 ? 32.782 -5.696 -39.134 1.00 91.31 486 LEU A C 1
ATOM 3991 O O . LEU A 1 486 ? 32.981 -6.177 -38.023 1.00 91.31 486 LEU A O 1
ATOM 3995 N N . LEU A 1 487 ? 31.552 -5.513 -39.620 1.00 91.50 487 LEU A N 1
ATOM 3996 C CA . LEU A 1 487 ? 30.301 -5.908 -38.959 1.00 91.50 487 LEU A CA 1
ATOM 3997 C C . LEU A 1 487 ? 30.062 -7.428 -39.007 1.00 91.50 487 LEU A C 1
ATOM 3999 O O . LEU A 1 487 ? 28.987 -7.893 -39.378 1.00 91.50 487 LEU A O 1
ATOM 4003 N N . SER A 1 488 ? 31.067 -8.225 -38.653 1.00 92.62 488 SER A N 1
ATOM 4004 C CA . SER A 1 488 ? 30.960 -9.678 -38.530 1.00 92.62 488 SER A CA 1
ATOM 4005 C C . SER A 1 488 ? 30.584 -10.089 -37.104 1.00 92.62 488 SER A C 1
ATOM 4007 O O . SER A 1 488 ? 30.804 -9.356 -36.141 1.00 92.62 488 SER A O 1
ATOM 4009 N N . GLN A 1 489 ? 30.064 -11.308 -36.950 1.00 91.56 489 GLN A N 1
ATOM 4010 C CA . GLN A 1 489 ? 29.685 -11.872 -35.647 1.00 91.56 489 GLN A CA 1
ATOM 4011 C C . GLN A 1 489 ? 30.816 -11.855 -34.597 1.00 91.56 489 GLN A C 1
ATOM 4013 O O . GLN A 1 489 ? 30.540 -11.806 -33.400 1.00 91.56 489 GLN A O 1
ATOM 4018 N N . GLU A 1 490 ? 32.078 -11.900 -35.032 1.00 91.50 490 GLU A N 1
ATOM 4019 C CA . GLU A 1 490 ? 33.260 -11.947 -34.162 1.00 91.50 490 GLU A CA 1
ATOM 4020 C C . GLU A 1 490 ? 33.538 -10.579 -33.522 1.00 91.50 490 GLU A C 1
ATOM 4022 O O . GLU A 1 490 ? 33.877 -10.490 -32.334 1.00 91.50 490 GLU A O 1
ATOM 4027 N N . ASN A 1 491 ? 33.276 -9.514 -34.282 1.00 91.50 491 ASN A N 1
ATOM 4028 C CA . ASN A 1 491 ? 33.563 -8.130 -33.919 1.00 91.50 491 ASN A CA 1
ATOM 4029 C C . ASN A 1 491 ? 32.429 -7.450 -33.133 1.00 91.50 491 ASN A C 1
ATOM 4031 O O . ASN A 1 491 ? 32.632 -6.364 -32.588 1.00 91.50 491 ASN A O 1
ATOM 4035 N N . LEU A 1 492 ? 31.247 -8.070 -33.034 1.00 90.94 492 LEU A N 1
ATOM 4036 C CA . LEU A 1 492 ? 30.112 -7.525 -32.281 1.00 90.94 492 LEU A CA 1
ATOM 4037 C C . LEU A 1 492 ? 30.257 -7.719 -30.767 1.00 90.94 492 LEU A C 1
ATOM 4039 O O . LEU A 1 492 ? 30.598 -8.816 -30.301 1.00 90.94 492 LEU A O 1
ATOM 4043 N N . LYS A 1 493 ? 29.930 -6.669 -30.000 1.00 89.25 493 LYS A N 1
ATOM 4044 C CA . LYS A 1 493 ? 29.803 -6.709 -28.535 1.00 89.25 493 LYS A CA 1
ATOM 4045 C C . LYS A 1 493 ? 28.738 -7.719 -28.118 1.00 89.25 493 LYS A C 1
ATOM 4047 O O . LYS A 1 493 ? 27.829 -8.048 -28.881 1.00 89.25 493 LYS A O 1
ATOM 4052 N N . ASP A 1 494 ? 28.846 -8.194 -26.885 1.00 82.00 494 ASP A N 1
ATOM 4053 C CA . ASP A 1 494 ? 27.688 -8.757 -26.201 1.00 82.00 494 ASP A CA 1
ATOM 4054 C C . ASP A 1 494 ? 26.760 -7.581 -25.906 1.00 82.00 494 ASP A C 1
ATOM 4056 O O . ASP A 1 494 ? 27.085 -6.707 -25.104 1.00 82.00 494 ASP A O 1
ATOM 4060 N N . GLY A 1 495 ? 25.693 -7.464 -26.693 1.00 71.75 495 GLY A N 1
ATOM 4061 C CA . GLY A 1 495 ? 24.796 -6.330 -26.565 1.00 71.75 495 GLY A CA 1
ATOM 4062 C C . GLY A 1 495 ? 23.981 -6.440 -25.289 1.00 71.75 495 GLY A C 1
ATOM 4063 O O . GLY A 1 495 ? 23.499 -7.514 -24.930 1.00 71.75 495 GLY A O 1
ATOM 4064 N N . ASP A 1 496 ? 23.815 -5.309 -24.619 1.00 79.62 496 ASP A N 1
ATOM 4065 C CA . ASP A 1 496 ? 22.800 -5.163 -23.591 1.00 79.62 496 ASP A CA 1
ATOM 4066 C C . ASP A 1 496 ? 21.525 -4.575 -24.205 1.00 79.62 496 ASP A C 1
ATOM 4068 O O . ASP A 1 496 ? 21.553 -3.889 -25.233 1.00 79.62 496 ASP A O 1
ATOM 4072 N N . GLY A 1 497 ? 20.379 -4.858 -23.578 1.00 88.44 497 GLY A N 1
ATOM 4073 C CA . GLY A 1 497 ? 19.083 -4.404 -24.083 1.00 88.44 497 GLY A CA 1
ATOM 4074 C C . GLY A 1 497 ? 19.029 -2.887 -24.305 1.00 88.44 497 GLY A C 1
ATOM 4075 O O . GLY A 1 497 ? 18.429 -2.427 -25.269 1.00 88.44 497 GLY A O 1
ATOM 4076 N N . PHE A 1 498 ? 19.730 -2.109 -23.479 1.00 92.56 498 PHE A N 1
ATOM 4077 C CA . PHE A 1 498 ? 19.818 -0.658 -23.623 1.00 92.56 498 PHE A CA 1
ATOM 4078 C C . PHE A 1 498 ? 20.636 -0.205 -24.839 1.00 92.56 498 PHE A C 1
ATOM 4080 O O . PHE A 1 498 ? 20.286 0.783 -25.475 1.00 92.56 498 PHE A O 1
ATOM 4087 N N . GLY A 1 499 ? 21.726 -0.895 -25.170 1.00 91.81 499 GLY A N 1
ATOM 4088 C CA . GLY A 1 499 ? 22.593 -0.571 -26.300 1.00 91.81 499 GLY A CA 1
ATOM 4089 C C . GLY A 1 499 ? 21.913 -0.880 -27.625 1.00 91.81 499 GLY A C 1
ATOM 4090 O O . GLY A 1 499 ? 21.982 -0.090 -28.557 1.00 91.81 499 GLY A O 1
ATOM 4091 N N . PHE A 1 500 ? 21.168 -1.979 -27.704 1.00 92.69 500 PHE A N 1
ATOM 4092 C CA . PHE A 1 500 ? 20.360 -2.259 -28.891 1.00 92.69 500 PHE A CA 1
ATOM 4093 C C . PHE A 1 500 ? 19.254 -1.224 -29.111 1.00 92.69 500 PHE A C 1
ATOM 4095 O O . PHE A 1 500 ? 18.996 -0.853 -30.255 1.00 92.69 500 PHE A O 1
ATOM 4102 N N . PHE A 1 501 ? 18.639 -0.723 -28.039 1.00 94.88 501 PHE A N 1
ATOM 4103 C CA . PHE A 1 501 ? 17.659 0.354 -28.146 1.00 94.88 501 PHE A CA 1
ATOM 4104 C C . PHE A 1 501 ? 18.307 1.679 -28.582 1.00 94.88 501 PHE A C 1
ATOM 4106 O O . PHE A 1 501 ? 17.789 2.343 -29.477 1.00 94.88 501 PHE A O 1
ATOM 4113 N N . ASP A 1 502 ? 19.477 2.018 -28.030 1.00 94.38 502 ASP A N 1
ATOM 4114 C CA . ASP A 1 502 ? 20.284 3.175 -28.448 1.00 94.38 502 ASP A CA 1
ATOM 4115 C C . ASP A 1 502 ? 20.634 3.104 -29.949 1.00 94.38 502 ASP A C 1
ATOM 4117 O O . ASP A 1 502 ? 20.374 4.038 -30.711 1.00 94.38 502 ASP A O 1
ATOM 4121 N N . PHE A 1 503 ? 21.096 1.937 -30.420 1.00 94.56 503 PHE A N 1
ATOM 4122 C CA . PHE A 1 503 ? 21.351 1.705 -31.843 1.00 94.56 503 PHE A CA 1
ATOM 4123 C C . PHE A 1 503 ? 20.086 1.906 -32.685 1.00 94.56 503 PHE A C 1
ATOM 4125 O O . PHE A 1 503 ? 20.128 2.608 -33.696 1.00 94.56 503 PHE A O 1
ATOM 4132 N N . ALA A 1 504 ? 18.959 1.309 -32.280 1.00 95.50 504 ALA A N 1
ATOM 4133 C CA . ALA A 1 504 ? 17.689 1.429 -32.992 1.00 95.50 504 ALA A CA 1
ATOM 4134 C C . ALA A 1 504 ? 17.241 2.894 -33.100 1.00 95.50 504 ALA A C 1
ATOM 4136 O O . ALA A 1 504 ? 16.844 3.340 -34.177 1.00 95.50 504 ALA A O 1
ATOM 4137 N N . MET A 1 505 ? 17.365 3.658 -32.010 1.00 94.38 505 MET A N 1
ATOM 4138 C CA . MET A 1 505 ? 16.999 5.070 -31.963 1.00 94.38 505 MET A CA 1
ATOM 4139 C C . MET A 1 505 ? 17.850 5.906 -32.921 1.00 94.38 505 MET A C 1
ATOM 4141 O O . MET A 1 505 ? 17.298 6.634 -33.752 1.00 94.38 505 MET A O 1
ATOM 4145 N N . LYS A 1 506 ? 19.180 5.763 -32.864 1.00 93.75 506 LYS A N 1
ATOM 4146 C CA . LYS A 1 506 ? 20.107 6.522 -33.720 1.00 93.75 506 LYS A CA 1
ATOM 4147 C C . LYS A 1 506 ? 20.001 6.129 -35.188 1.00 93.75 506 LYS A C 1
ATOM 4149 O O . LYS A 1 506 ? 19.928 7.006 -36.050 1.00 93.75 506 LYS A O 1
ATOM 4154 N N . TYR A 1 507 ? 19.899 4.832 -35.486 1.00 94.75 507 TYR A N 1
ATOM 4155 C CA . TYR A 1 507 ? 19.660 4.347 -36.847 1.00 94.75 507 TYR A CA 1
ATOM 4156 C C . TYR A 1 507 ? 18.367 4.936 -37.420 1.00 94.75 507 TYR A C 1
ATOM 4158 O O . TYR A 1 507 ? 18.371 5.488 -38.524 1.00 94.75 507 TYR A O 1
ATOM 4166 N N . ARG A 1 508 ? 17.260 4.845 -36.673 1.00 94.12 508 ARG A N 1
ATOM 4167 C CA . ARG A 1 508 ? 15.948 5.316 -37.124 1.00 94.12 508 ARG A CA 1
ATOM 4168 C C . ARG A 1 508 ? 15.951 6.823 -37.354 1.00 94.12 508 ARG A C 1
ATOM 4170 O O . ARG A 1 508 ? 15.455 7.275 -38.387 1.00 94.12 508 ARG A O 1
ATOM 4177 N N . PHE A 1 509 ? 16.554 7.585 -36.443 1.00 92.56 509 PHE A N 1
ATOM 4178 C CA . PHE A 1 509 ? 16.706 9.031 -36.576 1.00 92.56 509 PHE A CA 1
ATOM 4179 C C . PHE A 1 509 ? 17.505 9.415 -37.820 1.00 92.56 509 PHE A C 1
ATOM 4181 O O . PHE A 1 509 ? 17.032 10.207 -38.641 1.00 92.56 509 PHE A O 1
ATOM 4188 N N . TRP A 1 510 ? 18.682 8.813 -38.006 1.00 90.94 510 TRP A N 1
ATOM 4189 C CA . TRP A 1 510 ? 19.539 9.114 -39.148 1.00 90.94 510 TRP A CA 1
ATOM 4190 C C . TRP A 1 510 ? 18.860 8.733 -40.471 1.00 90.94 510 TRP A C 1
ATOM 4192 O O . TRP A 1 510 ? 18.792 9.537 -41.404 1.00 90.94 510 TRP A O 1
ATOM 4202 N N . SER A 1 511 ? 18.247 7.548 -40.522 1.00 90.88 511 SER A N 1
ATOM 4203 C CA . SER A 1 511 ? 17.519 7.043 -41.688 1.00 90.88 511 SER A CA 1
ATOM 4204 C C . SER A 1 511 ? 16.333 7.931 -42.094 1.00 90.88 511 SER A C 1
ATOM 4206 O O . SER A 1 511 ? 16.123 8.189 -43.282 1.00 90.88 511 SER A O 1
ATOM 4208 N N . GLU A 1 512 ? 15.539 8.425 -41.140 1.00 89.62 512 GLU A N 1
ATOM 4209 C CA . GLU A 1 512 ? 14.384 9.286 -41.438 1.00 89.62 512 GLU A CA 1
ATOM 4210 C C . GLU A 1 512 ? 14.777 10.715 -41.806 1.00 89.62 512 GLU A C 1
ATOM 4212 O O . GLU A 1 512 ? 14.138 11.312 -42.681 1.00 89.62 512 GLU A O 1
ATOM 4217 N N . THR A 1 513 ? 15.857 11.221 -41.209 1.00 87.25 513 THR A N 1
ATOM 4218 C CA . THR A 1 513 ? 16.440 12.524 -41.549 1.00 87.25 513 THR A CA 1
ATOM 4219 C C . THR A 1 513 ? 16.914 12.536 -43.002 1.00 87.25 513 THR A C 1
ATOM 4221 O O . THR A 1 513 ? 16.572 13.445 -43.759 1.00 87.25 513 THR A O 1
ATOM 4224 N N . LEU A 1 514 ? 17.600 11.476 -43.447 1.00 85.31 514 LEU A N 1
ATOM 4225 C CA . LEU A 1 514 ? 18.022 11.320 -44.847 1.00 85.31 514 LEU A CA 1
ATOM 4226 C C . LEU A 1 514 ? 16.840 11.240 -45.823 1.00 85.31 514 LEU A C 1
ATOM 4228 O O . LEU A 1 514 ? 16.938 11.694 -46.960 1.00 85.31 514 LEU A O 1
ATOM 4232 N N . ARG A 1 515 ? 15.706 10.685 -45.385 1.00 82.00 515 ARG A N 1
ATOM 4233 C CA . ARG A 1 515 ? 14.489 10.541 -46.202 1.00 82.00 515 ARG A CA 1
ATOM 4234 C C . ARG A 1 515 ? 13.557 11.749 -46.146 1.00 82.00 515 ARG A C 1
ATOM 4236 O O . ARG A 1 515 ? 12.505 11.700 -46.781 1.00 82.00 515 ARG A O 1
ATOM 4243 N N . ARG A 1 516 ? 13.899 12.792 -45.377 1.00 76.44 516 ARG A N 1
ATOM 4244 C CA . ARG A 1 516 ? 13.043 13.964 -45.105 1.00 76.44 516 ARG A CA 1
ATOM 4245 C C . ARG A 1 516 ? 11.644 13.585 -44.595 1.00 76.44 516 ARG A C 1
ATOM 4247 O O . ARG A 1 516 ? 10.672 14.284 -44.859 1.00 76.44 516 ARG A O 1
ATOM 4254 N N . ARG A 1 517 ? 11.532 12.452 -43.890 1.00 66.81 517 ARG A N 1
ATOM 4255 C CA . ARG A 1 517 ? 10.254 11.941 -43.351 1.00 66.81 517 ARG A CA 1
ATOM 4256 C C . ARG A 1 517 ? 9.905 12.524 -41.986 1.00 66.81 517 ARG A C 1
ATOM 4258 O O . ARG A 1 517 ? 8.773 12.372 -41.540 1.00 66.81 517 ARG A O 1
ATOM 4265 N N . THR A 1 518 ? 10.868 13.190 -41.360 1.00 67.56 518 THR A N 1
ATOM 4266 C CA . THR A 1 518 ? 10.781 13.651 -39.980 1.00 67.56 518 THR A CA 1
ATOM 4267 C C . THR A 1 518 ? 11.335 15.061 -39.884 1.00 67.56 518 THR A C 1
ATOM 4269 O O . THR A 1 518 ? 12.387 15.365 -40.448 1.00 67.56 518 THR A O 1
ATOM 4272 N N . GLN A 1 519 ? 10.611 15.932 -39.185 1.00 74.62 519 GLN A N 1
ATOM 4273 C CA . GLN A 1 519 ? 11.096 17.264 -38.846 1.00 74.62 519 GLN A CA 1
ATOM 4274 C C . GLN A 1 519 ? 12.079 17.128 -37.680 1.00 74.62 519 GLN A C 1
ATOM 4276 O O . GLN A 1 519 ? 11.681 16.798 -36.561 1.00 74.62 519 GLN A O 1
ATOM 4281 N N . VAL A 1 520 ? 13.363 17.339 -37.975 1.00 79.25 520 VAL A N 1
ATOM 4282 C CA . VAL A 1 520 ? 14.490 17.148 -37.046 1.00 79.25 520 VAL A CA 1
ATOM 4283 C C . VAL A 1 520 ? 14.253 17.885 -35.725 1.00 79.25 520 VAL A C 1
ATOM 4285 O O . VAL A 1 520 ? 14.400 17.282 -34.663 1.00 79.25 520 VAL A O 1
ATOM 4288 N N . ASP A 1 521 ? 13.741 19.116 -35.803 1.00 80.81 521 ASP A N 1
ATOM 4289 C CA . ASP A 1 521 ? 13.472 20.005 -34.665 1.00 80.81 521 ASP A CA 1
ATOM 4290 C C . ASP A 1 521 ? 12.550 19.395 -33.594 1.00 80.81 521 ASP A C 1
ATOM 4292 O O . ASP A 1 521 ? 12.626 19.760 -32.421 1.00 80.81 521 ASP A O 1
ATOM 4296 N N . PHE A 1 522 ? 11.688 18.443 -33.967 1.00 84.00 522 PHE A N 1
ATOM 4297 C CA . PHE A 1 522 ? 10.762 17.801 -33.032 1.00 84.00 522 PHE A CA 1
ATOM 4298 C C . PHE A 1 522 ? 11.312 16.518 -32.405 1.00 84.00 522 PHE A C 1
ATOM 4300 O O . PHE A 1 522 ? 10.853 16.146 -31.325 1.00 84.00 522 PHE A O 1
ATOM 4307 N N . ILE A 1 523 ? 12.270 15.834 -33.040 1.00 88.94 523 ILE A N 1
ATOM 4308 C CA . ILE A 1 523 ? 12.798 14.541 -32.564 1.00 88.94 523 ILE A CA 1
ATOM 4309 C C . ILE A 1 523 ? 14.169 14.686 -31.901 1.00 88.94 523 ILE A C 1
ATOM 4311 O O . ILE A 1 523 ? 14.438 14.009 -30.913 1.00 88.94 523 ILE A O 1
ATOM 4315 N N . GLU A 1 524 ? 15.020 15.601 -32.360 1.00 89.00 524 GLU A N 1
ATOM 4316 C CA . GLU A 1 524 ? 16.340 15.823 -31.759 1.00 89.00 524 GLU A CA 1
ATOM 4317 C C . GLU A 1 524 ? 16.284 16.101 -30.237 1.00 89.00 524 GLU A C 1
ATOM 4319 O O . GLU A 1 524 ? 17.081 15.511 -29.499 1.00 89.00 524 GLU A O 1
ATOM 4324 N N . PRO A 1 525 ? 15.323 16.891 -29.700 1.00 90.81 525 PRO A N 1
ATOM 4325 C CA . PRO A 1 525 ? 15.207 17.088 -28.254 1.00 90.81 525 PRO A CA 1
ATOM 4326 C C . PRO A 1 525 ? 14.938 15.793 -27.477 1.00 90.81 525 PRO A C 1
ATOM 4328 O O . PRO A 1 525 ? 15.406 15.645 -26.350 1.00 90.81 525 PRO A O 1
ATOM 4331 N N . MET A 1 526 ? 14.192 14.855 -28.067 1.00 90.94 526 MET A N 1
ATOM 4332 C CA . MET A 1 526 ? 13.921 13.548 -27.467 1.00 90.94 526 MET A CA 1
ATOM 4333 C C . MET A 1 526 ? 15.201 12.726 -27.339 1.00 90.94 526 MET A C 1
ATOM 4335 O O . MET A 1 526 ? 15.472 12.173 -26.275 1.00 90.94 526 MET A O 1
ATOM 4339 N N . ILE A 1 527 ? 15.992 12.673 -28.411 1.00 91.06 527 ILE A N 1
A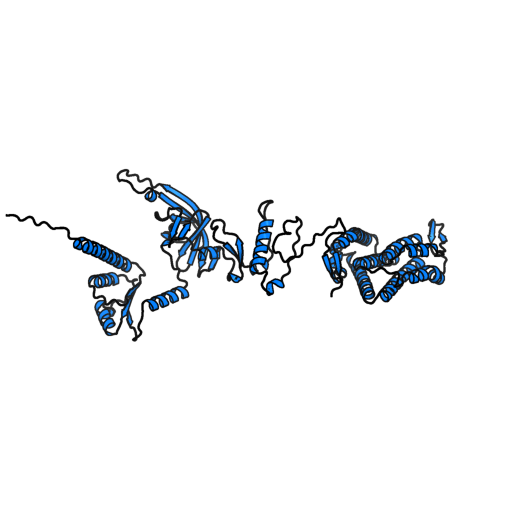TOM 4340 C CA . ILE A 1 527 ? 17.239 11.902 -28.455 1.00 91.06 527 ILE A CA 1
ATOM 4341 C C . ILE A 1 527 ? 18.226 12.450 -27.428 1.00 91.06 527 ILE A C 1
ATOM 4343 O O . ILE A 1 527 ? 18.748 11.687 -26.623 1.00 91.06 527 ILE A O 1
ATOM 4347 N N . LYS A 1 528 ? 18.382 13.777 -27.348 1.00 91.81 528 LYS A N 1
ATOM 4348 C CA . LYS A 1 528 ? 19.238 14.409 -26.330 1.00 91.81 528 LYS A CA 1
ATOM 4349 C C . LYS A 1 528 ? 18.807 14.069 -24.901 1.00 91.81 528 LYS A C 1
ATOM 4351 O O . LYS A 1 528 ? 19.658 13.840 -24.042 1.00 91.81 528 LYS A O 1
ATOM 4356 N N . ARG A 1 529 ? 17.496 14.011 -24.621 1.00 93.06 529 ARG A N 1
ATOM 4357 C CA . ARG A 1 529 ? 16.988 13.577 -23.304 1.00 93.06 529 ARG A CA 1
ATOM 4358 C C . ARG A 1 529 ? 17.307 12.111 -23.032 1.00 93.06 529 ARG A C 1
ATOM 4360 O O . ARG A 1 529 ? 17.738 11.799 -21.923 1.00 93.06 529 ARG A O 1
ATOM 4367 N N . PHE A 1 530 ? 17.128 11.236 -24.020 1.00 93.00 530 PHE A N 1
ATOM 4368 C CA . PHE A 1 530 ? 17.496 9.826 -23.909 1.00 93.00 530 PHE A CA 1
ATOM 4369 C C . PHE A 1 530 ? 18.992 9.662 -23.609 1.00 93.00 530 PHE A C 1
ATOM 4371 O O . PHE A 1 530 ? 19.345 9.029 -22.618 1.00 93.00 530 PHE A O 1
ATOM 4378 N N . GLU A 1 531 ? 19.869 10.298 -24.386 1.00 91.69 531 GLU A N 1
ATOM 4379 C CA . GLU A 1 531 ? 21.325 10.225 -24.208 1.00 91.69 531 GLU A CA 1
ATOM 4380 C C . GLU A 1 531 ? 21.775 10.745 -22.844 1.00 91.69 531 GLU A C 1
ATOM 4382 O O . GLU A 1 531 ? 22.598 10.118 -22.176 1.00 91.69 531 GLU A O 1
ATOM 4387 N N . ALA A 1 532 ? 21.189 11.855 -22.386 1.00 92.69 532 ALA A N 1
ATOM 4388 C CA . ALA A 1 532 ? 21.464 12.393 -21.060 1.00 92.69 532 ALA A CA 1
ATOM 4389 C C . ALA A 1 532 ? 21.018 11.437 -19.939 1.00 92.69 532 ALA A C 1
ATOM 4391 O O . ALA A 1 532 ? 21.653 11.380 -18.886 1.00 92.69 532 ALA A O 1
ATOM 4392 N N . ARG A 1 533 ? 19.931 10.678 -20.143 1.00 92.69 533 ARG A N 1
ATOM 4393 C CA . ARG A 1 533 ? 19.344 9.779 -19.134 1.00 92.69 533 ARG A CA 1
ATOM 4394 C C . ARG A 1 533 ? 19.936 8.374 -19.141 1.00 92.69 533 ARG A C 1
ATOM 4396 O O . ARG A 1 533 ? 19.996 7.741 -18.086 1.00 92.69 533 ARG A O 1
ATOM 4403 N N . LEU A 1 534 ? 20.417 7.898 -20.286 1.00 91.62 534 LEU A N 1
ATOM 4404 C CA . LEU A 1 534 ? 20.908 6.536 -20.486 1.00 91.62 534 LEU A CA 1
ATOM 4405 C C . LEU A 1 534 ? 21.981 6.105 -19.461 1.00 91.62 534 LEU A C 1
ATOM 4407 O O . LEU A 1 534 ? 21.852 5.006 -18.913 1.00 91.62 534 LEU A O 1
ATOM 4411 N N . PRO A 1 535 ? 22.993 6.928 -19.107 1.00 91.56 535 PRO A N 1
ATOM 4412 C CA . PRO A 1 535 ? 23.961 6.563 -18.074 1.00 91.56 535 PRO A CA 1
ATOM 4413 C C . PRO A 1 535 ? 23.320 6.343 -16.699 1.00 91.56 535 PRO A C 1
ATOM 4415 O O . PRO A 1 535 ? 23.720 5.433 -15.976 1.00 91.56 535 PRO A O 1
ATOM 4418 N N . TYR A 1 536 ? 22.317 7.147 -16.336 1.00 92.38 536 TYR A N 1
ATOM 4419 C CA . TYR A 1 536 ? 21.606 7.015 -15.063 1.00 92.38 536 TYR A CA 1
ATOM 4420 C C . TYR A 1 536 ? 20.699 5.785 -15.053 1.00 92.38 536 TYR A C 1
ATOM 4422 O O . TYR A 1 536 ? 20.688 5.047 -14.073 1.00 92.38 536 TYR A O 1
ATOM 4430 N N . ILE A 1 537 ? 20.013 5.504 -16.162 1.00 91.44 537 ILE A N 1
ATOM 4431 C CA . ILE A 1 537 ? 19.197 4.293 -16.324 1.00 91.44 537 ILE A CA 1
ATOM 4432 C C . ILE A 1 537 ? 20.077 3.046 -16.155 1.00 91.44 537 ILE A C 1
ATOM 4434 O O . ILE A 1 537 ? 19.751 2.164 -15.368 1.00 91.44 537 ILE A O 1
ATOM 4438 N N . ARG A 1 538 ? 21.252 3.008 -16.796 1.00 91.50 538 ARG A N 1
ATOM 4439 C CA . ARG A 1 538 ? 22.223 1.899 -16.683 1.00 91.50 538 ARG A CA 1
ATOM 4440 C C . ARG A 1 538 ? 22.840 1.743 -15.288 1.00 91.50 538 ARG A C 1
ATOM 4442 O O . ARG A 1 538 ? 23.384 0.680 -14.970 1.00 91.50 538 ARG A O 1
ATOM 4449 N N . ARG A 1 539 ? 22.799 2.793 -14.460 1.00 92.44 539 ARG A N 1
ATOM 4450 C CA . ARG A 1 539 ? 23.187 2.734 -13.040 1.00 92.44 539 ARG A CA 1
ATOM 4451 C C . ARG A 1 539 ? 22.106 2.109 -12.172 1.00 92.44 539 ARG A C 1
ATOM 4453 O O . ARG A 1 539 ? 22.460 1.500 -11.176 1.00 92.44 539 ARG A O 1
ATOM 4460 N N . LEU A 1 540 ? 20.838 2.237 -12.557 1.00 92.31 540 LEU A N 1
ATOM 4461 C CA . LEU A 1 540 ? 19.693 1.783 -11.769 1.00 92.31 540 LEU A CA 1
ATOM 4462 C C . LEU A 1 540 ? 19.152 0.419 -12.204 1.00 92.31 540 LEU A C 1
ATOM 4464 O O . LEU A 1 540 ? 18.668 -0.325 -11.359 1.00 92.31 540 LEU A O 1
ATOM 4468 N N . PHE A 1 541 ? 19.236 0.083 -13.491 1.00 92.31 541 PHE A N 1
ATOM 4469 C CA . PHE A 1 541 ? 18.550 -1.072 -14.066 1.00 92.31 541 PHE A CA 1
ATOM 4470 C C . PHE A 1 541 ? 19.497 -2.022 -14.798 1.00 92.31 541 PHE A C 1
ATOM 4472 O O . PHE A 1 541 ? 20.449 -1.597 -15.459 1.00 92.31 541 PHE A O 1
ATOM 4479 N N . VAL A 1 542 ? 19.196 -3.319 -14.709 1.00 91.12 542 VAL A N 1
ATOM 4480 C CA . VAL A 1 542 ? 19.842 -4.386 -15.483 1.00 91.12 542 VAL A CA 1
ATOM 4481 C C . VAL A 1 542 ? 18.763 -5.169 -16.228 1.00 91.12 542 VAL A C 1
ATOM 4483 O O . VAL A 1 542 ? 17.931 -5.801 -15.577 1.00 91.12 542 VAL A O 1
ATOM 4486 N N . PRO A 1 543 ? 18.757 -5.146 -17.570 1.00 90.44 543 PRO A N 1
ATOM 4487 C CA . PRO A 1 543 ? 17.846 -5.963 -18.353 1.00 90.44 543 PRO A CA 1
ATOM 4488 C C . PRO A 1 543 ? 18.252 -7.433 -18.255 1.00 90.44 543 PRO A C 1
ATOM 4490 O O . PRO A 1 543 ? 19.416 -7.768 -18.481 1.00 90.44 543 PRO A O 1
ATOM 4493 N N . VAL A 1 544 ? 17.299 -8.301 -17.937 1.00 88.38 544 VAL A N 1
ATOM 4494 C CA . VAL A 1 544 ? 17.498 -9.748 -17.824 1.00 88.38 544 VAL A CA 1
ATOM 4495 C C . VAL A 1 544 ? 16.531 -10.494 -18.741 1.00 88.38 544 VAL A C 1
ATOM 4497 O O . VAL A 1 544 ? 15.407 -10.049 -18.984 1.00 88.38 544 VAL A O 1
ATOM 4500 N N . VAL A 1 545 ? 16.988 -11.624 -19.281 1.00 79.00 545 VAL A N 1
ATOM 4501 C CA . VAL A 1 545 ? 16.139 -12.548 -20.044 1.00 79.00 545 VAL A CA 1
ATOM 4502 C C . VAL A 1 545 ? 15.227 -13.258 -19.047 1.00 79.00 545 VAL A C 1
ATOM 4504 O O . VAL A 1 545 ? 15.724 -13.772 -18.045 1.00 79.00 545 VAL A O 1
ATOM 4507 N N . GLU A 1 546 ? 13.916 -13.258 -19.285 1.00 65.44 546 GLU A N 1
ATOM 4508 C CA . GLU A 1 546 ? 12.994 -14.072 -18.485 1.00 65.44 546 GLU A CA 1
ATOM 4509 C C . GLU A 1 546 ? 13.365 -15.554 -18.658 1.00 65.44 546 GLU A C 1
ATOM 4511 O O . GLU A 1 546 ? 13.566 -16.012 -19.786 1.00 65.44 546 GLU A O 1
ATOM 4516 N N . VAL A 1 547 ? 13.536 -16.265 -17.537 1.00 45.50 547 VAL A N 1
ATOM 4517 C CA . VAL A 1 547 ? 13.864 -17.703 -17.492 1.00 45.50 547 VAL A CA 1
ATOM 4518 C C . VAL A 1 547 ? 12.592 -18.530 -17.510 1.00 45.50 547 VAL A C 1
ATOM 4520 O O . VAL A 1 547 ? 11.674 -18.180 -16.731 1.00 45.50 547 VAL A O 1
#

Secondary structure (DSSP, 8-state):
----------THHHHHHHHHHHHHHHHHHHHHHHTSTT-EEEEES-----HHHHHHHHHHTT-TT-EEEEEESSHHHHHHHHHHTTGGG-TTEEEEE-SS----HHHHHHHHHHHHHHTT-----GGGEEEEEEEEETTEEEEEEPGGG-SSEEEETTEEEEPP-TT-EEEEEETTEEEEEEEEEEEEEE---S---S----TTTTEEEEEEEEEEEEEETTEEEET----PPTT-EEEEPPHHHHHHHH-B-S-GGGEEEEEEETTEEEEEEEEEHHHHHTS-------TTSSHHHHHHHHHHHHHHHHTTSTTGGG-------SSS--TTSS-SS-------SS-SSS--EEEEGGGGG-HHHHHHHTT--TTTTHHHHHHHHHHHHHHHHHHHH-HHHHHHHHHHHHHHHHHHHHHTT--HHHHHHHHHHHHHHHBS-HHHHHHHHHH-----EEETTTTEEE-TTS-HHHHIIIIIHHHHHHSSTTTB----HHHHHHHHHHHHHHHHHHTT-S-HHHHHHHHHHHHHHHHHHHHHEEEE---